Protein AF-0000000084972586 (afdb_homodimer)

InterPro domains:
  IPR004089 Methyl-accepting chemotaxis protein (MCP) signalling domain [PF00015] (144-270)
  IPR004089 Methyl-accepting chemotaxis protein (MCP) signalling domain [PS50111] (109-274)
  IPR004089 Methyl-accepting chemotaxis protein (MCP) signalling domain [SM00283] (82-273)

Organism: NCBI:txid1224748

pLDDT: mean 93.48, std 5.6, range [46.12, 98.38]

Structure (mmCIF, N/CA/C/O backbone):
data_AF-0000000084972586-model_v1
#
loop_
_entity.id
_entity.type
_entity.pdbx_description
1 polymer 'Methyl-accepting chemotaxis protein 1'
#
loop_
_atom_site.group_PDB
_atom_site.id
_atom_site.type_symbol
_atom_site.label_atom_id
_atom_site.label_alt_id
_atom_site.label_comp_id
_atom_site.label_asym_id
_atom_site.label_entity_id
_atom_site.label_seq_id
_atom_site.pdbx_PDB_ins_code
_atom_site.Cartn_x
_atom_site.Cartn_y
_atom_site.Cartn_z
_atom_site.occupancy
_atom_site.B_iso_or_equiv
_atom_site.auth_seq_id
_atom_site.auth_comp_id
_atom_site.auth_asym_id
_atom_site.auth_atom_id
_atom_site.pdbx_PDB_model_num
ATOM 1 N N . MET A 1 1 ? -14.258 55.75 26.016 1 84.31 1 MET A N 1
ATOM 2 C CA . MET A 1 1 ? -13.75 54.406 26 1 84.31 1 MET A CA 1
ATOM 3 C C . MET A 1 1 ? -12.656 54.219 27.047 1 84.31 1 MET A C 1
ATOM 5 O O . MET A 1 1 ? -11.836 55.125 27.25 1 84.31 1 MET A O 1
ATOM 9 N N . HIS A 1 2 ? -12.742 53.125 27.797 1 90.19 2 HIS A N 1
ATOM 10 C CA . HIS A 1 2 ? -11.758 52.844 28.828 1 90.19 2 HIS A CA 1
ATOM 11 C C . HIS A 1 2 ? -10.352 52.781 28.25 1 90.19 2 HIS A C 1
ATOM 13 O O . HIS A 1 2 ? -10.141 52.281 27.141 1 90.19 2 HIS A O 1
ATOM 19 N N . THR A 1 3 ? -9.344 53.375 28.906 1 92.38 3 THR A N 1
ATOM 20 C CA . THR A 1 3 ? -7.977 53.531 28.422 1 92.38 3 THR A CA 1
ATOM 21 C C . THR A 1 3 ? -7.391 52.156 28.047 1 92.38 3 THR A C 1
ATOM 23 O O . THR A 1 3 ? -6.68 52.062 27.047 1 92.38 3 THR A O 1
ATOM 26 N N . LYS A 1 4 ? -7.691 51.188 28.828 1 94.75 4 LYS A N 1
ATOM 27 C CA . LYS A 1 4 ? -7.195 49.844 28.562 1 94.75 4 LYS A CA 1
ATOM 28 C C . LYS A 1 4 ? -7.766 49.312 27.266 1 94.75 4 LYS A C 1
ATOM 30 O O . LYS A 1 4 ? -7.047 48.688 26.469 1 94.75 4 LYS A O 1
ATOM 35 N N . LEU A 1 5 ? -9.023 49.531 27.031 1 95.75 5 LEU A N 1
ATOM 36 C CA . LEU A 1 5 ? -9.672 49.094 25.797 1 95.75 5 LEU A CA 1
ATOM 37 C C . LEU A 1 5 ? -9.07 49.812 24.594 1 95.75 5 LEU A C 1
ATOM 39 O O . LEU A 1 5 ? -8.836 49.188 23.547 1 95.75 5 LEU A O 1
ATOM 43 N N . GLN A 1 6 ? -8.875 51.094 24.75 1 96.5 6 GLN A N 1
ATOM 44 C CA . GLN A 1 6 ? -8.281 51.875 23.672 1 96.5 6 GLN A CA 1
ATOM 45 C C . GLN A 1 6 ? -6.887 51.375 23.312 1 96.5 6 GLN A C 1
ATOM 47 O O . GLN A 1 6 ? -6.52 51.312 22.141 1 96.5 6 GLN A O 1
ATOM 52 N N . ALA A 1 7 ? -6.113 50.969 24.359 1 97 7 ALA A N 1
ATOM 53 C CA . ALA A 1 7 ? -4.777 50.406 24.125 1 97 7 ALA A CA 1
ATOM 54 C C . ALA A 1 7 ? -4.844 49.125 23.297 1 97 7 ALA A C 1
ATOM 56 O O . ALA A 1 7 ? -4.008 48.938 22.406 1 97 7 ALA A O 1
ATOM 57 N N . VAL A 1 8 ? -5.82 48.344 23.547 1 98 8 VAL A N 1
ATOM 58 C CA . VAL A 1 8 ? -5.988 47.094 22.812 1 98 8 VAL A CA 1
ATOM 59 C C . VAL A 1 8 ? -6.324 47.375 21.359 1 98 8 VAL A C 1
ATOM 61 O O . VAL A 1 8 ? -5.754 46.781 20.438 1 98 8 VAL A O 1
ATOM 64 N N . VAL A 1 9 ? -7.176 48.312 21.141 1 97.94 9 VAL A N 1
ATOM 65 C CA . VAL A 1 9 ? -7.566 48.719 19.797 1 97.94 9 VAL A CA 1
ATOM 66 C C . VAL A 1 9 ? -6.367 49.281 19.047 1 97.94 9 VAL A C 1
ATOM 68 O O . VAL A 1 9 ? -6.129 48.969 17.891 1 97.94 9 VAL A O 1
ATOM 71 N N . ASP A 1 10 ? -5.582 50.094 19.719 1 96.69 10 ASP A N 1
ATOM 72 C CA . ASP A 1 10 ? -4.473 50.781 19.094 1 96.69 10 ASP A CA 1
ATOM 73 C C . ASP A 1 10 ? -3.365 49.844 18.672 1 96.69 10 ASP A C 1
ATOM 75 O O . ASP A 1 10 ? -2.561 50.156 17.797 1 96.69 10 ASP A O 1
ATOM 79 N N . THR A 1 11 ? -3.355 48.625 19.297 1 97.44 11 THR A N 1
ATOM 80 C CA . THR A 1 11 ? -2.227 47.75 19.062 1 97.44 11 THR A CA 1
ATOM 81 C C . THR A 1 11 ? -2.648 46.531 18.219 1 97.44 11 THR A C 1
ATOM 83 O O . THR A 1 11 ? -1.823 45.688 17.875 1 97.44 11 THR A O 1
ATOM 86 N N . MET A 1 12 ? -3.9 46.406 17.891 1 97.19 12 MET A N 1
ATOM 87 C CA . MET A 1 12 ? -4.414 45.188 17.25 1 97.19 12 MET A CA 1
ATOM 88 C C . MET A 1 12 ? -3.734 44.969 15.914 1 97.19 12 MET A C 1
ATOM 90 O O . MET A 1 12 ? -3.453 43.812 15.547 1 97.19 12 MET A O 1
ATOM 94 N N . GLU A 1 13 ? -3.367 46.031 15.148 1 97.25 13 GLU A N 1
ATOM 95 C CA . GLU A 1 13 ? -2.703 45.844 13.859 1 97.25 13 GLU A CA 1
ATOM 96 C C . GLU A 1 13 ? -1.307 45.281 14.039 1 97.25 13 GLU A C 1
ATOM 98 O O . GLU A 1 13 ? -0.881 44.438 13.242 1 97.25 13 GLU A O 1
ATOM 103 N N . LEU A 1 14 ? -0.604 45.719 15.031 1 97.25 14 LEU A N 1
ATOM 104 C CA . LEU A 1 14 ? 0.741 45.219 15.312 1 97.25 14 LEU A CA 1
ATOM 105 C C . LEU A 1 14 ? 0.715 43.75 15.648 1 97.25 14 LEU A C 1
ATOM 107 O O . LEU A 1 14 ? 1.504 42.969 15.102 1 97.25 14 LEU A O 1
ATOM 111 N N . TYR A 1 15 ? -0.222 43.344 16.469 1 97.62 15 TYR A N 1
ATOM 112 C CA . TYR A 1 15 ? -0.29 41.938 16.891 1 97.62 15 TYR A CA 1
ATOM 113 C C . TYR A 1 15 ? -0.819 41.062 15.766 1 97.62 15 TYR A C 1
ATOM 115 O O . TYR A 1 15 ? -0.364 39.906 15.594 1 97.62 15 TYR A O 1
ATOM 123 N N . GLN A 1 16 ? -1.817 41.5 15.031 1 97.69 16 GLN A N 1
ATOM 124 C CA . GLN A 1 16 ? -2.326 40.719 13.914 1 97.69 16 GLN A CA 1
ATOM 125 C C . GLN A 1 16 ? -1.197 40.281 12.977 1 97.69 16 GLN A C 1
ATOM 127 O O . GLN A 1 16 ? -1.187 39.156 12.477 1 97.69 16 GLN A O 1
ATOM 132 N N . ALA A 1 17 ? -0.242 41.188 12.742 1 96.19 17 ALA A N 1
ATOM 133 C CA . ALA A 1 17 ? 0.875 40.938 11.836 1 96.19 17 ALA A CA 1
ATOM 134 C C . ALA A 1 17 ? 1.719 39.75 12.328 1 96.19 17 ALA A C 1
ATOM 136 O O . ALA A 1 17 ? 2.406 39.094 11.547 1 96.19 17 ALA A O 1
ATOM 137 N N . THR A 1 18 ? 1.653 39.5 13.602 1 95.94 18 THR A N 1
ATOM 138 C CA . THR A 1 18 ? 2.512 38.469 14.172 1 95.94 18 THR A CA 1
ATOM 139 C C . THR A 1 18 ? 1.793 37.094 14.195 1 95.94 18 THR A C 1
ATOM 141 O O . THR A 1 18 ? 2.389 36.094 14.547 1 95.94 18 THR A O 1
ATOM 144 N N . PHE A 1 19 ? 0.52 37.062 13.898 1 95.31 19 PHE A N 1
ATOM 145 C CA . PHE A 1 19 ? -0.212 35.781 13.836 1 95.31 19 PHE A CA 1
ATOM 146 C C . PHE A 1 19 ? 0.343 34.906 12.734 1 95.31 19 PHE A C 1
ATOM 148 O O . PHE A 1 19 ? 0.708 35.375 11.664 1 95.31 19 PHE A O 1
ATOM 155 N N . PRO A 1 20 ? 0.329 33.625 13 1 90.88 20 PRO A N 1
ATOM 156 C CA . PRO A 1 20 ? 0.94 32.719 12.031 1 90.88 20 PRO A CA 1
ATOM 157 C C . PRO A 1 20 ? 0.046 32.438 10.82 1 90.88 20 PRO A C 1
ATOM 159 O O . PRO A 1 20 ? 0.515 31.938 9.805 1 90.88 20 PRO A O 1
ATOM 162 N N . GLU A 1 21 ? -1.208 32.75 10.961 1 92.19 21 GLU A N 1
ATOM 163 C CA . GLU A 1 21 ? -2.199 32.531 9.906 1 92.19 21 GLU A CA 1
ATOM 164 C C . GLU A 1 21 ? -3.111 33.75 9.781 1 92.19 21 GLU A C 1
ATOM 166 O O . GLU A 1 21 ? -3.088 34.656 10.633 1 92.19 21 GLU A O 1
ATOM 171 N N . ASP A 1 22 ? -3.855 33.719 8.648 1 94.5 22 ASP A N 1
ATOM 172 C CA . ASP A 1 22 ? -4.84 34.781 8.469 1 94.5 22 ASP A CA 1
ATOM 173 C C . ASP A 1 22 ? -5.781 34.875 9.664 1 94.5 22 ASP A C 1
ATOM 175 O O . ASP A 1 22 ? -6.297 33.875 10.133 1 94.5 22 ASP A O 1
ATOM 179 N N . ALA A 1 23 ? -5.953 36.062 10.156 1 96.75 23 ALA A N 1
ATOM 180 C CA . ALA A 1 23 ? -6.754 36.25 11.367 1 96.75 23 ALA A CA 1
ATOM 181 C C . ALA A 1 23 ? -7.488 37.594 11.344 1 96.75 23 ALA A C 1
ATOM 183 O O . ALA A 1 23 ? -7 38.562 10.773 1 96.75 23 ALA A O 1
ATOM 184 N N . CYS A 1 24 ? -8.617 37.625 11.867 1 97.44 24 CYS A N 1
ATOM 185 C CA . CYS A 1 24 ? -9.273 38.875 12.18 1 97.44 24 CYS A CA 1
ATOM 186 C C . CYS A 1 24 ? -9.359 39.094 13.688 1 97.44 24 CYS A C 1
ATOM 188 O O . CYS A 1 24 ? -9.328 38.156 14.453 1 97.44 24 CYS A O 1
ATOM 190 N N . ILE A 1 25 ? -9.375 40.312 14.117 1 98.38 25 ILE A N 1
ATOM 191 C CA . ILE A 1 25 ? -9.406 40.656 15.531 1 98.38 25 ILE A CA 1
ATOM 192 C C . ILE A 1 25 ? -10.609 41.562 15.82 1 98.38 25 ILE A C 1
ATOM 194 O O . ILE A 1 25 ? -10.891 42.469 15.055 1 98.38 25 ILE A O 1
ATOM 198 N N . ILE A 1 26 ? -11.297 41.219 16.875 1 97.88 26 ILE A N 1
ATOM 199 C CA . ILE A 1 26 ? -12.414 42 17.375 1 97.88 26 ILE A CA 1
ATOM 200 C C . ILE A 1 26 ? -12.117 42.469 18.797 1 97.88 26 ILE A C 1
ATOM 202 O O . ILE A 1 26 ? -11.648 41.688 19.641 1 97.88 26 ILE A O 1
ATOM 206 N N . VAL A 1 27 ? -12.266 43.781 19 1 98.25 27 VAL A N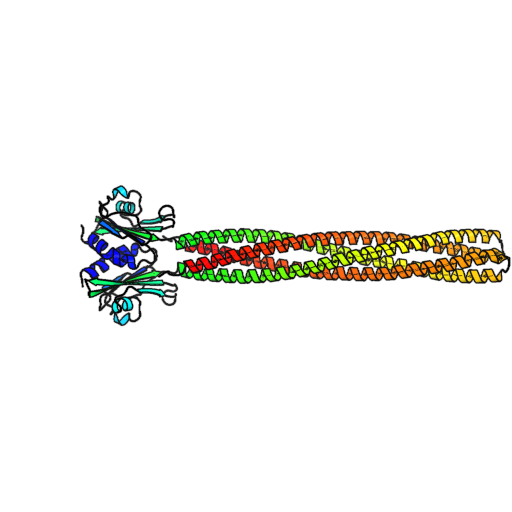 1
ATOM 207 C CA . VAL A 1 27 ? -12.273 44.312 20.344 1 98.25 27 VAL A CA 1
ATOM 208 C C . VAL A 1 27 ? -13.648 44.906 20.656 1 98.25 27 VAL A C 1
ATOM 210 O O . VAL A 1 27 ? -14.172 45.719 19.891 1 98.25 27 VAL A O 1
ATOM 213 N N . ALA A 1 28 ? -14.219 44.469 21.766 1 97.69 28 ALA A N 1
ATOM 214 C CA . ALA A 1 28 ? -15.555 44.938 22.125 1 97.69 28 ALA A CA 1
ATOM 215 C C . ALA A 1 28 ? -15.617 45.375 23.594 1 97.69 28 ALA A C 1
ATOM 217 O O . ALA A 1 28 ? -14.93 44.812 24.438 1 97.69 28 ALA A O 1
ATOM 218 N N . SER A 1 29 ? -16.406 46.438 23.781 1 97 29 SER A N 1
ATOM 219 C CA . SER A 1 29 ? -16.812 46.781 25.141 1 97 29 SER A CA 1
ATOM 220 C C . SER A 1 29 ? -18.016 45.938 25.594 1 97 29 SER A C 1
ATOM 222 O O . SER A 1 29 ? -18.406 45 24.891 1 97 29 SER A O 1
ATOM 224 N N . ASN A 1 30 ? -18.547 46.312 26.797 1 94.75 30 ASN A N 1
ATOM 225 C CA . ASN A 1 30 ? -19.734 45.594 27.266 1 94.75 30 ASN A CA 1
ATOM 226 C C . ASN A 1 30 ? -20.938 45.906 26.375 1 94.75 30 ASN A C 1
ATOM 228 O O . ASN A 1 30 ? -21.891 45.094 26.344 1 94.75 30 ASN A O 1
ATOM 232 N N . GLU A 1 31 ? -20.875 46.844 25.562 1 94.31 31 GLU A N 1
ATOM 233 C CA . GLU A 1 31 ? -22.062 47.312 24.844 1 94.31 31 GLU A CA 1
ATOM 234 C C . GLU A 1 31 ? -21.922 47.094 23.344 1 94.31 31 GLU A C 1
ATOM 236 O O . GLU A 1 31 ? -22.891 46.781 22.656 1 94.31 31 GLU A O 1
ATOM 241 N N . GLU A 1 32 ? -20.703 47.344 22.812 1 96.5 32 GLU A N 1
ATOM 242 C CA . GLU A 1 32 ? -20.578 47.344 21.359 1 96.5 32 GLU A CA 1
ATOM 243 C C . GLU A 1 32 ? -19.156 47.031 20.922 1 96.5 32 GLU A C 1
ATOM 245 O O . GLU A 1 32 ? -18.219 47.062 21.75 1 96.5 32 GLU A O 1
ATOM 250 N N . VAL A 1 33 ? -19.016 46.75 19.656 1 97.25 33 VAL A N 1
ATOM 251 C CA . VAL A 1 33 ? -17.703 46.562 19.047 1 97.25 33 VAL A CA 1
ATOM 252 C C . VAL A 1 33 ? -16.969 47.906 18.969 1 97.25 33 VAL A C 1
ATOM 254 O O . VAL A 1 33 ? -17.516 48.875 18.438 1 97.25 33 VAL A O 1
ATOM 257 N N . VAL A 1 34 ? -15.75 47.938 19.5 1 97.94 34 VAL A N 1
ATOM 258 C CA . VAL A 1 34 ? -15.023 49.219 19.531 1 97.94 34 VAL A CA 1
ATOM 259 C C . VAL A 1 34 ? -13.805 49.125 18.609 1 97.94 34 VAL A C 1
ATOM 261 O O . VAL A 1 34 ? -13.156 50.156 18.344 1 97.94 34 VAL A O 1
ATOM 264 N N . GLY A 1 35 ? -13.469 47.969 18.094 1 97.56 35 GLY A N 1
ATOM 265 C CA . GLY A 1 35 ? -12.398 47.75 17.141 1 97.56 35 GLY A CA 1
ATOM 266 C C . GLY A 1 35 ? -12.594 46.5 16.297 1 97.56 35 GLY A C 1
ATOM 267 O O . GLY A 1 35 ? -13.055 45.469 16.812 1 97.56 35 GLY A O 1
ATOM 268 N N . TYR A 1 36 ? -12.305 46.594 15.078 1 97.75 36 TYR A N 1
ATOM 269 C CA . TYR A 1 36 ? -12.375 45.469 14.172 1 97.75 36 TYR A CA 1
ATOM 270 C C . TYR A 1 36 ? -11.273 45.531 13.125 1 97.75 36 TYR A C 1
ATOM 272 O O . TYR A 1 36 ? -11.055 46.594 12.508 1 97.75 36 TYR A O 1
ATOM 280 N N . LEU A 1 37 ? -10.508 44.5 12.977 1 97.94 37 LEU A N 1
ATOM 281 C CA . LEU A 1 37 ? -9.461 44.344 11.969 1 97.94 37 LEU A CA 1
ATOM 282 C C . LEU A 1 37 ? -9.633 43.062 11.188 1 97.94 37 LEU A C 1
ATOM 284 O O . LEU A 1 37 ? -9.375 41.969 11.711 1 97.94 37 LEU A O 1
ATOM 288 N N . PRO A 1 38 ? -10.086 43.156 9.914 1 97.25 38 PRO A N 1
ATOM 289 C CA . PRO A 1 38 ? -10.273 41.938 9.109 1 97.25 38 PRO A CA 1
ATOM 290 C C . PRO A 1 38 ? -8.945 41.281 8.703 1 97.25 38 PRO A C 1
ATOM 292 O O . PRO A 1 38 ? -7.91 41.969 8.688 1 97.25 38 PRO A O 1
ATOM 295 N N . GLY A 1 39 ? -9.039 40 8.5 1 96 39 GLY A N 1
ATOM 296 C CA . GLY A 1 39 ? -7.926 39.344 7.848 1 96 39 GLY A CA 1
ATOM 297 C C . GLY A 1 39 ? -7.969 39.438 6.336 1 96 39 GLY A C 1
ATOM 298 O O . GLY A 1 39 ? -8.766 40.188 5.777 1 96 39 GLY A O 1
ATOM 299 N N . LYS A 1 40 ? -7.023 38.812 5.711 1 93.88 40 LYS A N 1
ATOM 300 C CA . LYS A 1 40 ? -7.008 38.75 4.25 1 93.88 40 LYS A CA 1
ATOM 301 C C . LYS A 1 40 ? -8.203 37.969 3.707 1 93.88 40 LYS A C 1
ATOM 303 O O . LYS A 1 40 ? -8.875 38.438 2.779 1 9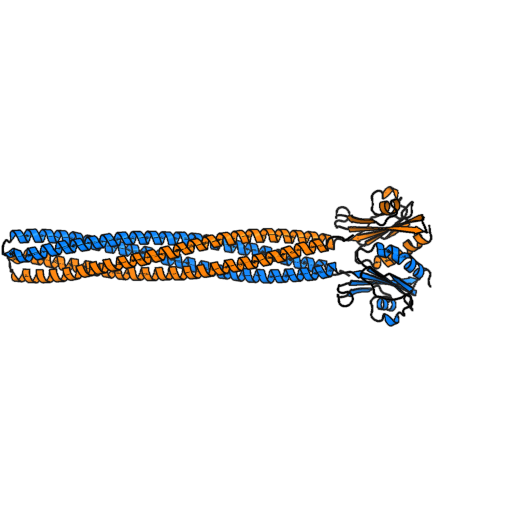3.88 40 LYS A O 1
ATOM 308 N N . PHE A 1 41 ? -8.484 36.875 4.375 1 92.12 41 PHE A N 1
ATOM 309 C CA . PHE A 1 41 ? -9.555 36 3.92 1 92.12 41 PHE A CA 1
ATOM 310 C C . PHE A 1 41 ? -10.633 35.875 4.988 1 92.12 41 PHE A C 1
ATOM 312 O O . PHE A 1 41 ? -11.797 35.594 4.676 1 92.12 41 PHE A O 1
ATOM 319 N N . ILE A 1 42 ? -10.195 36.031 6.234 1 94.75 42 ILE A N 1
ATOM 320 C CA . ILE A 1 42 ? -11.148 35.969 7.34 1 94.75 42 ILE A CA 1
ATOM 321 C C . ILE A 1 42 ? -11.711 37.344 7.625 1 94.75 42 ILE A C 1
ATOM 323 O O . ILE A 1 42 ? -11.117 38.125 8.383 1 94.75 42 ILE A O 1
ATOM 327 N N . ASP A 1 43 ? -12.805 37.625 7.027 1 95.25 43 ASP A N 1
ATOM 328 C CA . ASP A 1 43 ? -13.492 38.906 7.184 1 95.25 43 ASP A CA 1
ATOM 329 C C . ASP A 1 43 ? -14.945 38.688 7.621 1 95.25 43 ASP A C 1
ATOM 331 O O . ASP A 1 43 ? -15.75 38.125 6.871 1 95.25 43 ASP A O 1
ATOM 335 N N . LEU A 1 44 ? -15.281 39.062 8.828 1 91.56 44 LEU A N 1
ATOM 336 C CA . LEU A 1 44 ? -16.625 38.906 9.367 1 91.56 44 LEU A CA 1
ATOM 337 C C . LEU A 1 44 ? -17.562 40 8.82 1 91.56 44 LEU A C 1
ATOM 339 O O . LEU A 1 44 ? -18.781 39.906 9.008 1 91.56 44 LEU A O 1
ATOM 343 N N . LYS A 1 45 ? -17.062 40.938 8.164 1 91.88 45 LYS A N 1
ATOM 344 C CA . LYS A 1 45 ? -17.812 42.031 7.551 1 91.88 45 LYS A CA 1
ATOM 345 C C . LYS A 1 45 ? -18.656 42.781 8.586 1 91.88 45 LYS A C 1
ATOM 347 O O . LYS A 1 45 ? -19.844 43 8.383 1 91.88 45 LYS A O 1
ATOM 352 N N . ILE A 1 46 ? -17.984 43.062 9.711 1 91.44 46 ILE A N 1
ATOM 353 C CA . ILE A 1 46 ? -18.672 43.812 10.75 1 91.44 46 ILE A CA 1
ATOM 354 C C . ILE A 1 46 ? -18.078 45.219 10.875 1 91.44 46 ILE A C 1
ATOM 356 O O . ILE A 1 46 ? -16.984 45.469 10.359 1 91.44 46 ILE A O 1
ATOM 360 N N . ASN A 1 47 ? -18.812 46.094 11.531 1 92.12 47 ASN A N 1
ATOM 361 C CA . ASN A 1 47 ? -18.375 47.5 11.711 1 92.12 47 ASN A CA 1
ATOM 362 C C . ASN A 1 47 ? -18.25 47.844 13.195 1 92.12 47 ASN A C 1
ATOM 364 O O . ASN A 1 47 ? -18.984 47.312 14.031 1 92.12 47 ASN A O 1
ATOM 368 N N . VAL A 1 48 ? -17.312 48.719 13.398 1 95.69 48 VAL A N 1
ATOM 369 C CA . VAL A 1 48 ? -17.25 49.312 14.734 1 95.69 48 VAL A CA 1
ATOM 370 C C . VAL A 1 48 ? -18.578 49.969 15.078 1 95.69 48 VAL A C 1
ATOM 372 O O . VAL A 1 48 ? -19.188 50.656 14.234 1 95.69 48 VAL A O 1
ATOM 375 N N . GLY A 1 49 ? -19.094 49.75 16.234 1 95.19 49 GLY A N 1
ATOM 376 C CA . GLY A 1 49 ? -20.359 50.281 16.656 1 95.19 49 GLY A CA 1
ATOM 377 C C . GLY A 1 49 ? -21.469 49.25 16.734 1 95.19 49 GLY A C 1
ATOM 378 O O . GLY A 1 49 ? -22.516 49.5 17.328 1 95.19 49 GLY A O 1
ATOM 379 N N . LEU A 1 50 ? -21.25 48.188 16.156 1 94.38 50 LEU A N 1
ATOM 380 C CA . LEU A 1 50 ? -22.219 47.094 16.219 1 94.38 50 LEU A CA 1
ATOM 381 C C . LEU A 1 50 ? -22.484 46.688 17.672 1 94.38 50 LEU A C 1
ATOM 383 O O . LEU A 1 50 ? -21.547 46.562 18.469 1 94.38 50 LEU A O 1
ATOM 387 N N . LYS A 1 51 ? -23.766 46.375 17.953 1 95.5 51 LYS A N 1
ATOM 388 C CA . LYS A 1 51 ? -24.141 46.031 19.312 1 95.5 51 LYS A CA 1
ATOM 389 C C . LYS A 1 51 ? -23.812 44.594 19.641 1 95.5 51 LYS A C 1
ATOM 391 O O . LYS A 1 51 ? -23.953 43.719 18.797 1 95.5 51 LYS A O 1
ATOM 396 N N . MET A 1 52 ? -23.406 44.344 20.891 1 92.81 52 MET A N 1
ATOM 397 C CA . MET A 1 52 ? -23 43 21.312 1 92.81 52 MET A CA 1
ATOM 398 C C . MET A 1 52 ? -24.172 42.031 21.297 1 92.81 52 MET A C 1
ATOM 400 O O . MET A 1 52 ? -23.984 40.812 21.188 1 92.81 52 MET A O 1
ATOM 404 N N . VAL A 1 53 ? -25.391 42.531 21.312 1 89.19 53 VAL A N 1
ATOM 405 C CA . VAL A 1 53 ? -26.578 41.688 21.266 1 89.19 53 VAL A CA 1
ATOM 406 C C . VAL A 1 53 ? -26.641 40.938 19.938 1 89.19 53 VAL A C 1
ATOM 408 O O . VAL A 1 53 ? -27.109 39.812 19.875 1 89.19 53 VAL A O 1
ATOM 411 N N . ASP A 1 54 ? -26.031 41.5 18.906 1 88.88 54 ASP A N 1
ATOM 412 C CA . ASP A 1 54 ? -26.016 40.906 17.578 1 88.88 54 ASP A CA 1
ATOM 413 C C . ASP A 1 54 ? -24.984 39.781 17.516 1 88.88 54 ASP A C 1
ATOM 415 O O . ASP A 1 54 ? -24.938 39.031 16.516 1 88.88 54 ASP A O 1
ATOM 419 N N . PHE A 1 55 ? -24.203 39.594 18.625 1 89.25 55 PHE A N 1
ATOM 420 C CA . PHE A 1 55 ? -23.156 38.594 18.672 1 89.25 55 PHE A CA 1
ATOM 421 C C . PHE A 1 55 ? -23.562 37.438 19.609 1 89.25 55 PHE A C 1
ATOM 423 O O . PHE A 1 55 ? -22.734 36.625 20.016 1 89.25 55 PHE A O 1
ATOM 430 N N . ARG A 1 56 ? -24.812 37.406 19.859 1 89.44 56 ARG A N 1
ATOM 431 C CA . ARG A 1 56 ? -25.297 36.406 20.797 1 89.44 56 ARG A CA 1
ATOM 432 C C . ARG A 1 56 ? -24.984 35 20.312 1 89.44 56 ARG A C 1
ATOM 434 O O . ARG A 1 56 ? -25.219 34.688 19.141 1 89.44 56 ARG A O 1
ATOM 441 N N . GLY A 1 57 ? -24.344 34.312 21.234 1 90.75 57 GLY A N 1
ATOM 442 C CA . GLY A 1 57 ? -24.062 32.938 20.906 1 90.75 57 GLY A CA 1
ATOM 443 C C . GLY A 1 57 ? -22.656 32.719 20.375 1 90.75 57 GLY A C 1
ATOM 444 O O . GLY A 1 57 ? -22.172 31.594 20.328 1 90.75 57 GLY A O 1
ATOM 445 N N . THR A 1 58 ? -21.969 33.75 19.969 1 93.31 58 THR A N 1
ATOM 446 C CA . THR A 1 58 ? -20.609 33.656 19.453 1 93.31 58 THR A CA 1
ATOM 447 C C . THR A 1 58 ? -19.609 33.469 20.594 1 93.31 58 THR A C 1
ATOM 449 O O . THR A 1 58 ? -19.953 33.688 21.766 1 93.31 58 THR A O 1
ATOM 452 N N . VAL A 1 59 ? -18.453 33.062 20.266 1 95.81 59 VAL A N 1
ATOM 453 C CA . VAL A 1 59 ? -17.375 32.875 21.25 1 95.81 59 VAL A CA 1
ATOM 454 C C . VAL A 1 59 ? -17.062 34.219 21.906 1 95.81 59 VAL A C 1
ATOM 456 O O . VAL A 1 59 ? -16.875 34.281 23.125 1 95.81 59 VAL A O 1
ATOM 459 N N . THR A 1 60 ? -17.062 35.344 21.188 1 96.12 60 THR A N 1
ATOM 460 C CA . THR A 1 60 ? -16.766 36.688 21.672 1 96.12 60 THR A CA 1
ATOM 461 C C . THR A 1 60 ? -17.766 37.125 22.734 1 96.12 60 THR A C 1
ATOM 463 O O . THR A 1 60 ? -17.375 37.531 23.828 1 96.12 60 THR A O 1
ATOM 466 N N . GLU A 1 61 ? -19.062 36.938 22.406 1 95.81 61 GLU A N 1
ATOM 467 C CA . GLU A 1 61 ? -20.109 37.344 23.344 1 95.81 61 GLU A CA 1
ATOM 468 C C . GLU A 1 61 ? -20.125 36.469 24.578 1 95.81 61 GLU A C 1
ATOM 470 O O . GLU A 1 61 ? -20.297 36.938 25.703 1 95.81 61 GLU A O 1
ATOM 475 N N . ARG A 1 62 ? -19.984 35.188 24.406 1 96.5 62 ARG A N 1
ATOM 476 C CA . ARG A 1 62 ? -20 34.25 25.531 1 96.5 62 ARG A CA 1
ATOM 477 C C . ARG A 1 62 ? -18.844 34.5 26.484 1 96.5 62 ARG A C 1
ATOM 479 O O . ARG A 1 62 ? -18.984 34.406 27.703 1 96.5 62 ARG A O 1
ATOM 486 N N . ALA A 1 63 ? -17.625 34.781 25.938 1 97.56 63 ALA A N 1
ATOM 487 C CA . ALA A 1 63 ? -16.484 35.094 26.781 1 97.56 63 ALA A CA 1
ATOM 488 C C . ALA A 1 63 ? -16.75 36.344 27.625 1 97.56 63 ALA A C 1
ATOM 490 O O . ALA A 1 63 ? -16.391 36.406 28.812 1 97.56 63 ALA A O 1
ATOM 491 N N . LEU A 1 64 ? -17.359 37.375 27.031 1 96.25 64 LEU A N 1
ATOM 492 C CA . LEU A 1 64 ? -17.688 38.625 27.719 1 96.25 64 LEU A CA 1
ATOM 493 C C . LEU A 1 64 ? -18.703 38.375 28.828 1 96.25 64 LEU A C 1
ATOM 495 O O . LEU A 1 64 ? -18.531 38.875 29.953 1 96.25 64 LEU A O 1
ATOM 499 N N . THR A 1 65 ? -19.703 37.531 28.625 1 94.62 65 THR A N 1
ATOM 500 C CA . THR A 1 65 ? -20.812 37.312 29.562 1 94.62 65 THR A CA 1
ATOM 501 C C . THR A 1 65 ? -20.375 36.375 30.672 1 94.62 65 THR A C 1
ATOM 503 O O . THR A 1 65 ? -20.75 36.562 31.844 1 94.62 65 THR A O 1
ATOM 506 N N . THR A 1 66 ? -19.625 35.406 30.391 1 95.81 66 THR A N 1
ATOM 507 C CA . THR A 1 66 ? -19.234 34.406 31.391 1 95.81 66 THR A CA 1
ATOM 508 C C . THR A 1 66 ? -17.969 34.875 32.125 1 95.81 66 THR A C 1
ATOM 510 O O . THR A 1 66 ? -17.594 34.281 33.156 1 95.81 66 THR A O 1
ATOM 513 N N . LYS A 1 67 ? -17.203 35.875 31.547 1 96.44 67 LYS A N 1
ATOM 514 C CA . LYS A 1 67 ? -15.984 36.438 32.125 1 96.44 67 LYS A CA 1
ATOM 515 C C . LYS A 1 67 ? -14.875 35.406 32.188 1 96.44 67 LYS A C 1
ATOM 517 O O . LYS A 1 67 ? -14.133 35.344 33.156 1 96.44 67 LYS A O 1
ATOM 522 N N . ARG A 1 68 ? -14.961 34.594 31.141 1 96.44 68 ARG A N 1
ATOM 523 C CA . ARG A 1 68 ? -13.953 33.531 31.047 1 96.44 68 ARG A CA 1
ATOM 524 C C . ARG A 1 68 ? -13.383 33.438 29.641 1 96.44 68 ARG A C 1
ATOM 526 O O . ARG A 1 68 ? -14.07 33.75 28.656 1 96.44 68 ARG A O 1
ATOM 533 N N . PHE A 1 69 ? -12.125 33.031 29.609 1 97.12 69 PHE A N 1
ATOM 534 C CA . PHE A 1 69 ? -11.508 32.75 28.328 1 97.12 69 PHE A CA 1
ATOM 535 C C . PHE A 1 69 ? -12.234 31.609 27.625 1 97.12 69 PHE A C 1
ATOM 537 O O . PHE A 1 69 ? -12.547 30.578 28.25 1 97.12 69 PHE A O 1
ATOM 544 N N . LEU A 1 70 ? -12.523 31.766 26.297 1 97 70 LEU A N 1
ATOM 545 C CA . LEU A 1 70 ? -13.156 30.719 25.5 1 97 70 LEU A CA 1
ATOM 546 C C . LEU A 1 70 ? -12.43 30.531 24.172 1 97 70 LEU A C 1
ATOM 548 O O . LEU A 1 70 ? -11.992 31.5 23.562 1 97 70 LEU A O 1
ATOM 552 N N . ARG A 1 71 ? -12.273 29.328 23.75 1 96.62 71 ARG A N 1
ATOM 553 C CA . ARG A 1 71 ? -11.711 28.953 22.453 1 96.62 71 ARG A CA 1
ATOM 554 C C . ARG A 1 71 ? -12.508 27.812 21.828 1 96.62 71 ARG A C 1
ATOM 556 O O . ARG A 1 71 ? -12.758 26.797 22.484 1 96.62 71 ARG A O 1
ATOM 563 N N . GLU A 1 72 ? -12.852 28 20.578 1 94.12 72 GLU A N 1
ATOM 564 C CA . GLU A 1 72 ? -13.633 26.984 19.875 1 94.12 72 GLU A CA 1
ATOM 565 C C . GLU A 1 72 ? -13.203 26.859 18.422 1 94.12 72 GLU A C 1
ATOM 567 O O .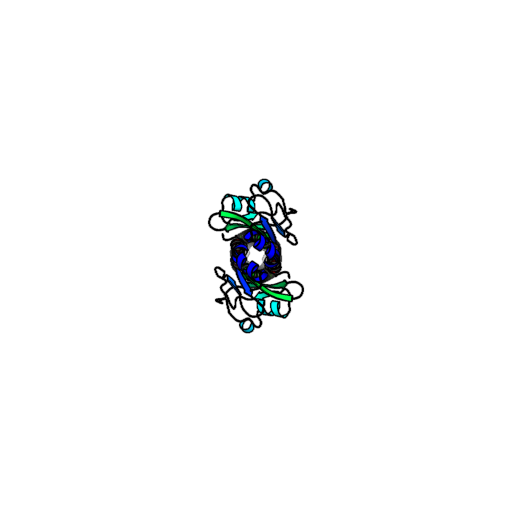 GLU A 1 72 ? -12.828 27.859 17.797 1 94.12 72 GLU A O 1
ATOM 572 N N . GLU A 1 73 ? -13.25 25.703 17.984 1 92.75 73 GLU A N 1
ATOM 573 C CA . GLU A 1 73 ? -13.086 25.453 16.547 1 92.75 73 GLU A CA 1
ATOM 574 C C . GLU A 1 73 ? -14.43 25.344 15.852 1 92.75 73 GLU A C 1
ATOM 576 O O . GLU A 1 73 ? -15.359 24.719 16.375 1 92.75 73 GLU A O 1
ATOM 581 N N . LYS A 1 74 ? -14.477 26.016 14.742 1 92.19 74 LYS A N 1
ATOM 582 C CA . LYS A 1 74 ? -15.688 25.938 13.922 1 92.19 74 LYS A CA 1
ATOM 583 C C . LYS A 1 74 ? -15.391 25.344 12.555 1 92.19 74 LYS A C 1
ATOM 585 O O . LYS A 1 74 ? -14.266 25.406 12.07 1 92.19 74 LYS A O 1
ATOM 590 N N . GLY A 1 75 ? -16.422 24.734 11.938 1 88.62 75 GLY A N 1
ATOM 591 C CA . GLY A 1 75 ? -16.281 24.094 10.641 1 88.62 75 GLY A CA 1
ATOM 592 C C . GLY A 1 75 ? -16.219 25.094 9.492 1 88.62 75 GLY A C 1
ATOM 593 O O . GLY A 1 75 ? -16.062 26.297 9.711 1 88.62 75 GLY A O 1
ATOM 594 N N . PRO A 1 76 ? -16.266 24.625 8.289 1 90.25 76 PRO A N 1
ATOM 595 C CA . PRO A 1 76 ? -16.094 25.453 7.098 1 90.25 76 PRO A CA 1
ATOM 596 C C . PRO A 1 76 ? -17.359 26.172 6.688 1 90.25 76 PRO A C 1
ATOM 598 O O . PRO A 1 76 ? -17.375 26.875 5.676 1 90.25 76 PRO A O 1
ATOM 601 N N . GLU A 1 77 ? -18.391 26.078 7.449 1 88.56 77 GLU A N 1
ATOM 602 C CA . GLU A 1 77 ? -19.719 26.547 7.047 1 88.56 77 GLU A CA 1
ATOM 603 C C . GLU A 1 77 ? -19.703 28.047 6.754 1 88.56 77 GLU A C 1
ATOM 605 O O . GLU A 1 77 ? -20.344 28.516 5.812 1 88.56 77 GLU A O 1
ATOM 610 N N . ARG A 1 78 ? -18.906 28.859 7.449 1 87.5 78 ARG A N 1
ATOM 611 C CA . ARG A 1 78 ? -18.953 30.312 7.332 1 87.5 78 ARG A CA 1
ATOM 612 C C . ARG A 1 78 ? -17.953 30.812 6.297 1 87.5 78 ARG A C 1
ATOM 614 O O . ARG A 1 78 ? -18.281 31.672 5.473 1 87.5 78 ARG A O 1
ATOM 621 N N . PHE A 1 79 ? -16.656 30.234 6.227 1 88.06 79 PHE A N 1
ATOM 622 C CA . PHE A 1 79 ? -15.594 30.828 5.414 1 88.06 79 PHE A CA 1
ATOM 623 C C . PHE A 1 79 ? -15.117 29.844 4.355 1 88.06 79 PHE A C 1
ATOM 625 O O . PHE A 1 79 ? -14.227 30.172 3.564 1 88.06 79 PHE A O 1
ATOM 632 N N . GLY A 1 80 ? -15.656 28.656 4.344 1 87.38 80 GLY A N 1
ATOM 633 C CA . GLY A 1 80 ? -15.211 27.625 3.41 1 87.38 80 GLY A CA 1
ATOM 634 C C . GLY A 1 80 ? -14.078 26.781 3.947 1 87.38 80 GLY A C 1
ATOM 635 O O . GLY A 1 80 ? -13.602 25.859 3.271 1 87.38 80 GLY A O 1
ATOM 636 N N . PHE A 1 81 ? -13.57 27.25 5.086 1 87.56 81 PHE A N 1
ATOM 637 C CA . PHE A 1 81 ? -12.555 26.469 5.797 1 87.56 81 PHE A CA 1
ATOM 638 C C . PHE A 1 81 ? -12.758 26.578 7.305 1 87.56 81 PHE A C 1
ATOM 640 O O . PHE A 1 81 ? -13.453 27.469 7.785 1 87.56 81 PHE A O 1
ATOM 647 N N . ALA A 1 82 ? -12.172 25.625 8.016 1 92 82 ALA A N 1
ATOM 648 C CA . ALA A 1 82 ? -12.281 25.641 9.477 1 92 82 ALA A CA 1
ATOM 649 C C . ALA A 1 82 ? -11.516 26.812 10.078 1 92 82 ALA A C 1
ATOM 651 O O . ALA A 1 82 ? -10.562 27.312 9.477 1 92 82 ALA A O 1
ATOM 652 N N . TYR A 1 83 ? -11.945 27.297 11.203 1 93.75 83 TYR A N 1
ATOM 653 C CA . TYR A 1 83 ? -11.289 28.391 11.906 1 93.75 83 TYR A CA 1
ATOM 654 C C . TYR A 1 83 ? -11.414 28.219 13.414 1 93.75 83 TYR A C 1
ATOM 656 O O . TYR A 1 83 ? -12.242 27.438 13.898 1 93.75 83 TYR A O 1
ATOM 664 N N . ILE A 1 84 ? -10.484 28.797 14.07 1 94.12 84 ILE A N 1
ATOM 665 C CA . ILE A 1 84 ? -10.484 28.797 15.523 1 94.12 84 ILE A CA 1
ATOM 666 C C . ILE A 1 84 ? -10.766 30.219 16.031 1 94.12 84 ILE A C 1
ATOM 668 O O . ILE A 1 84 ? -10.156 31.188 15.562 1 94.12 84 ILE A O 1
ATOM 672 N N . SER A 1 85 ? -11.703 30.344 16.938 1 95.56 85 SER A N 1
ATOM 673 C CA . SER A 1 85 ? -11.992 31.609 17.594 1 95.56 85 SER A CA 1
ATOM 674 C C . SER A 1 85 ? -11.617 31.562 19.062 1 95.56 85 SER A C 1
ATOM 676 O O . SER A 1 85 ? -11.977 30.625 19.781 1 95.56 85 SER A O 1
ATOM 678 N N . SER A 1 86 ? -10.828 32.5 19.422 1 97.06 86 SER A N 1
ATOM 679 C CA . SER A 1 86 ? -10.445 32.656 20.812 1 97.06 86 SER A CA 1
ATOM 680 C C . SER A 1 86 ? -10.82 34.031 21.328 1 97.06 86 SER A C 1
ATOM 682 O O . SER A 1 86 ? -10.695 35.031 20.609 1 97.06 86 SER A O 1
ATOM 684 N N . ALA A 1 87 ? -11.352 34.094 22.547 1 98.06 87 ALA A N 1
ATOM 685 C CA . ALA A 1 87 ? -11.789 35.375 23.141 1 98.06 87 ALA A CA 1
ATOM 686 C C . ALA A 1 87 ? -11.281 35.5 24.578 1 98.06 87 ALA A C 1
ATOM 688 O O . ALA A 1 87 ? -11.461 34.594 25.391 1 98.06 87 ALA A O 1
ATOM 689 N N . GLN A 1 88 ? -10.609 36.531 24.797 1 98.19 88 GLN A N 1
ATOM 690 C CA . GLN A 1 88 ? -10.031 36.844 26.094 1 98.19 88 GLN A CA 1
ATOM 691 C C . GLN A 1 88 ? -10.688 38.094 26.703 1 98.19 88 GLN A C 1
ATOM 693 O O . GLN A 1 88 ? -10.516 39.219 26.219 1 98.19 88 GLN A O 1
ATOM 698 N N . PRO A 1 89 ? -11.398 37.906 27.891 1 97.88 89 PRO A N 1
ATOM 699 C CA . PRO A 1 89 ? -11.992 39.062 28.562 1 97.88 89 PRO A CA 1
ATOM 700 C C . PRO A 1 89 ? -10.945 40.031 29.047 1 97.88 89 PRO A C 1
ATOM 702 O O . PRO A 1 89 ? -9.828 39.656 29.406 1 97.88 89 PRO A O 1
ATOM 705 N N . ILE A 1 90 ? -11.297 41.25 29.031 1 97.94 90 ILE A N 1
ATOM 706 C CA . ILE A 1 90 ? -10.445 42.344 29.516 1 97.94 90 ILE A CA 1
ATOM 707 C C . ILE A 1 90 ? -10.992 42.875 30.844 1 97.94 90 ILE A C 1
ATOM 709 O O . ILE A 1 90 ? -12.156 43.281 30.922 1 97.94 90 ILE A O 1
ATOM 713 N N . PHE A 1 91 ? -10.148 42.844 31.844 1 96.44 91 PHE A N 1
ATOM 714 C CA . PHE A 1 91 ? -10.586 43.25 33.188 1 96.44 91 PHE A CA 1
ATOM 715 C C . PHE A 1 91 ? -9.867 44.531 33.625 1 96.44 91 PHE A C 1
ATOM 717 O O . PHE A 1 91 ? -8.719 44.75 33.219 1 96.44 91 PHE A O 1
ATOM 724 N N . ASP A 1 92 ? -10.445 45.375 34.312 1 94.88 92 ASP A N 1
ATOM 725 C CA . ASP A 1 92 ? -9.883 46.438 35.156 1 94.88 92 ASP A CA 1
ATOM 726 C C . ASP A 1 92 ? -10.188 46.188 36.625 1 94.88 92 ASP A C 1
ATOM 728 O O . ASP A 1 92 ? -11.281 46.469 37.094 1 94.88 92 ASP A O 1
ATOM 732 N N . GLY A 1 93 ? -9.188 45.656 37.281 1 91.88 93 GLY A N 1
ATOM 733 C CA . GLY A 1 93 ? -9.492 45.125 38.594 1 91.88 93 GLY A CA 1
ATOM 734 C C . GLY A 1 93 ? -10.438 43.938 38.562 1 91.88 93 GLY A C 1
ATOM 735 O O . GLY A 1 93 ? -10.18 42.969 37.844 1 91.88 93 GLY A O 1
ATOM 736 N N . ALA A 1 94 ? -11.57 44 39.25 1 91.88 94 ALA A N 1
ATOM 737 C CA . ALA A 1 94 ? -12.547 42.906 39.281 1 91.88 94 ALA A CA 1
ATOM 738 C C . ALA A 1 94 ? -13.641 43.125 38.25 1 91.88 94 ALA A C 1
ATOM 740 O O . ALA A 1 94 ? -14.414 42.188 37.969 1 91.88 94 ALA A O 1
ATOM 741 N N . ASP A 1 95 ? -13.617 44.25 37.594 1 94 95 ASP A N 1
ATOM 742 C CA . ASP A 1 95 ? -14.695 44.594 36.656 1 94 95 ASP A CA 1
ATOM 743 C C . ASP A 1 95 ? -14.305 44.219 35.219 1 94 95 ASP A C 1
ATOM 745 O O . ASP A 1 95 ? -13.211 44.562 34.781 1 94 95 ASP A O 1
ATOM 749 N N . ILE A 1 96 ? -15.219 43.625 34.562 1 95.88 96 ILE A N 1
ATOM 750 C CA . ILE A 1 96 ? -15.008 43.344 33.125 1 95.88 96 ILE A CA 1
ATOM 751 C C . ILE A 1 96 ? -15.32 44.562 32.312 1 95.88 96 ILE A C 1
ATOM 753 O O . ILE A 1 96 ? -16.375 45.188 32.469 1 95.88 96 ILE A O 1
ATOM 757 N N . ILE A 1 97 ? -14.406 44.906 31.422 1 96.5 97 ILE A N 1
ATOM 758 C CA . ILE A 1 97 ? -14.617 46.125 30.672 1 96.5 97 ILE A CA 1
ATOM 759 C C . ILE A 1 97 ? -14.727 45.812 29.188 1 96.5 97 ILE A C 1
ATOM 761 O O . ILE A 1 97 ? -14.992 46.719 28.375 1 96.5 97 ILE A O 1
ATOM 765 N N . GLY A 1 98 ? -14.43 44.594 28.766 1 97.5 98 GLY A N 1
ATOM 766 C CA . GLY A 1 98 ? -14.523 44.25 27.359 1 97.5 98 GLY A CA 1
ATOM 767 C C . GLY A 1 98 ? -13.938 42.875 27.047 1 97.5 98 GLY A C 1
ATOM 768 O O . GLY A 1 98 ? -13.82 42.031 27.938 1 97.5 98 GLY A O 1
ATOM 769 N N . VAL A 1 99 ? -13.719 42.594 25.781 1 98 99 VAL A N 1
ATOM 770 C CA . VAL A 1 99 ? -13.188 41.312 25.312 1 98 99 VAL A CA 1
ATOM 771 C C . VAL A 1 99 ? -12.406 41.531 24.016 1 98 99 VAL A C 1
ATOM 773 O O . VAL A 1 99 ? -12.758 42.406 23.203 1 98 99 VAL A O 1
ATOM 776 N N . VAL A 1 100 ? -11.266 40.875 23.906 1 98.31 100 VAL A N 1
ATOM 777 C CA . VAL A 1 100 ? -10.539 40.812 22.641 1 98.31 100 VAL A CA 1
ATOM 778 C C . VAL A 1 100 ? -10.633 39.375 22.078 1 98.31 100 VAL A C 1
ATOM 780 O O . VAL A 1 100 ? -10.469 38.406 22.812 1 98.31 100 VAL A O 1
ATOM 783 N N . SER A 1 101 ? -11.008 39.281 20.859 1 97.88 101 SER A N 1
ATOM 784 C CA . SER A 1 101 ? -11.156 37.969 20.219 1 97.88 101 SER A CA 1
ATOM 785 C C . SER A 1 101 ? -10.383 37.938 18.891 1 97.88 101 SER A C 1
ATOM 787 O O . SER A 1 101 ? -10.297 38.938 18.188 1 97.88 101 SER A O 1
ATOM 789 N N . ALA A 1 102 ? -9.789 36.781 18.641 1 97.75 102 ALA A N 1
ATOM 790 C CA . ALA A 1 102 ? -9.125 36.5 17.359 1 97.75 102 ALA A CA 1
ATOM 791 C C . ALA A 1 102 ? -9.703 35.25 16.703 1 97.75 102 ALA A C 1
ATOM 793 O O . ALA A 1 102 ? -9.93 34.25 17.359 1 97.75 102 ALA A O 1
ATOM 794 N N . THR A 1 103 ? -10.055 35.375 15.477 1 96.88 103 THR A N 1
ATOM 795 C CA . THR A 1 103 ? -10.461 34.25 14.633 1 96.88 103 THR A CA 1
ATOM 796 C C . THR A 1 103 ? -9.383 33.938 13.594 1 96.88 103 THR A C 1
ATOM 798 O O . THR A 1 103 ? -9.062 34.781 12.75 1 96.88 103 THR A O 1
ATOM 801 N N . ILE A 1 104 ? -8.859 32.75 13.688 1 95.56 104 ILE A N 1
ATOM 802 C CA . ILE A 1 104 ? -7.691 32.406 12.891 1 95.56 104 ILE A CA 1
ATOM 803 C C . ILE A 1 104 ? -8.023 31.203 11.992 1 95.56 104 ILE A C 1
ATOM 805 O O . ILE A 1 104 ? -8.695 30.266 12.414 1 95.56 104 ILE A O 1
ATOM 809 N N . SER A 1 105 ? -7.48 31.312 10.797 1 94.12 105 SER A N 1
ATOM 810 C CA . SER A 1 105 ? -7.688 30.234 9.844 1 94.12 105 SER A CA 1
ATOM 811 C C . SER A 1 105 ? -7.109 28.922 10.359 1 94.12 105 SER A C 1
ATOM 813 O O . SER A 1 105 ? -6.016 28.891 10.93 1 94.12 105 SER A O 1
ATOM 815 N N . ASN A 1 106 ? -7.852 27.875 10.266 1 92.88 106 ASN A N 1
ATOM 816 C CA . ASN A 1 106 ? -7.43 26.516 10.594 1 92.88 106 ASN A CA 1
ATOM 817 C C . ASN A 1 106 ? -7.539 25.594 9.391 1 92.88 106 ASN A C 1
ATOM 819 O O . ASN A 1 106 ? -7.801 24.391 9.539 1 92.88 106 ASN A O 1
ATOM 823 N N . LYS A 1 107 ? -7.402 26.219 8.219 1 91.31 107 LYS A N 1
ATOM 824 C CA . LYS A 1 107 ? -7.539 25.516 6.949 1 91.31 107 LYS A CA 1
ATOM 825 C C . LYS A 1 107 ? -6.523 24.375 6.836 1 91.31 107 LYS A C 1
ATOM 827 O O . LYS A 1 107 ? -6.855 23.281 6.375 1 91.31 107 LYS A O 1
ATOM 832 N N . LYS A 1 108 ? -5.332 24.625 7.238 1 89.62 108 LYS A N 1
ATOM 833 C CA . LYS A 1 108 ? -4.27 23.625 7.121 1 89.62 108 LYS A CA 1
ATOM 834 C C . LYS A 1 108 ? -4.598 22.375 7.93 1 89.62 108 LYS A C 1
ATOM 836 O O . LYS A 1 108 ? -4.449 21.25 7.441 1 89.62 108 LYS A O 1
ATOM 841 N N . MET A 1 109 ? -5.129 22.609 9.133 1 89.06 109 MET A N 1
ATOM 842 C CA . MET A 1 109 ? -5.457 21.484 10 1 89.06 109 MET A CA 1
ATOM 843 C C . MET A 1 109 ? -6.664 20.719 9.469 1 89.06 109 MET A C 1
ATOM 845 O O . MET A 1 109 ? -6.723 19.484 9.562 1 89.06 109 MET A O 1
ATOM 849 N N . ASP A 1 110 ? -7.551 21.453 9.016 1 89.56 110 ASP A N 1
ATOM 850 C CA . ASP A 1 110 ? -8.719 20.812 8.414 1 89.56 110 ASP A CA 1
ATOM 851 C C . ASP A 1 110 ? -8.328 19.953 7.215 1 89.56 110 ASP A C 1
ATOM 853 O O . ASP A 1 110 ? -8.812 18.828 7.07 1 89.56 110 ASP A O 1
ATOM 857 N N . SER A 1 111 ? -7.516 20.469 6.383 1 91.19 111 SER A N 1
ATOM 858 C CA . SER A 1 111 ? -7.008 19.719 5.238 1 91.19 111 SER A CA 1
ATOM 859 C C . SER A 1 111 ? -6.27 18.469 5.68 1 91.19 111 SER A C 1
ATOM 861 O O . SER A 1 111 ? -6.418 17.406 5.074 1 91.19 111 SER A O 1
ATOM 863 N N . MET A 1 112 ? -5.531 18.609 6.668 1 90.94 112 MET A N 1
ATOM 864 C CA . MET A 1 112 ? -4.785 17.484 7.203 1 90.94 112 MET A CA 1
ATOM 865 C C . MET A 1 112 ? -5.727 16.375 7.664 1 90.94 112 MET A C 1
ATOM 867 O O . MET A 1 112 ? -5.469 15.188 7.434 1 90.94 112 MET A O 1
ATOM 871 N N . ARG A 1 113 ? -6.801 16.719 8.352 1 91.25 113 ARG A N 1
ATOM 872 C CA . ARG A 1 113 ? -7.773 15.742 8.812 1 91.25 113 ARG A CA 1
ATOM 873 C C . ARG A 1 113 ? -8.398 15 7.637 1 91.25 113 ARG A C 1
ATOM 875 O O . ARG A 1 113 ? -8.586 13.781 7.695 1 91.25 113 ARG A O 1
ATOM 882 N N . GLN A 1 114 ? -8.664 15.727 6.605 1 92 114 GLN A N 1
ATOM 883 C CA . GLN A 1 114 ? -9.242 15.109 5.41 1 92 114 GLN A CA 1
ATOM 884 C C . GLN A 1 114 ? -8.258 14.141 4.762 1 92 114 GLN A C 1
ATOM 886 O O . GLN A 1 114 ? -8.633 13.047 4.355 1 92 114 GLN A O 1
ATOM 891 N N . LEU A 1 115 ? -7.039 14.57 4.68 1 93.88 115 LEU A N 1
ATOM 892 C CA . LEU A 1 115 ? -6.008 13.734 4.086 1 93.88 115 LEU A CA 1
ATOM 893 C C . LEU A 1 115 ? -5.789 12.469 4.918 1 93.88 115 LEU A C 1
ATOM 895 O O . LEU A 1 115 ? -5.566 11.391 4.367 1 93.88 115 LEU A O 1
ATOM 899 N N . ALA A 1 116 ? -5.84 12.594 6.258 1 94.5 116 ALA A N 1
ATOM 900 C CA . ALA A 1 116 ? -5.711 11.438 7.141 1 94.5 116 ALA A CA 1
ATOM 901 C C . ALA A 1 116 ? -6.824 10.43 6.887 1 94.5 116 ALA A C 1
ATOM 903 O O . ALA A 1 116 ? -6.574 9.227 6.82 1 94.5 116 ALA A O 1
ATOM 904 N N . THR A 1 117 ? -8.008 10.938 6.703 1 94.06 117 THR A N 1
ATOM 905 C CA . THR A 1 117 ? -9.156 10.078 6.434 1 94.06 117 THR A CA 1
ATOM 906 C C . THR A 1 117 ? -9 9.367 5.09 1 94.06 117 THR A C 1
ATOM 908 O O . THR A 1 117 ? -9.289 8.18 4.969 1 94.06 117 THR A O 1
ATOM 911 N N . GLU A 1 118 ? -8.5 10.086 4.16 1 93.75 118 GLU A N 1
ATOM 912 C CA . GLU A 1 118 ? -8.25 9.5 2.846 1 93.75 118 GLU A CA 1
ATOM 913 C C . GLU A 1 118 ? -7.211 8.383 2.924 1 93.75 118 GLU A C 1
ATOM 915 O O . GLU A 1 118 ? -7.359 7.348 2.271 1 93.75 118 GLU A O 1
ATOM 920 N N . LEU A 1 119 ? -6.203 8.602 3.668 1 95.5 119 LEU A N 1
ATOM 921 C CA . LEU A 1 119 ? -5.164 7.59 3.836 1 95.5 119 LEU A CA 1
ATOM 922 C C . LEU A 1 119 ? -5.734 6.328 4.473 1 95.5 119 LEU A C 1
ATOM 924 O O . LEU A 1 119 ? -5.449 5.215 4.016 1 95.5 119 LEU A O 1
ATOM 928 N N . SER A 1 120 ? -6.543 6.52 5.488 1 95.25 120 SER A N 1
ATOM 929 C CA . SER A 1 120 ? -7.145 5.379 6.168 1 95.25 120 SER A CA 1
ATOM 930 C C . SER A 1 120 ? -8.023 4.57 5.223 1 95.25 120 SER A C 1
ATOM 932 O O . SER A 1 120 ? -8 3.338 5.242 1 95.25 120 SER A O 1
ATOM 934 N N . SER A 1 121 ? -8.75 5.23 4.395 1 94.62 121 SER A N 1
ATOM 935 C CA . SER A 1 121 ? -9.602 4.559 3.418 1 94.62 121 SER A CA 1
ATOM 936 C C . SER A 1 121 ? -8.773 3.783 2.402 1 94.62 121 SER A C 1
ATOM 938 O O . SER A 1 121 ? -9.117 2.658 2.035 1 94.62 121 SER A O 1
ATOM 940 N N . ALA A 1 122 ? -7.727 4.441 1.958 1 93.81 122 ALA A N 1
ATOM 941 C CA . ALA A 1 122 ? -6.832 3.775 1.014 1 93.81 122 ALA A CA 1
ATOM 942 C C . ALA A 1 122 ? -6.242 2.504 1.619 1 93.81 122 ALA A C 1
ATOM 944 O O . ALA A 1 122 ? -6.176 1.467 0.955 1 93.81 122 ALA A O 1
ATOM 945 N N . VAL A 1 123 ? -5.828 2.561 2.852 1 96.31 123 VAL A N 1
ATOM 946 C CA . VAL A 1 123 ? -5.238 1.416 3.537 1 96.31 123 VAL A CA 1
ATOM 947 C C . VAL A 1 123 ? -6.273 0.297 3.654 1 96.31 123 VAL A C 1
ATOM 949 O O . VAL A 1 123 ? -5.945 -0.879 3.479 1 96.31 123 VAL A O 1
ATOM 952 N N . GLU A 1 124 ? -7.492 0.645 3.971 1 95.56 124 GLU A N 1
ATOM 953 C CA . GLU A 1 124 ? -8.547 -0.355 4.07 1 95.56 124 GLU A CA 1
ATOM 954 C C . GLU A 1 124 ? -8.727 -1.103 2.75 1 95.56 124 GLU A C 1
ATOM 956 O O . GLU A 1 124 ? -8.82 -2.332 2.734 1 95.56 124 GLU A O 1
ATOM 961 N N . GLU A 1 125 ? -8.719 -0.383 1.716 1 93.94 125 GLU A N 1
ATOM 962 C CA . GLU A 1 125 ? -8.859 -0.987 0.395 1 93.94 125 GLU A CA 1
ATOM 963 C C . GLU A 1 125 ? -7.664 -1.867 0.056 1 93.94 125 GLU A C 1
ATOM 965 O O . GLU A 1 125 ? -7.824 -2.986 -0.436 1 93.94 125 GLU A O 1
ATOM 970 N N . MET A 1 126 ? -6.5 -1.407 0.282 1 96.06 126 MET A N 1
ATOM 971 C CA . MET A 1 126 ? -5.281 -2.158 0.002 1 96.06 126 MET A CA 1
ATOM 972 C C . MET A 1 126 ? -5.234 -3.443 0.821 1 96.06 126 MET A C 1
ATOM 974 O O . MET A 1 126 ? -4.84 -4.496 0.313 1 96.06 126 MET A O 1
ATOM 978 N N . THR A 1 127 ? -5.602 -3.301 2.082 1 96.5 127 THR A N 1
ATOM 979 C CA . THR A 1 127 ? -5.613 -4.461 2.965 1 96.5 127 THR A CA 1
ATOM 980 C C . THR A 1 127 ? -6.586 -5.523 2.453 1 96.5 127 THR A C 1
ATOM 982 O O . THR A 1 127 ? -6.262 -6.711 2.438 1 96.5 127 THR A O 1
ATOM 985 N N . ALA A 1 128 ? -7.738 -5.09 2.012 1 96.06 128 ALA A N 1
ATOM 986 C CA . ALA A 1 128 ? -8.727 -6.02 1.466 1 96.06 128 ALA A CA 1
ATOM 987 C C . ALA A 1 128 ? -8.18 -6.734 0.233 1 96.06 128 ALA A C 1
ATOM 989 O O . ALA A 1 128 ? -8.328 -7.953 0.101 1 96.06 128 ALA A O 1
ATOM 990 N N . THR A 1 129 ? -7.598 -6.008 -0.659 1 95.12 129 THR A N 1
ATOM 991 C CA . THR A 1 129 ? -7.004 -6.586 -1.858 1 95.12 129 THR A CA 1
ATOM 992 C C . THR A 1 129 ? -5.91 -7.59 -1.491 1 95.12 129 THR A C 1
ATOM 994 O O . THR A 1 129 ? -5.848 -8.68 -2.057 1 95.12 129 THR A O 1
ATOM 997 N N . ASN A 1 130 ? -5.09 -7.227 -0.562 1 94.81 130 ASN A N 1
ATOM 998 C CA . ASN A 1 130 ? -4.008 -8.094 -0.108 1 94.81 130 ASN A CA 1
ATOM 999 C C . ASN A 1 130 ? -4.543 -9.391 0.492 1 94.81 130 ASN A C 1
ATOM 1001 O O . ASN A 1 130 ? -3.977 -10.461 0.271 1 94.81 130 ASN A O 1
ATOM 1005 N N . GLU A 1 131 ? -5.57 -9.305 1.267 1 94 131 GLU A N 1
ATOM 1006 C CA . GLU A 1 131 ? -6.184 -10.484 1.864 1 94 131 GLU A CA 1
ATOM 1007 C C . GLU A 1 131 ? -6.734 -11.422 0.794 1 94 131 GLU A C 1
ATOM 1009 O O . GLU A 1 131 ? -6.586 -12.641 0.89 1 94 131 GLU A O 1
ATOM 1014 N N . GLU A 1 132 ? -7.332 -10.859 -0.164 1 93.62 132 GLU A N 1
ATOM 1015 C CA . GLU A 1 132 ? -7.836 -11.656 -1.28 1 93.62 132 GLU A CA 1
ATOM 1016 C C . GLU A 1 132 ? -6.703 -12.375 -2.006 1 93.62 132 GLU A C 1
ATOM 1018 O O . GLU A 1 132 ? -6.816 -13.555 -2.338 1 93.62 132 GLU A O 1
ATOM 1023 N N . LEU A 1 133 ? -5.664 -11.672 -2.248 1 92.25 133 LEU A N 1
ATOM 1024 C CA . LEU A 1 133 ? -4.512 -12.242 -2.938 1 92.25 133 LEU A CA 1
ATOM 1025 C C . LEU A 1 133 ? -3.871 -13.344 -2.1 1 92.25 133 LEU A C 1
ATOM 1027 O O . LEU A 1 133 ? -3.459 -14.375 -2.635 1 92.25 133 LEU A O 1
ATOM 1031 N N . THR A 1 134 ? -3.803 -13.125 -0.825 1 92 134 THR A N 1
ATOM 1032 C CA . THR A 1 134 ? -3.244 -14.125 0.078 1 92 134 THR A CA 1
ATOM 1033 C C . THR A 1 134 ? -4.078 -15.406 0.046 1 92 134 THR A C 1
ATOM 1035 O O . THR A 1 134 ? -3.527 -16.5 -0.038 1 92 134 THR A O 1
ATOM 1038 N N . ALA A 1 135 ? -5.375 -15.305 0.065 1 92.25 135 ALA A N 1
ATOM 1039 C CA . ALA A 1 135 ? -6.258 -16.469 -0.013 1 92.25 135 ALA A CA 1
ATOM 1040 C C . ALA A 1 135 ? -6.078 -17.203 -1.336 1 92.25 135 ALA A C 1
ATOM 1042 O O . ALA A 1 135 ? -6.012 -18.438 -1.361 1 92.25 135 ALA A O 1
ATOM 1043 N N . ALA A 1 136 ? -5.992 -16.469 -2.354 1 90.25 136 ALA A N 1
ATOM 1044 C CA . ALA A 1 136 ? -5.801 -17.062 -3.678 1 90.25 136 ALA A CA 1
ATOM 1045 C C . ALA A 1 136 ? -4.465 -17.797 -3.762 1 90.25 136 ALA A C 1
ATOM 1047 O O . ALA A 1 136 ? -4.371 -18.844 -4.395 1 90.25 136 ALA A O 1
ATOM 1048 N N . SER A 1 137 ? -3.455 -17.266 -3.152 1 90.81 137 SER A N 1
ATOM 1049 C CA . SER A 1 137 ? -2.143 -17.891 -3.154 1 90.81 137 SER A CA 1
ATOM 1050 C C . SER A 1 137 ? -2.178 -19.234 -2.438 1 90.81 137 SER A C 1
ATOM 1052 O O . SER A 1 137 ? -1.489 -20.188 -2.84 1 90.81 137 SER A O 1
ATOM 1054 N N . MET A 1 138 ? -2.951 -19.375 -1.418 1 91.5 138 MET A N 1
ATOM 1055 C CA . MET A 1 138 ? -3.107 -20.641 -0.714 1 91.5 138 MET A CA 1
ATOM 1056 C C . MET A 1 138 ? -3.771 -21.688 -1.609 1 91.5 138 MET A C 1
ATOM 1058 O O . MET A 1 138 ? -3.396 -22.859 -1.589 1 91.5 138 MET A O 1
ATOM 1062 N N . ASP A 1 139 ? -4.691 -21.234 -2.385 1 93.06 139 ASP A N 1
ATOM 1063 C CA . ASP A 1 139 ? -5.34 -22.109 -3.346 1 93.06 139 ASP A CA 1
ATOM 1064 C C . ASP A 1 139 ? -4.344 -22.625 -4.387 1 93.06 139 ASP A C 1
ATOM 1066 O O . ASP A 1 139 ? -4.348 -23.797 -4.738 1 93.06 139 ASP A O 1
ATOM 1070 N N . VAL A 1 140 ? -3.523 -21.734 -4.836 1 93.5 140 VAL A N 1
ATOM 1071 C CA . VAL A 1 140 ? -2.504 -22.109 -5.812 1 93.5 140 VAL A CA 1
ATOM 1072 C C . VAL A 1 140 ? -1.569 -23.156 -5.207 1 93.5 140 VAL A C 1
ATOM 1074 O O . VAL A 1 140 ? -1.238 -24.156 -5.859 1 93.5 140 VAL A O 1
ATOM 1077 N N . SER A 1 141 ? -1.178 -22.953 -3.992 1 93.75 141 SER A N 1
ATOM 1078 C CA . SER A 1 141 ? -0.304 -23.891 -3.311 1 93.75 141 SER A CA 1
ATOM 1079 C C . SER A 1 141 ? -0.936 -25.281 -3.25 1 93.75 141 SER A C 1
ATOM 1081 O O . SER A 1 141 ? -0.269 -26.281 -3.51 1 93.75 141 SER A O 1
ATOM 1083 N N . ASN A 1 142 ? -2.195 -25.359 -2.988 1 94.31 142 ASN A N 1
ATOM 1084 C CA . ASN A 1 142 ? -2.914 -26.625 -2.947 1 94.31 142 ASN A CA 1
ATOM 1085 C C . ASN A 1 142 ? -2.943 -27.297 -4.316 1 94.31 142 ASN A C 1
ATOM 1087 O O . ASN A 1 142 ? -2.773 -28.516 -4.414 1 94.31 142 ASN A O 1
ATOM 1091 N N . ARG A 1 143 ? -3.127 -26.516 -5.266 1 93.81 143 ARG A N 1
ATOM 1092 C CA . ARG A 1 143 ? -3.166 -27.047 -6.621 1 93.81 143 ARG A CA 1
ATOM 1093 C C . ARG A 1 143 ? -1.801 -27.578 -7.043 1 93.81 143 ARG A C 1
ATOM 1095 O O . ARG A 1 143 ? -1.712 -28.594 -7.73 1 93.81 143 ARG A O 1
ATOM 1102 N N . LEU A 1 144 ? -0.796 -26.922 -6.625 1 95.06 144 LEU A N 1
ATOM 1103 C CA . LEU A 1 144 ? 0.559 -27.359 -6.93 1 95.06 144 LEU A CA 1
ATOM 1104 C C . LEU A 1 144 ? 0.855 -28.703 -6.266 1 95.06 144 LEU A C 1
ATOM 1106 O O . LEU A 1 144 ? 1.498 -29.578 -6.863 1 95.06 144 LEU A O 1
ATOM 1110 N N . ASP A 1 145 ? 0.345 -28.906 -5.086 1 94 145 ASP A N 1
ATOM 1111 C CA . ASP A 1 145 ? 0.495 -30.203 -4.41 1 94 145 ASP A CA 1
ATOM 1112 C C . ASP A 1 145 ? -0.197 -31.312 -5.191 1 94 145 ASP A C 1
ATOM 1114 O O . ASP A 1 145 ? 0.338 -32.406 -5.312 1 94 145 ASP A O 1
ATOM 1118 N N . GLY A 1 146 ? -1.317 -30.953 -5.727 1 93.69 146 GLY A N 1
ATOM 1119 C CA . GLY A 1 146 ? -2.021 -31.906 -6.566 1 93.69 146 GLY A CA 1
ATOM 1120 C C . GLY A 1 146 ? -1.261 -32.25 -7.832 1 93.69 146 GLY A C 1
ATOM 1121 O O . GLY A 1 146 ? -1.254 -33.406 -8.258 1 93.69 146 GLY A O 1
ATOM 1122 N N . LEU A 1 147 ? -0.607 -31.297 -8.383 1 94.94 147 LEU A N 1
ATOM 1123 C CA . LEU A 1 147 ? 0.181 -31.531 -9.586 1 94.94 147 LEU A CA 1
ATOM 1124 C C . LEU A 1 147 ? 1.343 -32.469 -9.297 1 94.94 147 LEU A C 1
ATOM 1126 O O . LEU A 1 147 ? 1.632 -33.375 -10.102 1 94.94 147 LEU A O 1
ATOM 1130 N N . VAL A 1 148 ? 1.983 -32.281 -8.18 1 94.88 148 VAL A N 1
ATOM 1131 C CA . VAL A 1 148 ? 3.094 -33.125 -7.785 1 94.88 148 VAL A CA 1
ATOM 1132 C C . VAL A 1 148 ? 2.607 -34.562 -7.645 1 94.88 148 VAL A C 1
ATOM 1134 O O . VAL A 1 148 ? 3.236 -35.5 -8.156 1 94.88 148 VAL A O 1
ATOM 1137 N N . THR A 1 149 ? 1.484 -34.781 -7.062 1 95.31 149 THR A N 1
ATOM 1138 C CA . THR A 1 149 ? 0.912 -36.125 -6.887 1 95.31 149 THR A CA 1
ATOM 1139 C C . THR A 1 149 ? 0.571 -36.75 -8.234 1 95.31 149 THR A C 1
ATOM 1141 O O . THR A 1 149 ? 0.862 -37.938 -8.469 1 95.31 149 THR A O 1
ATOM 1144 N N . SER A 1 150 ? -0.006 -35.938 -9.07 1 95.12 150 SER A N 1
ATOM 1145 C CA . SER A 1 150 ? -0.387 -36.438 -10.391 1 95.12 150 SER A CA 1
ATOM 1146 C C . SER A 1 150 ? 0.832 -36.906 -11.18 1 95.12 150 SER A C 1
ATOM 1148 O O . SER A 1 150 ? 0.802 -37.938 -11.812 1 95.12 150 SER A O 1
ATOM 1150 N N . THR A 1 151 ? 1.903 -36.156 -11.109 1 96.06 151 THR A N 1
ATOM 1151 C CA . THR A 1 151 ? 3.1 -36.531 -11.867 1 96.06 151 THR A CA 1
ATOM 1152 C C . THR A 1 151 ? 3.77 -37.75 -11.273 1 96.06 151 THR A C 1
ATOM 1154 O O . THR A 1 151 ? 4.34 -38.562 -12.008 1 96.06 151 THR A O 1
ATOM 1157 N N . GLU A 1 152 ? 3.703 -37.938 -9.992 1 96.38 152 GLU A N 1
ATOM 1158 C CA . GLU A 1 152 ? 4.223 -39.156 -9.359 1 96.38 152 GLU A CA 1
ATOM 1159 C C . GLU A 1 152 ? 3.449 -40.406 -9.805 1 96.38 152 GLU A C 1
ATOM 1161 O O . GLU A 1 152 ? 4.047 -41.438 -10.117 1 96.38 152 GLU A O 1
ATOM 1166 N N . MET A 1 153 ? 2.188 -40.219 -9.891 1 96.31 153 MET A N 1
ATOM 1167 C CA . MET A 1 153 ? 1.348 -41.312 -10.344 1 96.31 153 MET A CA 1
ATOM 1168 C C . MET A 1 153 ? 1.647 -41.656 -11.797 1 96.31 153 MET A C 1
ATOM 1170 O O . MET A 1 153 ? 1.767 -42.844 -12.148 1 96.31 153 MET A O 1
ATOM 1174 N N . MET A 1 154 ? 1.814 -40.656 -12.602 1 97.06 154 MET A N 1
ATOM 1175 C CA . MET A 1 154 ? 2.123 -40.875 -14.008 1 97.06 154 MET A CA 1
ATOM 1176 C C . MET A 1 154 ? 3.455 -41.594 -14.164 1 97.06 154 MET A C 1
ATOM 1178 O O . MET A 1 154 ? 3.584 -42.469 -15 1 97.06 154 MET A O 1
ATOM 1182 N N . THR A 1 155 ? 4.387 -41.156 -13.383 1 96.56 155 THR A N 1
ATOM 1183 C CA . THR A 1 155 ? 5.707 -41.781 -13.438 1 96.56 155 THR A CA 1
ATOM 1184 C C . THR A 1 155 ? 5.629 -43.281 -13.07 1 96.56 155 THR A C 1
ATOM 1186 O O . THR A 1 155 ? 6.238 -44.125 -13.734 1 96.56 155 THR A O 1
ATOM 1189 N N . ALA A 1 156 ? 4.859 -43.625 -12.078 1 97 156 ALA A N 1
ATOM 1190 C CA . ALA A 1 156 ? 4.672 -45 -11.672 1 97 156 ALA A CA 1
ATOM 1191 C C . ALA A 1 156 ? 3.979 -45.812 -12.773 1 97 156 ALA A C 1
ATOM 1193 O O . ALA A 1 156 ? 4.387 -46.938 -13.078 1 97 156 ALA A O 1
ATOM 1194 N N . ASP A 1 157 ? 2.994 -45.188 -13.359 1 96.56 157 ASP A N 1
ATOM 1195 C CA . ASP A 1 157 ? 2.26 -45.844 -14.43 1 96.56 157 ASP A CA 1
ATOM 1196 C C . ASP A 1 157 ? 3.166 -46.125 -15.625 1 96.56 157 ASP A C 1
ATOM 1198 O O . ASP A 1 157 ? 3.1 -47.188 -16.219 1 96.56 157 ASP A O 1
ATOM 1202 N N . ILE A 1 158 ? 3.967 -45.188 -15.922 1 96.94 158 ILE A N 1
ATOM 1203 C CA . ILE A 1 158 ? 4.902 -45.344 -17.031 1 96.94 158 ILE A CA 1
ATOM 1204 C C . ILE A 1 158 ? 5.852 -46.5 -16.75 1 96.94 158 ILE A C 1
ATOM 1206 O O . ILE A 1 158 ? 6.172 -47.281 -17.641 1 96.94 158 ILE A O 1
ATOM 1210 N N . GLY A 1 159 ? 6.297 -46.625 -15.523 1 96.75 159 GLY A N 1
ATOM 1211 C CA . GLY A 1 159 ? 7.141 -47.75 -15.141 1 96.75 159 GLY A CA 1
ATOM 1212 C C . GLY A 1 159 ? 6.477 -49.094 -15.352 1 96.75 159 GLY A C 1
ATOM 1213 O O . GLY A 1 159 ? 7.094 -50.031 -15.875 1 96.75 159 GLY A O 1
ATOM 1214 N N . GLU A 1 160 ? 5.273 -49.156 -15.031 1 97.12 160 GLU A N 1
ATOM 1215 C CA . GLU A 1 160 ? 4.516 -50.406 -15.227 1 97.12 160 GLU A CA 1
ATOM 1216 C C . GLU A 1 160 ? 4.355 -50.719 -16.703 1 97.12 160 GLU A C 1
ATOM 1218 O O . GLU A 1 160 ? 4.508 -51.875 -17.109 1 97.12 160 GLU A O 1
ATOM 1223 N N . ILE A 1 161 ? 4.113 -49.688 -17.406 1 97.88 161 ILE A N 1
ATOM 1224 C CA . ILE A 1 161 ? 3.949 -49.875 -18.844 1 97.88 161 ILE A CA 1
ATOM 1225 C C . ILE A 1 161 ? 5.258 -50.375 -19.453 1 97.88 161 ILE A C 1
ATOM 1227 O O . ILE A 1 161 ? 5.258 -51.281 -20.297 1 97.88 161 ILE A O 1
ATOM 1231 N N . ASN A 1 162 ? 6.316 -49.844 -19.031 1 97 162 ASN A N 1
ATOM 1232 C CA . ASN A 1 162 ? 7.625 -50.25 -19.531 1 97 162 ASN A CA 1
ATOM 1233 C C . ASN A 1 162 ? 7.875 -51.719 -19.297 1 97 162 ASN A C 1
ATOM 1235 O O . ASN A 1 162 ? 8.398 -52.406 -20.156 1 97 162 ASN A O 1
ATOM 1239 N N . GLN A 1 163 ? 7.465 -52.188 -18.203 1 97.44 163 GLN A N 1
ATOM 1240 C CA . GLN A 1 163 ? 7.629 -53.625 -17.875 1 97.44 163 GLN A CA 1
ATOM 1241 C C . GLN A 1 163 ? 6.801 -54.469 -18.812 1 97.44 163 GLN A C 1
ATOM 1243 O O . GLN A 1 163 ? 7.281 -55.5 -19.312 1 97.44 163 GLN A O 1
ATOM 1248 N N . MET A 1 164 ? 5.672 -54.062 -19.062 1 97.25 164 MET A N 1
ATOM 1249 C CA . MET A 1 164 ? 4.793 -54.812 -19.938 1 97.25 164 MET A CA 1
ATOM 1250 C C . MET A 1 164 ? 5.312 -54.812 -21.375 1 97.25 164 MET A C 1
ATOM 1252 O O . MET A 1 164 ? 5.184 -55.781 -22.094 1 97.25 164 MET A O 1
ATOM 1256 N N . VAL A 1 165 ? 5.801 -53.656 -21.734 1 97.94 165 VAL A N 1
ATOM 1257 C CA . VAL A 1 165 ? 6.352 -53.531 -23.078 1 97.94 165 VAL A CA 1
ATOM 1258 C C . VAL A 1 165 ? 7.551 -54.469 -23.25 1 97.94 165 VAL A C 1
ATOM 1260 O O . VAL A 1 165 ? 7.703 -55.094 -24.297 1 97.94 165 VAL A O 1
ATOM 1263 N N . GLU A 1 166 ? 8.336 -54.594 -22.25 1 97.06 166 GLU A N 1
ATOM 1264 C CA . GLU A 1 166 ? 9.477 -55.5 -22.297 1 97.06 166 GLU A CA 1
ATOM 1265 C C . GLU A 1 166 ? 9.016 -56.969 -22.391 1 97.06 166 GLU A C 1
ATOM 1267 O O . GLU A 1 166 ? 9.625 -57.781 -23.094 1 97.06 166 GLU A O 1
ATOM 1272 N N . LEU A 1 167 ? 7.977 -57.25 -21.703 1 96.94 167 LEU A N 1
ATOM 1273 C CA . LEU A 1 167 ? 7.41 -58.594 -21.781 1 96.94 167 LEU A CA 1
ATOM 1274 C C . LEU A 1 167 ? 6.949 -58.875 -23.203 1 96.94 167 LEU A C 1
ATOM 1276 O O . LEU A 1 167 ? 7.242 -59.969 -23.734 1 96.94 167 LEU A O 1
ATOM 1280 N N . VAL A 1 168 ? 6.332 -57.906 -23.781 1 96.62 168 VAL A N 1
ATOM 1281 C CA . VAL A 1 168 ? 5.828 -58.094 -25.141 1 96.62 168 VAL A CA 1
ATOM 1282 C C . VAL A 1 168 ? 6.996 -58.281 -26.109 1 96.62 168 VAL A C 1
ATOM 1284 O O . VAL A 1 168 ? 6.945 -59.125 -27 1 96.62 168 VAL A O 1
ATOM 1287 N N . LYS A 1 169 ? 7.977 -57.562 -25.891 1 96.44 169 LYS A N 1
ATOM 1288 C CA . LYS A 1 169 ? 9.172 -57.656 -26.719 1 96.44 169 LYS A CA 1
ATOM 1289 C C . LYS A 1 169 ? 9.805 -59.062 -26.578 1 96.44 169 LYS A C 1
ATOM 1291 O O . LYS A 1 169 ? 10.203 -59.656 -27.578 1 96.44 169 LYS A O 1
ATOM 1296 N N . GLY A 1 170 ? 9.883 -59.531 -25.391 1 96.19 170 GLY A N 1
ATOM 1297 C CA . GLY A 1 170 ? 10.406 -60.844 -25.141 1 96.19 170 GLY A CA 1
ATOM 1298 C C . GLY A 1 170 ? 9.586 -61.969 -25.797 1 96.19 170 GLY A C 1
ATOM 1299 O O . GLY A 1 170 ? 10.141 -62.875 -26.391 1 96.19 170 GLY A O 1
ATOM 1300 N N . ILE A 1 171 ? 8.344 -61.781 -25.719 1 96.31 171 ILE A N 1
ATOM 1301 C CA . ILE A 1 171 ? 7.434 -62.75 -26.328 1 96.31 171 ILE A CA 1
ATOM 1302 C C . ILE A 1 171 ? 7.609 -62.75 -27.844 1 96.31 171 ILE A C 1
ATOM 1304 O O . ILE A 1 171 ? 7.637 -63.812 -28.469 1 96.31 171 ILE A O 1
ATOM 1308 N N . ALA A 1 172 ? 7.707 -61.562 -28.344 1 96 172 ALA A N 1
ATOM 1309 C CA . ALA A 1 172 ? 7.898 -61.438 -29.781 1 96 172 ALA A CA 1
ATOM 1310 C C . ALA A 1 172 ? 9.195 -62.094 -30.234 1 96 172 ALA A C 1
ATOM 1312 O O . ALA A 1 172 ? 9.219 -62.812 -31.25 1 96 172 ALA A O 1
ATOM 1313 N N . SER A 1 173 ? 10.219 -61.969 -29.531 1 96.31 173 SER A N 1
ATOM 1314 C CA . SER A 1 173 ? 11.508 -62.594 -29.859 1 96.31 173 SER A CA 1
ATOM 1315 C C . SER A 1 173 ? 11.445 -64.125 -29.781 1 96.31 173 SER A C 1
ATOM 1317 O O . SER A 1 173 ? 11.953 -64.812 -30.672 1 96.31 173 SER A O 1
ATOM 1319 N N . LYS A 1 174 ? 10.812 -64.562 -28.781 1 96.12 174 LYS A N 1
ATOM 1320 C CA . LYS A 1 174 ? 10.656 -66 -28.641 1 96.12 174 LYS A CA 1
ATOM 1321 C C . LYS A 1 174 ? 9.797 -66.625 -29.766 1 96.12 174 LYS A C 1
ATOM 1323 O O . LYS A 1 174 ? 10.086 -67.688 -30.281 1 96.12 174 LYS A O 1
ATOM 1328 N N . SER A 1 175 ? 8.781 -65.812 -30.094 1 94.5 175 SER A N 1
ATOM 1329 C CA . SER A 1 175 ? 7.906 -66.25 -31.188 1 94.5 175 SER A CA 1
ATOM 1330 C C . SER A 1 175 ? 8.656 -66.312 -32.5 1 94.5 175 SER A C 1
ATOM 1332 O O . SER A 1 175 ? 8.422 -67.188 -33.344 1 94.5 175 SER A O 1
ATOM 1334 N N . GLN A 1 176 ? 9.5 -65.312 -32.625 1 94.5 176 GLN A N 1
ATOM 1335 C CA . GLN A 1 176 ? 10.328 -65.312 -33.844 1 94.5 176 GLN A CA 1
ATOM 1336 C C . GLN A 1 176 ? 11.195 -66.562 -33.938 1 94.5 176 GLN A C 1
ATOM 1338 O O . GLN A 1 176 ? 11.289 -67.125 -35 1 94.5 176 GLN A O 1
ATOM 1343 N N . ILE A 1 177 ? 11.75 -66.938 -32.906 1 94.56 177 ILE A N 1
ATOM 1344 C CA . ILE A 1 177 ? 12.609 -68.125 -32.844 1 94.56 177 ILE A CA 1
ATOM 1345 C C . ILE A 1 177 ? 11.781 -69.375 -33.062 1 94.56 177 ILE A C 1
ATOM 1347 O O . ILE A 1 177 ? 12.188 -70.312 -33.812 1 94.56 177 ILE A O 1
ATOM 1351 N N . LEU A 1 178 ? 10.656 -69.438 -32.438 1 92.12 178 LEU A N 1
ATOM 1352 C CA . LEU A 1 178 ? 9.758 -70.562 -32.625 1 92.12 178 LEU A CA 1
ATOM 1353 C C . LEU A 1 178 ? 9.344 -70.688 -34.094 1 92.12 178 LEU A C 1
ATOM 1355 O O . LEU A 1 178 ? 9.281 -71.812 -34.594 1 92.12 178 LEU A O 1
ATOM 1359 N N . GLY A 1 179 ? 9.109 -69.562 -34.688 1 90.44 179 GLY A N 1
ATOM 1360 C CA . GLY A 1 179 ? 8.773 -69.562 -36.094 1 90.44 179 GLY A CA 1
ATOM 1361 C C . GLY A 1 179 ? 9.906 -70.125 -36.969 1 90.44 179 GLY A C 1
ATOM 1362 O O . GLY A 1 179 ? 9.68 -70.875 -37.906 1 90.44 179 GLY A O 1
ATOM 1363 N N . LEU A 1 180 ? 11.062 -69.75 -36.656 1 92.44 180 LEU A N 1
ATOM 1364 C CA . LEU A 1 180 ? 12.234 -70.25 -37.375 1 92.44 180 LEU A CA 1
ATOM 1365 C C . LEU A 1 180 ? 12.398 -71.75 -37.219 1 92.44 180 LEU A C 1
ATOM 1367 O O . LEU A 1 180 ? 12.625 -72.438 -38.219 1 92.44 180 LEU A O 1
ATOM 1371 N N . ASN A 1 181 ? 12.281 -72.188 -36.031 1 89.25 181 ASN A N 1
ATOM 1372 C CA . ASN A 1 181 ? 12.398 -73.625 -35.781 1 89.25 181 ASN A CA 1
ATOM 1373 C C . ASN A 1 181 ? 11.305 -74.438 -36.5 1 89.25 181 ASN A C 1
ATOM 1375 O O . ASN A 1 181 ? 11.555 -75.5 -37.031 1 89.25 181 ASN A O 1
ATOM 1379 N N . ALA A 1 182 ? 10.18 -73.812 -36.469 1 87.44 182 ALA A N 1
ATOM 1380 C CA . ALA A 1 182 ? 9.055 -74.5 -37.125 1 87.44 182 ALA A CA 1
ATOM 1381 C C . ALA A 1 182 ? 9.281 -74.5 -38.656 1 87.44 182 ALA A C 1
ATOM 1383 O O . ALA A 1 182 ? 8.906 -75.438 -39.312 1 87.44 182 ALA A O 1
ATOM 1384 N N . SER A 1 183 ? 9.875 -73.5 -39.156 1 89.69 183 SER A N 1
ATOM 1385 C CA . SER A 1 183 ? 10.188 -73.438 -40.594 1 89.69 183 SER A CA 1
ATOM 1386 C C . SER A 1 183 ? 11.203 -74.5 -40.969 1 89.69 183 SER A C 1
ATOM 1388 O O . SER A 1 183 ? 11.094 -75.125 -42 1 89.69 183 SER A O 1
ATOM 1390 N N . ILE A 1 184 ? 12.133 -74.688 -40.156 1 87.69 184 ILE A N 1
ATOM 1391 C CA . ILE A 1 184 ? 13.164 -75.75 -40.375 1 87.69 184 ILE A CA 1
ATOM 1392 C C . ILE A 1 184 ? 12.539 -77.125 -40.344 1 87.69 184 ILE A C 1
ATOM 1394 O O . ILE A 1 184 ? 12.805 -77.938 -41.25 1 87.69 184 ILE A O 1
ATOM 1398 N N . GLU A 1 185 ? 11.688 -77.375 -39.375 1 82.62 185 GLU A N 1
ATOM 1399 C CA . GLU A 1 185 ? 11.039 -78.625 -39.25 1 82.62 185 GLU A CA 1
ATOM 1400 C C . GLU A 1 185 ? 10.109 -78.938 -40.438 1 82.62 185 GLU A C 1
ATOM 1402 O O . GLU A 1 185 ? 10.031 -80.062 -40.938 1 82.62 185 GLU A O 1
ATOM 1407 N N . ALA A 1 186 ? 9.461 -77.875 -40.875 1 86.12 186 ALA A N 1
ATOM 1408 C CA . ALA A 1 186 ? 8.578 -78 -42.031 1 86.12 186 ALA A CA 1
ATOM 1409 C C . ALA A 1 186 ? 9.359 -78.375 -43.281 1 86.12 186 ALA A C 1
ATOM 1411 O O . ALA A 1 186 ? 8.914 -79.188 -44.062 1 86.12 186 ALA A O 1
ATOM 1412 N N . ALA A 1 187 ? 10.484 -77.875 -43.469 1 87.25 187 ALA A N 1
ATOM 1413 C CA . ALA A 1 187 ? 11.328 -78.188 -44.625 1 87.25 187 ALA A CA 1
ATOM 1414 C C . ALA A 1 187 ? 11.812 -79.625 -44.562 1 87.25 187 ALA A C 1
ATOM 1416 O O . ALA A 1 187 ? 11.852 -80.312 -45.594 1 87.25 187 ALA A O 1
ATOM 1417 N N . ARG A 1 188 ? 12.109 -80.062 -43.438 1 84.5 188 ARG A N 1
ATOM 1418 C CA . ARG A 1 188 ? 12.625 -81.375 -43.219 1 84.5 188 ARG A CA 1
ATOM 1419 C C . ARG A 1 188 ? 11.555 -82.438 -43.5 1 84.5 188 ARG A C 1
ATOM 1421 O O . ARG A 1 188 ? 11.859 -83.562 -43.875 1 84.5 188 ARG A O 1
ATOM 1428 N N . SER A 1 189 ? 10.312 -82.062 -43.344 1 81.25 189 SER A N 1
ATOM 1429 C CA . SER A 1 189 ? 9.203 -83 -43.469 1 81.25 189 SER A CA 1
ATOM 1430 C C . SER A 1 189 ? 8.719 -83.125 -44.906 1 81.25 189 SER A C 1
ATOM 1432 O O . SER A 1 189 ? 7.758 -83.812 -45.219 1 81.25 189 SER A O 1
ATOM 1434 N N . GLY A 1 190 ? 9.375 -82.312 -45.875 1 81.06 190 GLY A N 1
ATOM 1435 C CA . GLY A 1 190 ? 9.07 -82.438 -47.281 1 81.06 190 GLY A CA 1
ATOM 1436 C C . GLY A 1 190 ? 7.648 -82 -47.625 1 81.06 190 GLY A C 1
ATOM 1437 O O . GLY A 1 190 ? 7.191 -80.938 -47.25 1 81.06 190 GLY A O 1
ATOM 1438 N N . GLU A 1 191 ? 6.879 -83 -48.25 1 80.31 191 GLU A N 1
ATOM 1439 C CA . GLU A 1 191 ? 5.527 -82.75 -48.75 1 80.31 191 GLU A CA 1
ATOM 1440 C C . GLU A 1 191 ? 4.543 -82.625 -47.594 1 80.31 191 GLU A C 1
ATOM 1442 O O . GLU A 1 191 ? 3.576 -81.875 -47.656 1 80.31 191 GLU A O 1
ATOM 1447 N N . HIS A 1 192 ? 4.852 -83.25 -46.5 1 76.5 192 HIS A N 1
ATOM 1448 C CA . HIS A 1 192 ? 3.951 -83.25 -45.344 1 76.5 192 HIS A CA 1
ATOM 1449 C C . HIS A 1 192 ? 4.094 -82 -44.531 1 76.5 192 HIS A C 1
ATOM 1451 O O . HIS A 1 192 ? 3.258 -81.688 -43.656 1 76.5 192 HIS A O 1
ATOM 1457 N N . GLY A 1 193 ? 5.137 -81.188 -45 1 81.56 193 GLY A N 1
ATOM 1458 C CA . GLY A 1 193 ? 5.418 -80 -44.188 1 81.56 193 GLY A CA 1
ATOM 1459 C C . GLY A 1 193 ? 4.984 -78.75 -44.875 1 81.56 193 GLY A C 1
ATOM 1460 O O . GLY A 1 193 ? 5.172 -77.625 -44.312 1 81.56 193 GLY A O 1
ATOM 1461 N N . ARG A 1 194 ? 4.41 -78.75 -45.969 1 84.38 194 ARG A N 1
ATOM 1462 C CA . ARG A 1 194 ? 4.105 -77.562 -46.75 1 84.38 194 ARG A CA 1
ATOM 1463 C C . ARG A 1 194 ? 3.131 -76.688 -46.031 1 84.38 194 ARG A C 1
ATOM 1465 O O . ARG A 1 194 ? 3.311 -75.438 -46 1 84.38 194 ARG A O 1
ATOM 1472 N N . GLY A 1 195 ? 2.068 -77.188 -45.406 1 80.88 195 GLY A N 1
ATOM 1473 C CA . GLY A 1 195 ? 1.104 -76.438 -44.656 1 80.88 195 GLY A CA 1
ATOM 1474 C C . GLY A 1 195 ? 1.705 -75.75 -43.438 1 80.88 195 GLY A C 1
ATOM 1475 O O . GLY A 1 195 ? 1.402 -74.562 -43.156 1 80.88 195 GLY A O 1
ATOM 1476 N N . PHE A 1 196 ? 2.699 -76.375 -42.875 1 85.06 196 PHE A N 1
ATOM 1477 C CA . PHE A 1 196 ? 3.318 -75.875 -41.656 1 85.06 196 PHE A CA 1
ATOM 1478 C C . PHE A 1 196 ? 4.332 -74.75 -42 1 85.06 196 PHE A C 1
ATOM 1480 O O . PHE A 1 196 ? 4.551 -73.812 -41.188 1 85.06 196 PHE A O 1
ATOM 1487 N N . ALA A 1 197 ? 4.914 -74.938 -43.156 1 88.69 197 ALA A N 1
ATOM 1488 C CA . ALA A 1 197 ? 5.859 -73.875 -43.594 1 88.69 197 ALA A CA 1
ATOM 1489 C C . ALA A 1 197 ? 5.176 -72.562 -43.719 1 88.69 197 ALA A C 1
ATOM 1491 O O . ALA A 1 197 ? 5.762 -71.5 -43.375 1 88.69 197 ALA A O 1
ATOM 1492 N N . VAL A 1 198 ? 3.889 -72.562 -44.094 1 88.62 198 VAL A N 1
ATOM 1493 C CA . VAL A 1 198 ? 3.117 -71.312 -44.219 1 88.62 198 VAL A CA 1
ATOM 1494 C C . VAL A 1 198 ? 2.824 -70.75 -42.844 1 88.62 198 VAL A C 1
ATOM 1496 O O . VAL A 1 198 ? 2.98 -69.5 -42.625 1 88.62 198 VAL A O 1
ATOM 1499 N N . VAL A 1 199 ? 2.525 -71.562 -41.969 1 87.94 199 VAL A N 1
ATOM 1500 C CA . VAL A 1 199 ? 2.238 -71.188 -40.594 1 87.94 199 VAL A CA 1
ATOM 1501 C C . VAL A 1 199 ? 3.496 -70.562 -39.938 1 87.94 199 VAL A C 1
ATOM 1503 O O . VAL A 1 199 ? 3.441 -69.5 -39.312 1 87.94 199 VAL A O 1
ATOM 1506 N N . ALA A 1 200 ? 4.566 -71.25 -40.188 1 91.38 200 ALA A N 1
ATOM 1507 C CA . ALA A 1 200 ? 5.84 -70.812 -39.594 1 91.38 200 ALA A CA 1
ATOM 1508 C C . ALA A 1 200 ? 6.23 -69.438 -40.125 1 91.38 200 ALA A C 1
ATOM 1510 O O . ALA A 1 200 ? 6.664 -68.562 -39.344 1 91.38 200 ALA A O 1
ATOM 1511 N N . LYS A 1 201 ? 5.98 -69.125 -41.312 1 92.88 201 LYS A N 1
ATOM 1512 C CA . LYS A 1 201 ? 6.316 -67.875 -41.906 1 92.88 201 LYS A CA 1
ATOM 1513 C C . LYS A 1 201 ? 5.418 -66.75 -41.344 1 92.88 201 LYS A C 1
ATOM 1515 O O . LYS A 1 201 ? 5.883 -65.625 -41.094 1 92.88 201 LYS A O 1
ATOM 1520 N N . GLU A 1 202 ? 4.234 -67.062 -41.156 1 93.56 202 GLU A N 1
ATOM 1521 C CA . GLU A 1 202 ? 3.289 -66.125 -40.625 1 93.56 202 GLU A CA 1
ATOM 1522 C C . GLU A 1 202 ? 3.611 -65.75 -39.188 1 93.56 202 GLU A C 1
ATOM 1524 O O . GLU A 1 202 ? 3.484 -64.625 -38.781 1 93.56 202 GLU A O 1
ATOM 1529 N N . ILE A 1 203 ? 4.043 -66.688 -38.5 1 92.88 203 ILE A N 1
ATOM 1530 C CA . ILE A 1 203 ? 4.426 -66.5 -37.125 1 92.88 203 ILE A CA 1
ATOM 1531 C C . ILE A 1 203 ? 5.629 -65.562 -37.062 1 92.88 203 ILE A C 1
ATOM 1533 O O . ILE A 1 203 ? 5.676 -64.625 -36.219 1 92.88 203 ILE A O 1
ATOM 1537 N N . GLN A 1 204 ? 6.535 -65.75 -37.875 1 94.81 204 GLN A N 1
ATOM 1538 C CA . GLN A 1 204 ? 7.723 -64.875 -37.938 1 94.81 204 GLN A CA 1
ATOM 1539 C C . GLN A 1 204 ? 7.355 -63.469 -38.25 1 94.81 204 GLN A C 1
ATOM 1541 O O . GLN A 1 204 ? 7.867 -62.531 -37.625 1 94.81 204 GLN A O 1
ATOM 1546 N N . LYS A 1 205 ? 6.445 -63.312 -39.156 1 95.56 205 LYS A N 1
ATOM 1547 C CA . LYS A 1 205 ? 6 -62 -39.562 1 95.56 205 LYS A CA 1
ATOM 1548 C C . LYS A 1 205 ? 5.273 -61.281 -38.438 1 95.56 205 LYS A C 1
ATOM 1550 O O . LYS A 1 205 ? 5.531 -60.125 -38.156 1 95.56 205 LYS A O 1
ATOM 1555 N N . MET A 1 206 ? 4.453 -61.969 -37.781 1 94.81 206 MET A N 1
ATOM 1556 C CA . MET A 1 206 ? 3.688 -61.406 -36.688 1 94.81 206 MET A CA 1
ATOM 1557 C C . MET A 1 206 ? 4.602 -61.062 -35.5 1 94.81 206 MET A C 1
ATOM 1559 O O . MET A 1 206 ? 4.418 -60.031 -34.844 1 94.81 206 MET A O 1
ATOM 1563 N N . ALA A 1 207 ? 5.543 -61.938 -35.281 1 95.75 207 ALA A N 1
ATOM 1564 C CA . ALA A 1 207 ? 6.512 -61.688 -34.219 1 95.75 207 ALA A CA 1
ATOM 1565 C C . ALA A 1 207 ? 7.309 -60.438 -34.469 1 95.75 207 ALA A C 1
ATOM 1567 O O . ALA A 1 207 ? 7.523 -59.625 -33.562 1 95.75 207 ALA A O 1
ATOM 1568 N N . GLN A 1 208 ? 7.656 -60.25 -35.719 1 96.19 208 GLN A N 1
ATOM 1569 C CA . GLN A 1 208 ? 8.414 -59.062 -36.062 1 96.19 208 GLN A CA 1
ATOM 1570 C C . GLN A 1 208 ? 7.57 -57.812 -35.906 1 96.19 208 GLN A C 1
ATOM 1572 O O . GLN A 1 208 ? 8.047 -56.781 -35.406 1 96.19 208 GLN A O 1
ATOM 1577 N N . ASN A 1 209 ? 6.344 -57.812 -36.312 1 96.25 209 ASN A N 1
ATOM 1578 C CA . ASN A 1 209 ? 5.445 -56.688 -36.188 1 96.25 209 ASN A CA 1
ATOM 1579 C C . ASN A 1 209 ? 5.227 -56.312 -34.719 1 96.25 209 ASN A C 1
ATOM 1581 O O . ASN A 1 209 ? 5.188 -55.125 -34.375 1 96.25 209 ASN A O 1
ATOM 1585 N N . SER A 1 210 ? 5.113 -57.312 -33.906 1 96.19 210 SER A N 1
ATOM 1586 C CA . SER A 1 210 ? 4.926 -57.062 -32.469 1 96.19 210 SER A CA 1
ATOM 1587 C C . SER A 1 210 ? 6.164 -56.438 -31.844 1 96.19 210 SER A C 1
ATOM 1589 O O . SER A 1 210 ? 6.051 -55.531 -31.016 1 96.19 210 SER A O 1
ATOM 1591 N N . LYS A 1 211 ? 7.281 -56.969 -32.25 1 96.62 211 LYS A N 1
ATOM 1592 C CA . LYS A 1 211 ? 8.539 -56.406 -31.75 1 96.62 211 LYS A CA 1
ATOM 1593 C C . LYS A 1 211 ? 8.695 -54.938 -32.125 1 96.62 211 LYS A C 1
ATOM 1595 O O . LYS A 1 211 ? 9.047 -54.094 -31.297 1 96.62 211 LYS A O 1
ATOM 1600 N N . ASP A 1 212 ? 8.359 -54.625 -33.375 1 97.12 212 ASP A N 1
ATOM 1601 C CA . ASP A 1 212 ? 8.438 -53.25 -33.844 1 97.12 212 ASP A CA 1
ATOM 1602 C C . ASP A 1 212 ? 7.488 -52.344 -33.094 1 97.12 212 ASP A C 1
ATOM 1604 O O . ASP A 1 212 ? 7.859 -51.219 -32.719 1 97.12 212 ASP A O 1
ATOM 1608 N N . SER A 1 213 ? 6.34 -52.781 -32.906 1 96.81 213 SER A N 1
ATOM 1609 C CA . SER A 1 213 ? 5.355 -52 -32.156 1 96.81 213 SER A CA 1
ATOM 1610 C C . SER A 1 213 ? 5.812 -51.75 -30.719 1 96.81 213 SER A C 1
ATOM 1612 O O . SER A 1 213 ? 5.684 -50.656 -30.203 1 96.81 213 SER A O 1
ATOM 1614 N N . ALA A 1 214 ? 6.34 -52.75 -30.078 1 96.88 214 ALA A N 1
ATOM 1615 C CA . ALA A 1 214 ? 6.82 -52.625 -28.719 1 96.88 214 ALA A CA 1
ATOM 1616 C C . ALA A 1 214 ? 7.953 -51.625 -28.625 1 96.88 214 ALA A C 1
ATOM 1618 O O . ALA A 1 214 ? 8.008 -50.812 -27.672 1 96.88 214 ALA A O 1
ATOM 1619 N N . GLU A 1 215 ? 8.781 -51.656 -29.594 1 97 215 GLU A N 1
ATOM 1620 C CA . GLU A 1 215 ? 9.898 -50.719 -29.625 1 97 215 GLU A CA 1
ATOM 1621 C C . GLU A 1 215 ? 9.398 -49.281 -29.797 1 97 215 GLU A C 1
ATOM 1623 O O . GLU A 1 215 ? 9.914 -48.344 -29.172 1 97 215 GLU A O 1
ATOM 1628 N N . LYS A 1 216 ? 8.398 -49.094 -30.594 1 97.56 216 LYS A N 1
ATOM 1629 C CA . LYS A 1 216 ? 7.809 -47.781 -30.781 1 97.56 216 LYS A CA 1
ATOM 1630 C C . LYS A 1 216 ? 7.129 -47.281 -29.5 1 97.56 216 LYS A C 1
ATOM 1632 O O . LYS A 1 216 ? 7.234 -46.125 -29.141 1 97.56 216 LYS A O 1
ATOM 1637 N N . ILE A 1 217 ? 6.492 -48.156 -28.844 1 97.69 217 ILE A N 1
ATOM 1638 C CA . ILE A 1 217 ? 5.844 -47.781 -27.594 1 97.69 217 ILE A CA 1
ATOM 1639 C C . ILE A 1 217 ? 6.891 -47.344 -26.578 1 97.69 217 ILE A C 1
ATOM 1641 O O . ILE A 1 217 ? 6.707 -46.312 -25.906 1 97.69 217 ILE A O 1
ATOM 1645 N N . ALA A 1 218 ? 7.941 -48.094 -26.484 1 96.94 218 ALA A N 1
ATOM 1646 C CA . ALA A 1 218 ? 9.008 -47.75 -25.547 1 96.94 218 ALA A CA 1
ATOM 1647 C C . ALA A 1 218 ? 9.57 -46.375 -25.844 1 96.94 218 ALA A C 1
ATOM 1649 O O . ALA A 1 218 ? 9.836 -45.594 -24.938 1 96.94 218 ALA A O 1
ATOM 1650 N N . ALA A 1 219 ? 9.719 -46.062 -27.109 1 97.12 219 ALA A N 1
ATOM 1651 C CA . ALA A 1 219 ? 10.234 -44.75 -27.516 1 97.12 219 ALA A CA 1
ATOM 1652 C C . ALA A 1 219 ? 9.266 -43.656 -27.125 1 97.12 219 ALA A C 1
ATOM 1654 O O . ALA A 1 219 ? 9.688 -42.594 -26.609 1 97.12 219 ALA A O 1
ATOM 1655 N N . GLN A 1 220 ? 8.016 -43.875 -27.359 1 96.81 220 GLN A N 1
ATOM 1656 C CA . GLN A 1 220 ? 7.008 -42.875 -27 1 96.81 220 GLN A CA 1
ATOM 1657 C C . GLN A 1 220 ? 6.941 -42.656 -25.5 1 96.81 220 GLN A C 1
ATOM 1659 O O . GLN A 1 220 ? 6.734 -41.531 -25.016 1 96.81 220 GLN A O 1
ATOM 1664 N N . LEU A 1 221 ? 7.098 -43.719 -24.766 1 97.5 221 LEU A N 1
ATOM 1665 C CA . LEU A 1 221 ? 7.078 -43.625 -23.297 1 97.5 221 LEU A CA 1
ATOM 1666 C C . LEU A 1 221 ? 8.219 -42.75 -22.797 1 97.5 221 LEU A C 1
ATOM 1668 O O . LEU A 1 221 ? 8.062 -42.031 -21.828 1 97.5 221 LEU A O 1
ATOM 1672 N N . THR A 1 222 ? 9.336 -42.875 -23.453 1 97.12 222 THR A N 1
ATOM 1673 C CA . THR A 1 222 ? 10.477 -42.031 -23.078 1 97.12 222 THR A CA 1
ATOM 1674 C C . THR A 1 222 ? 10.164 -40.562 -23.281 1 97.12 222 THR A C 1
ATOM 1676 O O . THR A 1 222 ? 10.547 -39.719 -22.469 1 97.12 222 THR A O 1
ATOM 1679 N N . LYS A 1 223 ? 9.438 -40.219 -24.297 1 97.19 223 LYS A N 1
ATOM 1680 C CA . LYS A 1 223 ? 9.023 -38.844 -24.547 1 97.19 223 LYS A CA 1
ATOM 1681 C C . LYS A 1 223 ? 8.078 -38.344 -23.453 1 97.19 223 LYS A C 1
ATOM 1683 O O . LYS A 1 223 ? 8.219 -37.219 -22.969 1 97.19 223 LYS A O 1
ATOM 1688 N N . ILE A 1 224 ? 7.227 -39.188 -23.078 1 96.81 224 ILE A N 1
ATOM 1689 C CA . ILE A 1 224 ? 6.27 -38.812 -22.047 1 96.81 224 ILE A CA 1
ATOM 1690 C C . ILE A 1 224 ? 7.004 -38.562 -20.719 1 96.81 224 ILE A C 1
ATOM 1692 O O . ILE A 1 224 ? 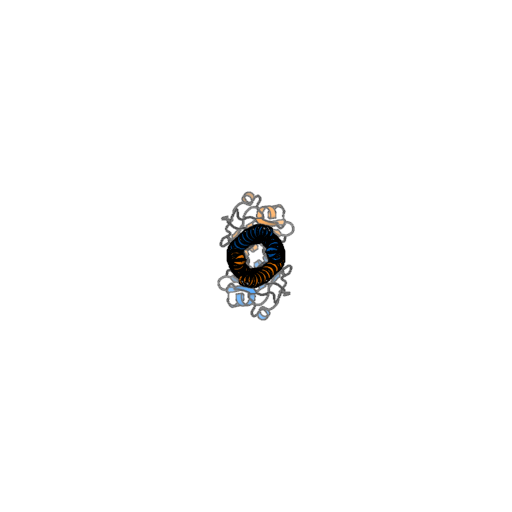6.691 -37.594 -20 1 96.81 224 ILE A O 1
ATOM 1696 N N . ARG A 1 225 ? 7.934 -39.406 -20.438 1 96.25 225 ARG A N 1
ATOM 1697 C CA . ARG A 1 225 ? 8.727 -39.219 -19.219 1 96.25 225 ARG A CA 1
ATOM 1698 C C . ARG A 1 225 ? 9.422 -37.875 -19.219 1 96.25 225 ARG A C 1
ATOM 1700 O O . ARG A 1 225 ? 9.469 -37.188 -18.188 1 96.25 225 ARG A O 1
ATOM 1707 N N . THR A 1 226 ? 9.953 -37.5 -20.344 1 96.19 226 THR A N 1
ATOM 1708 C CA . THR A 1 226 ? 10.617 -36.219 -20.453 1 96.19 226 THR A CA 1
ATOM 1709 C C . THR A 1 226 ? 9.633 -35.062 -20.219 1 96.19 226 THR A C 1
ATOM 1711 O O . THR A 1 226 ? 9.953 -34.094 -19.531 1 96.19 226 THR A O 1
ATOM 1714 N N . SER A 1 227 ? 8.469 -35.219 -20.766 1 96.12 227 SER A N 1
ATOM 1715 C CA . SER A 1 227 ? 7.434 -34.188 -20.562 1 96.12 227 SER A CA 1
ATOM 1716 C C . SER A 1 227 ? 7.027 -34.094 -19.094 1 96.12 227 SER A C 1
ATOM 1718 O O . SER A 1 227 ? 6.789 -33 -18.578 1 96.12 227 SER A O 1
ATOM 1720 N N . ILE A 1 228 ? 6.957 -35.188 -18.453 1 96.38 228 ILE A N 1
ATOM 1721 C CA . ILE A 1 228 ? 6.613 -35.188 -17.047 1 96.38 228 ILE A CA 1
ATOM 1722 C C . ILE A 1 228 ? 7.688 -34.469 -16.25 1 96.38 228 ILE A C 1
ATOM 1724 O O . ILE A 1 228 ? 7.375 -33.719 -15.312 1 96.38 228 ILE A O 1
ATOM 1728 N N . GLU A 1 229 ? 8.914 -34.656 -16.609 1 95.44 229 GLU A N 1
ATOM 1729 C CA . GLU A 1 229 ? 10.016 -33.969 -15.938 1 95.44 229 GLU A CA 1
ATOM 1730 C C . GLU A 1 229 ? 9.898 -32.438 -16.125 1 95.44 229 GLU A C 1
ATOM 1732 O O . GLU A 1 229 ? 10.188 -31.672 -15.211 1 95.44 229 GLU A O 1
ATOM 1737 N N . GLU A 1 230 ? 9.461 -32.062 -17.25 1 94.75 230 GLU A N 1
ATOM 1738 C CA . GLU A 1 230 ? 9.242 -30.656 -17.516 1 94.75 230 GLU A CA 1
ATOM 1739 C C . GLU A 1 230 ? 8.109 -30.094 -16.641 1 94.75 230 GLU A C 1
ATOM 1741 O O . GLU A 1 230 ? 8.219 -29 -16.109 1 94.75 230 GLU A O 1
ATOM 1746 N N . VAL A 1 231 ? 7.098 -30.844 -16.516 1 95.88 231 VAL A N 1
ATOM 1747 C CA . VAL A 1 231 ? 5.98 -30.438 -15.672 1 95.88 231 VAL A CA 1
ATOM 1748 C C . VAL A 1 231 ? 6.457 -30.281 -14.234 1 95.88 231 VAL A C 1
ATOM 1750 O O . VAL A 1 231 ? 6.137 -29.297 -13.57 1 95.88 231 VAL A O 1
ATOM 1753 N N . ASN A 1 232 ? 7.211 -31.219 -13.82 1 95.81 232 ASN A N 1
ATOM 1754 C CA . ASN A 1 232 ? 7.742 -31.156 -12.461 1 95.81 232 ASN A CA 1
ATOM 1755 C C . ASN A 1 232 ? 8.609 -29.922 -12.25 1 95.81 232 ASN A C 1
ATOM 1757 O O . ASN A 1 232 ? 8.508 -29.266 -11.219 1 95.81 232 ASN A O 1
ATOM 1761 N N . GLY A 1 233 ? 9.461 -29.656 -13.164 1 95.56 233 GLY A N 1
ATOM 1762 C CA . GLY A 1 233 ? 10.305 -28.484 -13.078 1 95.56 233 GLY A CA 1
ATOM 1763 C C . GLY A 1 233 ? 9.523 -27.188 -13 1 95.56 233 GLY A C 1
ATOM 1764 O O . GLY A 1 233 ? 9.805 -26.328 -12.156 1 95.56 233 GLY A O 1
ATOM 1765 N N . SER A 1 234 ? 8.555 -27.062 -13.859 1 94.69 234 SER A N 1
ATOM 1766 C CA . SER A 1 234 ? 7.719 -25.875 -13.867 1 94.69 234 SER A CA 1
ATOM 1767 C C . SER A 1 234 ? 6.93 -25.734 -12.562 1 94.69 234 SER A C 1
ATOM 1769 O O . SER A 1 234 ? 6.82 -24.641 -12.008 1 94.69 234 SER A O 1
ATOM 1771 N N . THR A 1 235 ? 6.422 -26.828 -12.117 1 95.44 235 THR A N 1
ATOM 1772 C CA . THR A 1 235 ? 5.66 -26.844 -10.875 1 95.44 235 THR A CA 1
ATOM 1773 C C . THR A 1 235 ? 6.523 -26.375 -9.711 1 95.44 235 THR A C 1
ATOM 1775 O O . THR A 1 235 ? 6.082 -25.578 -8.883 1 95.44 235 THR A O 1
ATOM 1778 N N . SER A 1 236 ? 7.723 -26.844 -9.672 1 95.19 236 SER A N 1
ATOM 1779 C CA . SER A 1 236 ? 8.648 -26.469 -8.602 1 95.19 236 SER A CA 1
ATOM 1780 C C . SER A 1 236 ? 8.945 -24.969 -8.648 1 95.19 236 SER A C 1
ATOM 1782 O O . SER A 1 236 ? 9 -24.312 -7.605 1 95.19 236 SER A O 1
ATOM 1784 N N . GLN A 1 237 ? 9.094 -24.469 -9.766 1 93.62 237 GLN A N 1
ATOM 1785 C CA . GLN A 1 237 ? 9.391 -23.062 -9.914 1 93.62 237 GLN A CA 1
ATOM 1786 C C . GLN A 1 237 ? 8.195 -22.203 -9.516 1 93.62 237 GLN A C 1
ATOM 1788 O O . GLN A 1 237 ? 8.352 -21.156 -8.875 1 93.62 237 GLN A O 1
ATOM 1793 N N . ILE A 1 238 ? 7.055 -22.609 -9.867 1 94.38 238 ILE A N 1
ATOM 1794 C CA . ILE A 1 238 ? 5.852 -21.875 -9.508 1 94.38 238 ILE A CA 1
ATOM 1795 C C . ILE A 1 238 ? 5.656 -21.922 -7.992 1 94.38 238 ILE A C 1
ATOM 1797 O O . ILE A 1 238 ? 5.238 -20.938 -7.383 1 94.38 238 ILE A O 1
ATOM 1801 N N . ALA A 1 239 ? 5.953 -23.078 -7.457 1 94.06 239 ALA A N 1
ATOM 1802 C CA . ALA A 1 239 ? 5.859 -23.203 -6.004 1 94.06 239 ALA A CA 1
ATOM 1803 C C . ALA A 1 239 ? 6.797 -22.234 -5.305 1 94.06 239 ALA A C 1
ATOM 1805 O O . ALA A 1 239 ? 6.418 -21.594 -4.316 1 94.06 239 ALA A O 1
ATOM 1806 N N . ALA A 1 240 ? 7.965 -22.094 -5.805 1 92.88 240 ALA A N 1
ATOM 1807 C CA . ALA A 1 240 ? 8.93 -21.156 -5.242 1 92.88 240 ALA A CA 1
ATOM 1808 C C . ALA A 1 240 ? 8.422 -19.719 -5.332 1 92.88 240 ALA A C 1
ATOM 1810 O O . ALA A 1 240 ? 8.555 -18.938 -4.387 1 92.88 240 ALA A O 1
ATOM 1811 N N . PHE A 1 241 ? 7.824 -19.422 -6.398 1 88.88 241 PHE A N 1
ATOM 1812 C CA . PHE A 1 241 ? 7.238 -18.109 -6.574 1 88.88 241 PHE A CA 1
ATOM 1813 C C . PHE A 1 241 ? 6.109 -17.875 -5.574 1 88.88 241 PHE A C 1
ATOM 1815 O O . PHE A 1 241 ? 6.02 -16.812 -4.965 1 88.88 241 PHE A O 1
ATOM 1822 N N . THR A 1 242 ? 5.293 -18.812 -5.461 1 91.94 242 THR A N 1
ATOM 1823 C CA . THR A 1 242 ? 4.148 -18.688 -4.566 1 91.94 242 THR A CA 1
ATOM 1824 C C . THR A 1 242 ? 4.609 -18.453 -3.133 1 91.94 242 THR A C 1
ATOM 1826 O O . THR A 1 242 ? 3.994 -17.672 -2.4 1 91.94 242 THR A O 1
ATOM 1829 N N . GLU A 1 243 ? 5.699 -19.094 -2.768 1 91.5 243 GLU A N 1
ATOM 1830 C CA . GLU A 1 243 ? 6.262 -18.875 -1.438 1 91.5 243 GLU A CA 1
ATOM 1831 C C . GLU A 1 243 ? 6.793 -17.453 -1.287 1 91.5 243 GLU A C 1
ATOM 1833 O O . GLU A 1 243 ? 6.539 -16.781 -0.277 1 91.5 243 GLU A O 1
ATOM 1838 N N . GLN A 1 244 ? 7.465 -16.984 -2.246 1 89.94 244 GLN A N 1
ATOM 1839 C CA . GLN A 1 244 ? 7.969 -15.625 -2.252 1 89.94 244 GLN A CA 1
ATOM 1840 C C . GLN A 1 244 ? 6.82 -14.617 -2.238 1 89.94 244 GLN A C 1
ATOM 1842 O O . GLN A 1 244 ? 6.902 -13.578 -1.573 1 89.94 244 GLN A O 1
ATOM 1847 N N . PHE A 1 245 ? 5.816 -14.906 -2.965 1 90.38 245 PHE A N 1
ATOM 1848 C CA . PHE A 1 245 ? 4.633 -14.062 -3.018 1 90.38 245 PHE A CA 1
ATOM 1849 C C . PHE A 1 245 ? 4.02 -13.906 -1.632 1 90.38 245 PHE A C 1
ATOM 1851 O O . PHE A 1 245 ? 3.717 -12.789 -1.203 1 90.38 245 PHE A O 1
ATOM 1858 N N . ALA A 1 246 ? 3.881 -15.008 -0.968 1 90.25 246 ALA A N 1
ATOM 1859 C CA . ALA A 1 246 ? 3.303 -14.969 0.373 1 90.25 246 ALA A CA 1
ATOM 1860 C C . ALA A 1 246 ? 4.125 -14.078 1.301 1 90.25 246 ALA A C 1
ATOM 1862 O O . ALA A 1 246 ? 3.572 -13.297 2.072 1 90.25 246 ALA A O 1
ATOM 1863 N N . THR A 1 247 ? 5.414 -14.164 1.216 1 93.19 247 THR A N 1
ATOM 1864 C CA . THR A 1 247 ? 6.305 -13.344 2.031 1 93.19 247 THR A CA 1
ATOM 1865 C C . THR A 1 247 ? 6.152 -11.867 1.688 1 93.19 247 THR A C 1
ATOM 1867 O O . THR A 1 247 ? 6.051 -11.023 2.582 1 93.19 247 THR A O 1
ATOM 1870 N N . SER A 1 248 ? 6.086 -11.609 0.378 1 94.12 248 SER A N 1
ATOM 1871 C CA . SER A 1 248 ? 5.941 -10.227 -0.079 1 94.12 248 SER A CA 1
ATOM 1872 C C . SER A 1 248 ? 4.609 -9.633 0.363 1 94.12 248 SER A C 1
ATOM 1874 O O . SER A 1 248 ? 4.535 -8.453 0.713 1 94.12 248 SER A O 1
ATOM 1876 N N . MET A 1 249 ? 3.582 -10.422 0.377 1 93.31 249 MET A N 1
ATOM 1877 C CA . MET A 1 249 ? 2.271 -9.953 0.816 1 93.31 249 MET A CA 1
ATOM 1878 C C . MET A 1 249 ? 2.291 -9.586 2.297 1 93.31 249 MET A C 1
ATOM 1880 O O . MET A 1 249 ? 1.645 -8.625 2.711 1 93.31 249 MET A O 1
ATOM 1884 N N . HIS A 1 250 ? 3.045 -10.336 3.061 1 93.88 250 HIS A N 1
ATOM 1885 C CA . HIS A 1 250 ? 3.191 -10.016 4.477 1 93.88 250 HIS A CA 1
ATOM 1886 C C . HIS A 1 250 ? 3.932 -8.695 4.664 1 93.88 250 HIS A C 1
ATOM 1888 O O . HIS A 1 250 ? 3.549 -7.879 5.508 1 93.88 250 HIS A O 1
ATOM 1894 N N . GLU A 1 251 ? 4.941 -8.492 3.861 1 94.31 251 GLU A N 1
ATOM 1895 C CA . GLU A 1 251 ? 5.695 -7.246 3.91 1 94.31 251 GLU A CA 1
ATOM 1896 C C . GLU A 1 251 ? 4.812 -6.059 3.533 1 94.31 251 GLU A C 1
ATOM 1898 O O . GLU A 1 251 ? 4.891 -4.996 4.16 1 94.31 251 GLU A O 1
ATOM 1903 N N . LEU A 1 252 ? 3.994 -6.266 2.596 1 95.38 252 LEU A N 1
ATOM 1904 C CA . LEU A 1 252 ? 3.086 -5.203 2.176 1 95.38 252 LEU A CA 1
ATOM 1905 C C . LEU A 1 252 ? 2.068 -4.895 3.27 1 95.38 252 LEU A C 1
ATOM 1907 O O . LEU A 1 252 ? 1.758 -3.727 3.52 1 95.38 252 LEU A O 1
ATOM 1911 N N . ASN A 1 253 ? 1.612 -5.895 3.881 1 95.19 253 ASN A N 1
ATOM 1912 C CA . ASN A 1 253 ? 0.678 -5.691 4.984 1 95.19 253 ASN A CA 1
ATOM 1913 C C . ASN A 1 253 ? 1.304 -4.863 6.102 1 95.19 253 ASN A C 1
ATOM 1915 O O . ASN A 1 253 ? 0.649 -3.988 6.672 1 95.19 253 ASN A O 1
ATOM 1919 N N . ASP A 1 254 ? 2.535 -5.086 6.422 1 95 254 ASP A N 1
ATOM 1920 C CA . ASP A 1 254 ? 3.252 -4.297 7.418 1 95 254 ASP A CA 1
ATOM 1921 C C . ASP A 1 254 ? 3.367 -2.836 6.984 1 95 254 ASP A C 1
ATOM 1923 O O . ASP A 1 254 ? 3.195 -1.927 7.797 1 95 254 ASP A O 1
ATOM 1927 N N . ALA A 1 255 ? 3.658 -2.684 5.738 1 94.81 255 ALA A N 1
ATOM 1928 C CA . ALA A 1 255 ? 3.758 -1.328 5.199 1 94.81 255 ALA A CA 1
ATOM 1929 C C . ALA A 1 255 ? 2.418 -0.603 5.289 1 94.81 255 ALA A C 1
ATOM 1931 O O . ALA A 1 255 ? 2.371 0.587 5.609 1 94.81 255 ALA A O 1
ATOM 1932 N N . TYR A 1 256 ? 1.314 -1.326 5.078 1 95.81 256 TYR A N 1
ATOM 1933 C CA . TYR A 1 256 ? -0.017 -0.749 5.227 1 95.81 256 TYR A CA 1
ATOM 1934 C C . TYR A 1 256 ? -0.269 -0.317 6.664 1 95.81 256 TYR A C 1
ATOM 1936 O O . TYR A 1 256 ? -0.855 0.741 6.91 1 95.81 256 TYR A O 1
ATOM 1944 N N . GLY A 1 257 ? 0.165 -1.124 7.543 1 95.19 257 GLY A N 1
ATOM 1945 C CA . GLY A 1 257 ? 0.063 -0.76 8.945 1 95.19 257 GLY A CA 1
ATOM 1946 C C . GLY A 1 257 ? 0.771 0.54 9.281 1 95.19 257 GLY A C 1
ATOM 1947 O O . GLY A 1 257 ? 0.252 1.356 10.039 1 95.19 257 GLY A O 1
ATOM 1948 N N . ASN A 1 258 ? 1.912 0.735 8.703 1 94.62 258 ASN A N 1
ATOM 1949 C CA . ASN A 1 258 ? 2.66 1.971 8.906 1 94.62 258 ASN A CA 1
ATOM 1950 C C . ASN A 1 258 ? 1.913 3.178 8.344 1 94.62 258 ASN A C 1
ATOM 1952 O O . ASN A 1 258 ? 1.889 4.242 8.969 1 94.62 258 ASN A O 1
ATOM 1956 N N . VAL A 1 259 ? 1.32 3.018 7.195 1 96.12 259 VAL A N 1
ATOM 1957 C CA . VAL A 1 259 ? 0.545 4.098 6.594 1 96.12 259 VAL A CA 1
ATOM 1958 C C . VAL A 1 259 ? -0.647 4.438 7.484 1 96.12 259 VAL A C 1
ATOM 1960 O O . VAL A 1 259 ? -0.938 5.613 7.719 1 96.12 259 VAL A O 1
ATOM 1963 N N . ASN A 1 260 ? -1.288 3.438 7.996 1 96 260 ASN A N 1
ATOM 1964 C CA . ASN A 1 260 ? -2.42 3.668 8.891 1 96 260 ASN A CA 1
ATOM 1965 C C . ASN A 1 260 ? -1.991 4.383 10.164 1 96 260 ASN A C 1
ATOM 1967 O O . ASN A 1 260 ? -2.697 5.266 10.656 1 96 260 ASN A O 1
ATOM 1971 N N . SER A 1 261 ? -0.892 3.988 10.719 1 96.06 261 SER A N 1
ATOM 1972 C CA . SER A 1 261 ? -0.347 4.66 11.898 1 96.06 261 SER A CA 1
ATOM 1973 C C . SER A 1 261 ? -0.072 6.133 11.617 1 96.06 261 SER A C 1
ATOM 1975 O O . SER A 1 261 ? -0.33 6.988 12.461 1 96.06 261 SER A O 1
ATOM 1977 N N . THR A 1 262 ? 0.462 6.359 10.422 1 95.19 262 THR A N 1
ATOM 1978 C CA . THR A 1 262 ? 0.702 7.738 10.023 1 95.19 262 THR A CA 1
ATOM 1979 C C . THR A 1 262 ? -0.608 8.516 9.953 1 95.19 262 THR A C 1
ATOM 1981 O O . THR A 1 262 ? -0.681 9.664 10.406 1 95.19 262 THR A O 1
ATOM 1984 N N . ALA A 1 263 ? -1.663 7.918 9.414 1 94.75 263 ALA A N 1
ATOM 1985 C CA . ALA A 1 263 ? -2.98 8.547 9.367 1 94.75 263 ALA A CA 1
ATOM 1986 C C . ALA A 1 263 ? -3.475 8.898 10.766 1 94.75 263 ALA A C 1
ATOM 1988 O O . ALA A 1 263 ? -3.992 9.992 10.992 1 94.75 263 ALA A O 1
ATOM 1989 N N . GLU A 1 264 ? -3.242 8.055 11.711 1 95.31 264 GLU A N 1
ATOM 1990 C CA . GLU A 1 264 ? -3.656 8.281 13.094 1 95.31 264 GLU A CA 1
ATOM 1991 C C . GLU A 1 264 ? -2.869 9.422 13.727 1 95.31 264 GLU A C 1
ATOM 1993 O O . GLU A 1 264 ? -3.434 10.25 14.445 1 95.31 264 GLU A O 1
ATOM 1998 N N . LYS A 1 265 ? -1.6 9.445 13.453 1 94.75 265 LYS A N 1
ATOM 1999 C CA . LYS A 1 265 ? -0.755 10.523 13.961 1 94.75 265 LYS A CA 1
ATOM 2000 C C . LYS A 1 265 ? -1.196 11.875 13.406 1 94.75 265 LYS A C 1
ATOM 2002 O O . LYS A 1 265 ? -1.196 12.875 14.125 1 94.75 265 LYS A O 1
ATOM 2007 N N . LEU A 1 266 ? -1.566 11.898 12.133 1 92.75 266 LEU A N 1
ATOM 2008 C CA . LEU A 1 266 ? -2.041 13.133 11.508 1 92.75 266 LEU A CA 1
ATOM 2009 C C . LEU A 1 266 ? -3.32 13.617 12.172 1 92.75 266 LEU A C 1
ATOM 2011 O O . LEU A 1 266 ? -3.48 14.82 12.414 1 92.75 266 LEU A O 1
ATOM 2015 N N . LEU A 1 267 ? -4.156 12.703 12.539 1 92.25 267 LEU A N 1
ATOM 2016 C CA . LEU A 1 267 ? -5.391 13.07 13.227 1 92.25 267 LEU A CA 1
ATOM 2017 C C . LEU A 1 267 ? -5.098 13.617 14.617 1 92.25 267 LEU A C 1
ATOM 2019 O O . LEU A 1 267 ? -5.695 14.609 15.031 1 92.25 267 LEU A O 1
ATOM 2023 N N . ASP A 1 268 ? -4.168 13.023 15.266 1 91.44 268 ASP A N 1
ATOM 2024 C CA . ASP A 1 268 ? -3.785 13.469 16.594 1 91.44 268 ASP A CA 1
ATOM 2025 C C . ASP A 1 268 ? -3.213 14.883 16.562 1 91.44 268 ASP A C 1
ATOM 2027 O O . ASP A 1 268 ? -3.551 15.711 17.406 1 91.44 268 ASP A O 1
ATOM 2031 N N . ILE A 1 269 ? -2.41 15.125 15.523 1 88.31 269 ILE A N 1
ATOM 2032 C CA . ILE A 1 269 ? -1.771 16.422 15.375 1 88.31 269 ILE A CA 1
ATOM 2033 C C . ILE A 1 269 ? -2.828 17.484 15.078 1 88.31 269 ILE A C 1
ATOM 2035 O O . ILE A 1 269 ? -2.707 18.641 15.523 1 88.31 269 ILE A O 1
ATOM 2039 N N . SER A 1 270 ? -3.861 17.094 14.391 1 83.38 270 SER A N 1
ATOM 2040 C CA . SER A 1 270 ? -4.859 18.047 13.922 1 83.38 270 SER A CA 1
ATOM 2041 C C . SER A 1 270 ? -5.824 18.422 15.039 1 83.38 270 SER A C 1
ATOM 2043 O O . SER A 1 270 ? -6.582 19.391 14.914 1 83.38 270 SER A O 1
ATOM 2045 N N . GLU A 1 271 ? -5.785 17.688 16.094 1 77.81 271 GLU A N 1
ATOM 2046 C CA . GLU A 1 271 ? -6.672 18 17.219 1 77.81 271 GLU A CA 1
ATOM 2047 C C . GLU A 1 271 ? -6.176 19.203 18.016 1 77.81 271 GLU A C 1
ATOM 2049 O O . GLU A 1 271 ? -4.965 19.406 18.141 1 77.81 271 GLU A O 1
ATOM 2054 N N . ILE A 1 272 ? -7.109 20.188 18.156 1 64.44 272 ILE A N 1
ATOM 2055 C CA . ILE A 1 272 ? -6.824 21.375 18.953 1 64.44 272 ILE A CA 1
ATOM 2056 C C . ILE A 1 272 ? -6.719 20.984 20.422 1 64.44 272 ILE A C 1
ATOM 2058 O O . ILE A 1 272 ? -7.605 20.312 20.969 1 64.44 272 ILE A O 1
ATOM 2062 N N . LYS A 1 273 ? -5.426 20.844 20.906 1 56.09 273 LYS A N 1
ATOM 2063 C CA . LYS A 1 273 ? -5.332 20.594 22.344 1 56.09 273 LYS A CA 1
ATOM 2064 C C . LYS A 1 273 ? -5.68 21.844 23.156 1 56.09 273 LYS A C 1
ATOM 2066 O O . LYS A 1 273 ? -5.25 22.953 22.812 1 56.09 273 LYS A O 1
ATOM 2071 N N . SER A 1 274 ? -6.906 21.859 23.828 1 46.12 274 SER A N 1
ATOM 2072 C CA . SER A 1 274 ? -7.254 22.844 24.859 1 46.12 274 SER A CA 1
ATOM 2073 C C . SER A 1 274 ? -6.137 22.984 25.875 1 46.12 274 SER A C 1
ATOM 2075 O O . SER A 1 274 ? -5.371 22.047 26.109 1 46.12 274 SER A O 1
ATOM 2077 N N . MET B 1 1 ? 9.43 55.688 28.469 1 84.75 1 MET B N 1
ATOM 2078 C CA . MET B 1 1 ? 9.039 54.812 27.359 1 84.75 1 MET B CA 1
ATOM 2079 C C . MET B 1 1 ? 7.926 55.438 26.531 1 84.75 1 MET B C 1
ATOM 2081 O O . MET B 1 1 ? 7.031 56.094 27.078 1 84.75 1 MET B O 1
ATOM 2085 N N . HIS B 1 2 ? 8.07 55.375 25.25 1 90.19 2 HIS B N 1
ATOM 2086 C CA . HIS B 1 2 ? 7.078 55.938 24.328 1 90.19 2 HIS B CA 1
ATOM 2087 C C . HIS B 1 2 ? 5.695 55.344 24.594 1 90.19 2 HIS B C 1
ATOM 2089 O O . HIS B 1 2 ? 5.566 54.156 24.875 1 90.19 2 HIS B O 1
ATOM 2095 N N . THR B 1 3 ? 4.625 56.156 24.625 1 92.44 3 THR B N 1
ATOM 2096 C CA . THR B 1 3 ? 3.268 55.75 24.984 1 92.44 3 THR B CA 1
ATOM 2097 C C . THR B 1 3 ? 2.799 54.594 24.125 1 92.44 3 THR B C 1
ATOM 2099 O O . THR B 1 3 ? 2.131 53.688 24.609 1 92.44 3 THR B O 1
ATOM 2102 N N . LYS B 1 4 ? 3.156 54.625 22.891 1 94.75 4 LYS B N 1
ATOM 2103 C CA . LYS B 1 4 ? 2.771 53.562 21.969 1 94.75 4 LYS B CA 1
ATOM 2104 C C . LYS B 1 4 ? 3.43 52.25 22.359 1 94.75 4 LYS B C 1
ATOM 2106 O O . LYS B 1 4 ? 2.789 51.188 22.312 1 94.75 4 LYS B O 1
ATOM 2111 N N . LEU B 1 5 ? 4.668 52.281 22.719 1 95.81 5 LEU B N 1
ATOM 2112 C CA . LEU B 1 5 ? 5.387 51.094 23.156 1 95.81 5 LEU B CA 1
ATOM 2113 C C . LEU B 1 5 ? 4.781 50.531 24.438 1 95.81 5 LEU B C 1
ATOM 2115 O O . LEU B 1 5 ? 4.629 49.312 24.594 1 95.81 5 LEU B O 1
ATOM 2119 N N . GLN B 1 6 ? 4.48 51.438 25.344 1 96.5 6 GLN B N 1
ATOM 2120 C CA . GLN B 1 6 ? 3.869 51 26.594 1 96.5 6 GLN B CA 1
ATOM 2121 C C . GLN B 1 6 ? 2.535 50.312 26.359 1 96.5 6 GLN B C 1
ATOM 2123 O O . GLN B 1 6 ? 2.215 49.344 27.031 1 96.5 6 GLN B O 1
ATOM 2128 N N . ALA B 1 7 ? 1.755 50.844 25.375 1 97.06 7 ALA B N 1
ATOM 2129 C CA . ALA B 1 7 ? 0.474 50.219 25.047 1 97.06 7 ALA B CA 1
ATOM 2130 C C . ALA B 1 7 ? 0.667 48.781 24.547 1 97.06 7 ALA B C 1
ATOM 2132 O O . ALA B 1 7 ? -0.116 47.906 24.891 1 97.06 7 ALA B O 1
ATOM 2133 N N . VAL B 1 8 ? 1.691 48.562 23.781 1 98 8 VAL B N 1
ATOM 2134 C CA . VAL B 1 8 ? 1.983 47.25 23.266 1 98 8 VAL B CA 1
ATOM 2135 C C . VAL B 1 8 ? 2.348 46.312 24.406 1 98 8 VAL B C 1
ATOM 2137 O O . VAL B 1 8 ? 1.858 45.188 24.469 1 98 8 VAL B O 1
ATOM 2140 N N . VAL B 1 9 ? 3.131 46.781 25.297 1 98 9 VAL B N 1
ATOM 2141 C CA . VAL B 1 9 ? 3.545 45.969 26.453 1 98 9 VAL B CA 1
ATOM 2142 C C . VAL B 1 9 ? 2.332 45.656 27.328 1 98 9 VAL B C 1
ATOM 2144 O O . VAL B 1 9 ? 2.168 44.531 27.766 1 98 9 VAL B O 1
ATOM 2147 N N . ASP B 1 10 ? 1.458 46.594 27.5 1 96.69 10 ASP B N 1
ATOM 2148 C CA . ASP B 1 10 ? 0.323 46.438 28.406 1 96.69 10 ASP B CA 1
ATOM 2149 C C . ASP B 1 10 ? -0.69 45.438 27.875 1 96.69 10 ASP B C 1
ATOM 2151 O O . ASP B 1 10 ? -1.488 44.875 28.625 1 96.69 10 ASP B O 1
ATOM 2155 N N . THR B 1 11 ? -0.629 45.219 26.531 1 97.44 11 THR B N 1
ATOM 2156 C CA . THR B 1 11 ? -1.678 44.375 25.938 1 97.44 11 THR B CA 1
ATOM 2157 C C . THR B 1 11 ? -1.135 43.031 25.531 1 97.44 11 THR B C 1
ATOM 2159 O O . THR B 1 11 ? -1.878 42.188 25.031 1 97.44 11 THR B O 1
ATOM 2162 N N . MET B 1 12 ? 0.136 42.781 25.656 1 97.19 12 MET B N 1
ATOM 2163 C CA . MET B 1 12 ? 0.763 41.562 25.109 1 97.19 12 MET B CA 1
ATOM 2164 C C . MET B 1 12 ? 0.154 40.312 25.719 1 97.19 12 MET B C 1
ATOM 2166 O O . MET B 1 12 ? -0.028 39.312 25.031 1 97.19 12 MET B O 1
ATOM 2170 N N . GLU B 1 13 ? -0.271 40.344 27.031 1 97.25 13 GLU B N 1
ATOM 2171 C CA . GLU B 1 13 ? -0.874 39.156 27.656 1 97.25 13 GLU B CA 1
ATOM 2172 C C . GLU B 1 13 ? -2.225 38.844 27.031 1 97.25 13 GLU B C 1
ATOM 2174 O O . GLU B 1 13 ? -2.557 37.656 26.828 1 97.25 13 GLU B O 1
ATOM 2179 N N . LEU B 1 14 ? -2.992 39.844 26.734 1 97.31 14 LEU B N 1
ATOM 2180 C CA . LEU B 1 14 ? -4.305 39.656 26.125 1 97.31 14 LEU B CA 1
ATOM 2181 C C . LEU B 1 14 ? -4.18 39.031 24.75 1 97.31 14 LEU B C 1
ATOM 2183 O O . LEU B 1 14 ? -4.891 38.062 24.438 1 97.31 14 LEU B O 1
ATOM 2187 N N . TYR B 1 15 ? -3.24 39.5 23.953 1 97.62 15 TYR B N 1
ATOM 2188 C CA . TYR B 1 15 ? -3.082 39 22.609 1 97.62 15 TYR B CA 1
ATOM 2189 C C . TYR B 1 15 ? -2.445 37.594 22.625 1 97.62 15 TYR B C 1
ATOM 2191 O O . TYR B 1 15 ? -2.805 36.75 21.812 1 97.62 15 TYR B O 1
ATOM 2199 N N . GLN B 1 16 ? -1.466 37.375 23.469 1 97.75 16 GLN B N 1
ATOM 2200 C CA . GLN B 1 16 ? -0.86 36.062 23.547 1 97.75 16 GLN B CA 1
ATOM 2201 C C . GLN B 1 16 ? -1.92 34.969 23.75 1 97.75 16 GLN B C 1
ATOM 2203 O O . GLN B 1 16 ? -1.831 33.875 23.156 1 97.75 16 GLN B O 1
ATOM 2208 N N . ALA B 1 17 ? -2.932 35.25 24.562 1 96.25 17 ALA B N 1
ATOM 2209 C CA . ALA B 1 17 ? -3.994 34.312 24.875 1 96.25 17 ALA B CA 1
ATOM 2210 C C . ALA B 1 17 ? -4.766 33.906 23.625 1 96.25 17 ALA B C 1
ATOM 2212 O O . ALA B 1 17 ? -5.371 32.844 23.562 1 96.25 17 ALA B O 1
ATOM 2213 N N . THR B 1 18 ? -4.73 34.75 22.625 1 96 18 THR B N 1
ATOM 2214 C CA . THR B 1 18 ? -5.531 34.5 21.438 1 96 18 THR B CA 1
ATOM 2215 C C . THR B 1 18 ? -4.715 33.781 20.375 1 96 18 THR B C 1
ATOM 2217 O O . THR B 1 18 ? -5.246 33.375 19.328 1 96 18 THR B O 1
ATOM 2220 N N . PHE B 1 19 ? -3.432 33.594 20.562 1 95.25 19 PHE B N 1
ATOM 2221 C CA . PHE B 1 19 ? -2.607 32.844 19.625 1 95.25 19 PHE B CA 1
ATOM 2222 C C . PHE B 1 19 ? -3.051 31.391 19.578 1 95.25 19 PHE B C 1
ATOM 2224 O O . PHE B 1 19 ? -3.414 30.812 20.594 1 95.25 19 PHE B O 1
ATOM 2231 N N . PRO B 1 20 ? -2.945 30.828 18.422 1 90.81 20 PRO B N 1
ATOM 2232 C CA . PRO B 1 20 ? -3.449 29.469 18.266 1 90.81 20 PRO B CA 1
ATOM 2233 C C . PRO B 1 20 ? -2.494 28.406 18.828 1 90.81 20 PRO B C 1
ATOM 2235 O O . PRO B 1 20 ? -2.887 27.266 19.031 1 90.81 20 PRO B O 1
ATOM 2238 N N . GLU B 1 21 ? -1.277 28.797 19.016 1 92.19 21 GLU B N 1
ATOM 2239 C CA . GLU B 1 21 ? -0.235 27.922 19.531 1 92.19 21 GLU B CA 1
ATOM 2240 C C . GLU B 1 21 ? 0.589 28.625 20.609 1 92.19 21 GLU B C 1
ATOM 2242 O O . GLU B 1 21 ? 0.471 29.828 20.797 1 92.19 21 GLU B O 1
ATOM 2247 N N . ASP B 1 22 ? 1.374 27.766 21.312 1 94.5 22 ASP B N 1
ATOM 2248 C CA . ASP B 1 22 ? 2.285 28.344 22.297 1 94.5 22 ASP B CA 1
ATOM 2249 C C . ASP B 1 22 ? 3.172 29.406 21.672 1 94.5 22 ASP B C 1
ATOM 2251 O O . ASP B 1 22 ? 3.74 29.203 20.594 1 94.5 22 ASP B O 1
ATOM 2255 N N . ALA B 1 23 ? 3.248 30.531 22.328 1 96.75 23 ALA B N 1
ATOM 2256 C CA . ALA B 1 23 ? 3.986 31.656 21.766 1 96.75 23 ALA B CA 1
ATOM 2257 C C . ALA B 1 23 ? 4.621 32.5 22.859 1 96.75 23 ALA B C 1
ATOM 2259 O O . ALA B 1 23 ? 4.082 32.625 23.969 1 96.75 23 ALA B O 1
ATOM 2260 N N . CYS B 1 24 ? 5.723 33.031 22.594 1 97.5 24 CYS B N 1
ATOM 2261 C CA . CYS B 1 24 ? 6.27 34.094 23.422 1 97.5 24 CYS B CA 1
ATOM 2262 C C . CYS B 1 24 ? 6.281 35.406 22.672 1 97.5 24 CYS B C 1
ATOM 2264 O O . CYS B 1 24 ? 6.281 35.438 21.438 1 97.5 24 CYS B O 1
ATOM 2266 N N . ILE B 1 25 ? 6.188 36.5 23.375 1 98.38 25 ILE B N 1
ATOM 2267 C CA . ILE B 1 25 ? 6.145 37.812 22.781 1 98.38 25 ILE B CA 1
ATOM 2268 C C . ILE B 1 25 ? 7.27 38.688 23.359 1 98.38 25 ILE B C 1
ATOM 2270 O O . ILE B 1 25 ? 7.508 38.656 24.562 1 98.38 25 ILE B O 1
ATOM 2274 N N . ILE B 1 26 ? 7.941 39.375 22.453 1 97.94 26 ILE B N 1
ATOM 2275 C CA . ILE B 1 26 ? 8.977 40.312 22.828 1 97.94 26 ILE B CA 1
ATOM 2276 C C . ILE B 1 26 ? 8.594 41.719 22.312 1 97.94 26 ILE B C 1
ATOM 2278 O O . ILE B 1 26 ? 8.164 41.875 21.172 1 97.94 26 ILE B O 1
ATOM 2282 N N . VAL B 1 27 ? 8.633 42.688 23.219 1 98.25 27 VAL B N 1
ATOM 2283 C CA . VAL B 1 27 ? 8.555 44.094 22.828 1 98.25 27 VAL B CA 1
ATOM 2284 C C . VAL B 1 27 ? 9.867 44.781 23.156 1 98.25 27 VAL B C 1
ATOM 2286 O O . VAL B 1 27 ? 10.352 44.719 24.297 1 98.25 27 VAL B O 1
ATOM 2289 N N . ALA B 1 28 ? 10.414 45.438 22.141 1 97.75 28 ALA B N 1
ATOM 2290 C CA . ALA B 1 28 ? 11.695 46.125 22.344 1 97.75 28 ALA B CA 1
ATOM 2291 C C . ALA B 1 28 ? 11.672 47.531 21.781 1 97.75 28 ALA B C 1
ATOM 2293 O O . ALA B 1 28 ? 11 47.812 20.797 1 97.75 28 ALA B O 1
ATOM 2294 N N . SER B 1 29 ? 12.375 48.406 22.531 1 97 29 SER B N 1
ATOM 2295 C CA . SER B 1 29 ? 12.711 49.688 21.984 1 97 29 SER B CA 1
ATOM 2296 C C . SER B 1 29 ? 13.945 49.625 21.094 1 97 29 SER B C 1
ATOM 2298 O O . SER B 1 29 ? 14.438 48.531 20.797 1 97 29 SER B O 1
ATOM 2300 N N . ASN B 1 30 ? 14.414 50.844 20.672 1 94.75 30 ASN B N 1
ATOM 2301 C CA . ASN B 1 30 ? 15.641 50.875 19.875 1 94.75 30 ASN B CA 1
ATOM 2302 C C . ASN B 1 30 ? 16.844 50.438 20.688 1 94.75 30 ASN B C 1
ATOM 2304 O O . ASN B 1 30 ? 17.859 50 20.125 1 94.75 30 ASN B O 1
ATOM 2308 N N . GLU B 1 31 ? 16.734 50.375 21.938 1 94.38 31 GLU B N 1
ATOM 2309 C CA . GLU B 1 31 ? 17.906 50.188 22.781 1 94.38 31 GLU B CA 1
ATOM 2310 C C . GLU B 1 31 ? 17.828 48.844 23.531 1 94.38 31 GLU B C 1
ATOM 2312 O O . GLU B 1 31 ? 18.859 48.188 23.734 1 94.38 31 GLU B O 1
ATOM 2317 N N . GLU B 1 32 ? 16.641 48.5 24 1 96.5 32 GLU B N 1
ATOM 2318 C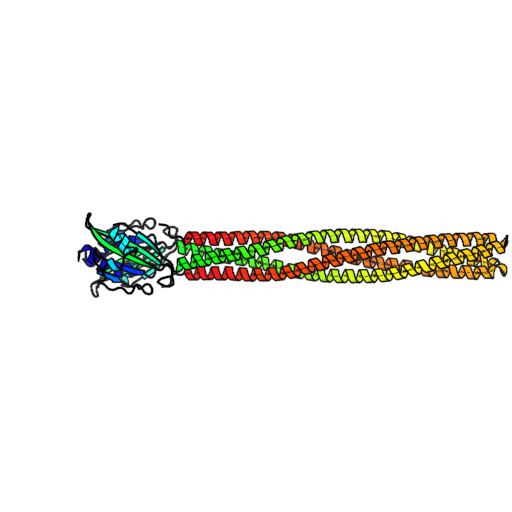 CA . GLU B 1 32 ? 16.562 47.344 24.891 1 96.5 32 GLU B CA 1
ATOM 2319 C C . GLU B 1 32 ? 15.172 46.719 24.844 1 96.5 32 GLU B C 1
ATOM 2321 O O . GLU B 1 32 ? 14.219 47.312 24.344 1 96.5 32 GLU B O 1
ATOM 2326 N N . VAL B 1 33 ? 15.102 45.531 25.391 1 97.25 33 VAL B N 1
ATOM 2327 C CA . VAL B 1 33 ? 13.828 44.844 25.578 1 97.25 33 VAL B CA 1
ATOM 2328 C C . VAL B 1 33 ? 13.008 45.531 26.656 1 97.25 33 VAL B C 1
ATOM 2330 O O . VAL B 1 33 ? 13.484 45.75 27.766 1 97.25 33 VAL B O 1
ATOM 2333 N N . VAL B 1 34 ? 11.758 45.906 26.328 1 97.94 34 VAL B N 1
ATOM 2334 C CA . VAL B 1 34 ? 10.938 46.625 27.281 1 97.94 34 VAL B CA 1
ATOM 2335 C C . VAL B 1 34 ? 9.766 45.75 27.734 1 97.94 34 VAL B C 1
ATOM 2337 O O . VAL B 1 34 ? 9.055 46.125 28.688 1 97.94 34 VAL B O 1
ATOM 2340 N N . GLY B 1 35 ? 9.547 44.625 27.109 1 97.56 35 GLY B N 1
ATOM 2341 C CA . GLY B 1 35 ? 8.531 43.625 27.484 1 97.56 35 GLY B CA 1
ATOM 2342 C C . GLY B 1 35 ? 8.844 42.219 27.016 1 97.56 35 GLY B C 1
ATOM 2343 O O . GLY B 1 35 ? 9.367 42.031 25.906 1 97.56 35 GLY B O 1
ATOM 2344 N N . TYR B 1 36 ? 8.609 41.312 27.844 1 97.81 36 TYR B N 1
ATOM 2345 C CA . TYR B 1 36 ? 8.797 39.906 27.5 1 97.81 36 TYR B CA 1
ATOM 2346 C C . TYR B 1 36 ? 7.73 39.031 28.156 1 97.81 36 TYR B C 1
ATOM 2348 O O . TYR B 1 36 ? 7.457 39.188 29.359 1 97.81 36 TYR B O 1
ATOM 2356 N N . LEU B 1 37 ? 7.047 38.219 27.406 1 97.94 37 LEU B N 1
ATOM 2357 C CA . LEU B 1 37 ? 6.055 37.281 27.875 1 97.94 37 LEU B CA 1
ATOM 2358 C C . LEU B 1 37 ? 6.352 35.875 27.344 1 97.94 37 LEU B C 1
ATOM 2360 O O . LEU B 1 37 ? 6.164 35.625 26.156 1 97.94 37 LEU B O 1
ATOM 2364 N N . PRO B 1 38 ? 6.836 34.969 28.203 1 97.25 38 PRO B N 1
ATOM 2365 C CA . PRO B 1 38 ? 7.141 33.594 27.75 1 97.25 38 PRO B CA 1
ATOM 2366 C C . PRO B 1 38 ? 5.883 32.781 27.438 1 97.25 38 PRO B C 1
ATOM 2368 O O . PRO B 1 38 ? 4.801 33.125 27.938 1 97.25 38 PRO B O 1
ATOM 2371 N N . GLY B 1 39 ? 6.082 31.859 26.562 1 96 39 GLY B N 1
ATOM 2372 C CA . GLY B 1 39 ? 5.047 30.844 26.375 1 96 39 GLY B CA 1
ATOM 2373 C C . GLY B 1 39 ? 5.141 29.719 27.391 1 96 39 GLY B C 1
ATOM 2374 O O . GLY B 1 39 ? 5.898 29.797 28.359 1 96 39 GLY B O 1
ATOM 2375 N N . LYS B 1 40 ? 4.262 28.766 27.234 1 93.88 40 LYS B N 1
ATOM 2376 C CA . LYS B 1 40 ? 4.301 27.594 28.094 1 93.88 40 LYS B CA 1
ATOM 2377 C C . LYS B 1 40 ? 5.566 26.766 27.859 1 93.88 40 LYS B C 1
ATOM 2379 O O . LYS B 1 40 ? 6.242 26.375 28.812 1 93.88 40 LYS B O 1
ATOM 2384 N N . PHE B 1 41 ? 5.902 26.641 26.578 1 92.19 41 PHE B N 1
ATOM 2385 C CA . PHE B 1 41 ? 7.055 25.828 26.203 1 92.19 41 PHE B CA 1
ATOM 2386 C C . PHE B 1 41 ? 8.102 26.672 25.484 1 92.19 41 PHE B C 1
ATOM 2388 O O . PHE B 1 41 ? 9.289 26.344 25.516 1 92.19 41 PHE B O 1
ATOM 2395 N N . ILE B 1 42 ? 7.609 27.719 24.844 1 94.75 42 ILE B N 1
ATOM 2396 C CA . ILE B 1 42 ? 8.523 28.625 24.141 1 94.75 42 ILE B CA 1
ATOM 2397 C C . ILE B 1 42 ? 8.969 29.734 25.078 1 94.75 42 ILE B C 1
ATOM 2399 O O . ILE B 1 42 ? 8.289 30.766 25.219 1 94.75 42 ILE B O 1
ATOM 2403 N N . ASP B 1 43 ? 10.055 29.516 25.703 1 95.25 43 ASP B N 1
ATOM 2404 C CA . ASP B 1 43 ? 10.641 30.469 26.625 1 95.25 43 ASP B CA 1
ATOM 2405 C C . ASP B 1 43 ? 12.086 30.797 26.25 1 95.25 43 ASP B C 1
ATOM 2407 O O . ASP B 1 43 ? 12.953 29.922 26.312 1 95.25 43 ASP B O 1
ATOM 2411 N N . LEU B 1 44 ? 12.359 32 25.844 1 91.62 44 LEU B N 1
ATOM 2412 C CA . LEU B 1 44 ? 13.695 32.438 25.453 1 91.62 44 LEU B CA 1
ATOM 2413 C C . LEU B 1 44 ? 14.562 32.719 26.672 1 91.62 44 LEU B C 1
ATOM 2415 O O . LEU B 1 44 ? 15.773 32.938 26.547 1 91.62 44 LEU B O 1
ATOM 2419 N N . LYS B 1 45 ? 14.016 32.75 27.797 1 92.12 45 LYS B N 1
ATOM 2420 C CA . LYS B 1 45 ? 14.711 32.969 29.062 1 92.12 45 LYS B CA 1
ATOM 2421 C C . LYS B 1 45 ? 15.453 34.312 29.047 1 92.12 45 LYS B C 1
ATOM 2423 O O . LYS B 1 45 ? 16.625 34.375 29.391 1 92.12 45 LYS B O 1
ATOM 2428 N N . ILE B 1 46 ? 14.711 35.312 28.562 1 91.5 46 ILE B N 1
ATOM 2429 C CA . ILE B 1 46 ? 15.305 36.656 28.547 1 91.5 46 ILE B CA 1
ATOM 2430 C C . ILE B 1 46 ? 14.602 37.562 29.547 1 91.5 46 ILE B C 1
ATOM 2432 O O . ILE B 1 46 ? 13.508 37.219 30.031 1 91.5 46 ILE B O 1
ATOM 2436 N N . ASN B 1 47 ? 15.242 38.688 29.891 1 92.12 47 ASN B N 1
ATOM 2437 C CA . ASN B 1 47 ? 14.688 39.625 30.844 1 92.12 47 ASN B CA 1
ATOM 2438 C C . ASN B 1 47 ? 14.492 41 30.219 1 92.12 47 ASN B C 1
ATOM 2440 O O . ASN B 1 47 ? 15.227 41.406 29.297 1 92.12 47 ASN B O 1
ATOM 2444 N N . VAL B 1 48 ? 13.492 41.625 30.75 1 95.69 48 VAL B N 1
ATOM 2445 C CA . VAL B 1 48 ? 13.328 43.031 30.391 1 95.69 48 VAL B CA 1
ATOM 2446 C C . VAL B 1 48 ? 14.594 43.812 30.75 1 95.69 48 VAL B C 1
ATOM 2448 O O . VAL B 1 48 ? 15.18 43.594 31.812 1 95.69 48 VAL B O 1
ATOM 2451 N N . GLY B 1 49 ? 15.062 44.625 29.875 1 95.25 49 GLY B N 1
ATOM 2452 C CA . GLY B 1 49 ? 16.281 45.406 30.094 1 95.25 49 GLY B CA 1
ATOM 2453 C C . GLY B 1 49 ? 17.453 44.906 29.266 1 95.25 49 GLY B C 1
ATOM 2454 O O . GLY B 1 49 ? 18.469 45.594 29.125 1 95.25 49 GLY B O 1
ATOM 2455 N N . LEU B 1 50 ? 17.344 43.781 28.766 1 94.44 50 LEU B N 1
ATOM 2456 C CA . LEU B 1 50 ? 18.391 43.25 27.906 1 94.44 50 LEU B CA 1
ATOM 2457 C C . LEU B 1 50 ? 18.625 44.156 26.703 1 94.44 50 LEU B C 1
ATOM 2459 O O . LEU B 1 50 ? 17.672 44.656 26.094 1 94.44 50 LEU B O 1
ATOM 2463 N N . LYS B 1 51 ? 19.922 44.281 26.328 1 95.56 51 LYS B N 1
ATOM 2464 C CA . LYS B 1 51 ? 20.266 45.219 25.25 1 95.56 51 LYS B CA 1
ATOM 2465 C C . LYS B 1 51 ? 20.047 44.562 23.875 1 95.56 51 LYS B C 1
ATOM 2467 O O . LYS B 1 51 ? 20.266 43.375 23.719 1 95.56 51 LYS B O 1
ATOM 2472 N N . MET B 1 52 ? 19.609 45.344 22.906 1 92.94 52 MET B N 1
ATOM 2473 C CA . MET B 1 52 ? 19.281 44.844 21.578 1 92.94 52 MET B CA 1
ATOM 2474 C C . MET B 1 52 ? 20.531 44.344 20.859 1 92.94 52 MET B C 1
ATOM 2476 O O . MET B 1 52 ? 20.438 43.5 19.969 1 92.94 52 MET B O 1
ATOM 2480 N N . VAL B 1 53 ? 21.719 44.75 21.281 1 89.31 53 VAL B N 1
ATOM 2481 C CA . VAL B 1 53 ? 22.969 44.281 20.688 1 89.31 53 VAL B CA 1
ATOM 2482 C C . VAL B 1 53 ? 23.109 42.781 20.922 1 89.31 53 VAL B C 1
ATOM 2484 O O . VAL B 1 53 ? 23.672 42.062 20.078 1 89.31 53 VAL B O 1
ATOM 2487 N N . ASP B 1 54 ? 22.516 42.25 21.969 1 89 54 ASP B N 1
ATOM 2488 C CA . ASP B 1 54 ? 22.594 40.844 22.312 1 89 54 ASP B CA 1
ATOM 2489 C C . ASP B 1 54 ? 21.656 40.031 21.422 1 89 54 ASP B C 1
ATOM 2491 O O . ASP B 1 54 ? 21.703 38.781 21.453 1 89 54 ASP B O 1
ATOM 2495 N N . PHE B 1 55 ? 20.828 40.719 20.578 1 89.44 55 PHE B N 1
ATOM 2496 C CA . PHE B 1 55 ? 19.875 40.062 19.703 1 89.44 55 PHE B CA 1
ATOM 2497 C C . PHE B 1 55 ? 20.328 40.156 18.25 1 89.44 55 PHE B C 1
ATOM 2499 O O . PHE B 1 55 ? 19.547 39.906 17.328 1 89.44 55 PHE B O 1
ATOM 2506 N N . ARG B 1 56 ? 21.562 40.438 18.125 1 89.38 56 ARG B N 1
ATOM 2507 C CA . ARG B 1 56 ? 22.078 40.594 16.766 1 89.38 56 ARG B CA 1
ATOM 2508 C C . ARG B 1 56 ? 21.906 39.312 15.953 1 89.38 56 ARG B C 1
ATOM 2510 O O . ARG B 1 56 ? 22.203 38.219 16.422 1 89.38 56 ARG B O 1
ATOM 2517 N N . GLY B 1 57 ? 21.297 39.594 14.812 1 90.75 57 GLY B N 1
ATOM 2518 C CA . GLY B 1 57 ? 21.125 38.469 13.906 1 90.75 57 GLY B CA 1
ATOM 2519 C C . GLY B 1 57 ? 19.75 37.812 14.016 1 90.75 57 GLY B C 1
ATOM 2520 O O . GLY B 1 57 ? 19.344 37.031 13.133 1 90.75 57 GLY B O 1
ATOM 2521 N N . THR B 1 58 ? 19 38.062 15.07 1 93.31 58 THR B N 1
ATOM 2522 C CA . THR B 1 58 ? 17.672 37.5 15.25 1 93.31 58 THR B CA 1
ATOM 2523 C C . THR B 1 58 ? 16.656 38.219 14.383 1 93.31 58 THR B C 1
ATOM 2525 O O . THR B 1 58 ? 16.938 39.312 13.852 1 93.31 58 THR B O 1
ATOM 2528 N N . VAL B 1 59 ? 15.531 37.625 14.211 1 95.88 59 VAL B N 1
ATOM 2529 C CA . VAL B 1 59 ? 14.438 38.188 13.438 1 95.88 59 VAL B CA 1
ATOM 2530 C C . VAL B 1 59 ? 14.008 39.531 14.078 1 95.88 59 VAL B C 1
ATOM 2532 O O . VAL B 1 59 ? 13.766 40.5 13.383 1 95.88 59 VAL B O 1
ATOM 2535 N N . THR B 1 60 ? 13.953 39.625 15.406 1 96.19 60 THR B N 1
ATOM 2536 C CA . THR B 1 60 ? 13.531 40.812 16.156 1 96.19 60 THR B CA 1
ATOM 2537 C C . THR B 1 60 ? 14.461 41.969 15.883 1 96.19 60 THR B C 1
ATOM 2539 O O . THR B 1 60 ? 14 43.062 15.523 1 96.19 60 THR B O 1
ATOM 2542 N N . GLU B 1 61 ? 15.781 41.719 15.969 1 95.81 61 GLU B N 1
ATOM 2543 C CA . GLU B 1 61 ? 16.75 42.781 15.773 1 95.81 61 GLU B CA 1
ATOM 2544 C C . GLU B 1 61 ? 16.797 43.219 14.312 1 95.81 61 GLU B C 1
ATOM 2546 O O . GLU B 1 61 ? 16.875 44.406 14.016 1 95.81 61 GLU B O 1
ATOM 2551 N N . ARG B 1 62 ? 16.75 42.312 13.406 1 96.56 62 ARG B N 1
ATOM 2552 C CA . ARG B 1 62 ? 16.812 42.625 11.977 1 96.56 62 ARG B CA 1
ATOM 2553 C C . ARG B 1 62 ? 15.586 43.438 11.555 1 96.56 62 ARG B C 1
ATOM 2555 O O . ARG B 1 62 ? 15.703 44.344 10.742 1 96.56 62 ARG B O 1
ATOM 2562 N N . ALA B 1 63 ? 14.391 43.094 12.07 1 97.62 63 ALA B N 1
ATOM 2563 C CA . ALA B 1 63 ? 13.195 43.875 11.758 1 97.62 63 ALA B CA 1
ATOM 2564 C C . ALA B 1 63 ? 13.336 45.312 12.234 1 97.62 63 ALA B C 1
ATOM 2566 O O . ALA B 1 63 ? 12.93 46.25 11.539 1 97.62 63 ALA B O 1
ATOM 2567 N N . LEU B 1 64 ? 13.883 45.5 13.422 1 96.38 64 LEU B N 1
ATOM 2568 C CA . LEU B 1 64 ? 14.094 46.812 14 1 96.38 64 LEU B CA 1
ATOM 2569 C C . LEU B 1 64 ? 15.07 47.625 13.156 1 96.38 64 LEU B C 1
ATOM 2571 O O . LEU B 1 64 ? 14.82 48.812 12.859 1 96.38 64 LEU B O 1
ATOM 2575 N N . THR B 1 65 ? 16.156 47.031 12.656 1 94.69 65 THR B N 1
ATOM 2576 C CA . THR B 1 65 ? 17.234 47.719 11.945 1 94.69 65 THR B CA 1
ATOM 2577 C C . THR B 1 65 ? 16.828 48 10.5 1 94.69 65 THR B C 1
ATOM 2579 O O . THR B 1 65 ? 17.156 49.062 9.953 1 94.69 65 THR B O 1
ATOM 2582 N N . THR B 1 66 ? 16.172 47.125 9.891 1 95.81 66 THR B N 1
ATOM 2583 C CA . THR B 1 66 ? 15.805 47.281 8.492 1 95.81 66 THR B CA 1
ATOM 2584 C C . THR B 1 66 ? 14.492 48.062 8.352 1 95.81 66 THR B C 1
ATOM 2586 O O . THR B 1 66 ? 14.125 48.469 7.258 1 95.81 66 THR B O 1
ATOM 2589 N N . LYS B 1 67 ? 13.68 48.156 9.484 1 96.5 67 LYS B N 1
ATOM 2590 C CA . LYS B 1 67 ? 12.398 48.875 9.539 1 96.5 67 LYS B CA 1
ATOM 2591 C C . LYS B 1 67 ? 11.367 48.188 8.633 1 96.5 67 LYS B C 1
ATOM 2593 O O . LYS B 1 67 ? 10.594 48.875 7.953 1 96.5 67 LYS B O 1
ATOM 2598 N N . ARG B 1 68 ? 11.547 46.875 8.648 1 96.5 68 ARG B N 1
ATOM 2599 C CA . ARG B 1 68 ? 10.625 46.094 7.832 1 96.5 68 ARG B CA 1
ATOM 2600 C C . ARG B 1 68 ? 10.109 44.875 8.602 1 96.5 68 ARG B C 1
ATOM 2602 O O . ARG B 1 68 ? 10.812 44.344 9.453 1 96.5 68 ARG B O 1
ATOM 2609 N N . PHE B 1 69 ? 8.898 44.531 8.234 1 97.12 69 PHE B N 1
ATOM 2610 C CA . PHE B 1 69 ? 8.352 43.281 8.773 1 97.12 69 PHE B CA 1
ATOM 2611 C C . PHE B 1 69 ? 9.188 42.094 8.328 1 97.12 69 PHE B C 1
ATOM 2613 O O . PHE B 1 69 ? 9.555 41.969 7.156 1 97.12 69 PHE B O 1
ATOM 2620 N N . LEU B 1 70 ? 9.516 41.156 9.281 1 97 70 LEU B N 1
ATOM 2621 C CA . LEU B 1 70 ? 10.258 39.938 8.969 1 97 70 LEU B CA 1
ATOM 2622 C C . LEU B 1 70 ? 9.594 38.719 9.602 1 97 70 LEU B C 1
ATOM 2624 O O . LEU B 1 70 ? 9.109 38.812 10.734 1 97 70 LEU B O 1
ATOM 2628 N N . ARG B 1 71 ? 9.547 37.656 8.922 1 96.62 71 ARG B N 1
ATOM 2629 C CA . ARG B 1 71 ? 9.07 36.344 9.391 1 96.62 71 ARG B CA 1
ATOM 2630 C C . ARG B 1 71 ? 9.969 35.219 8.891 1 96.62 71 ARG B C 1
ATOM 2632 O O . ARG B 1 71 ? 10.266 35.125 7.699 1 96.62 71 ARG B O 1
ATOM 2639 N N . GLU B 1 72 ? 10.344 34.375 9.82 1 94.19 72 GLU B N 1
ATOM 2640 C CA . GLU B 1 72 ? 11.219 33.25 9.469 1 94.19 72 GLU B CA 1
ATOM 2641 C C . GLU B 1 72 ? 10.859 32 10.25 1 94.19 72 GLU B C 1
ATOM 2643 O O . GLU B 1 72 ? 10.438 32.094 11.406 1 94.19 72 GLU B O 1
ATOM 2648 N N . GLU B 1 73 ? 11 30.953 9.594 1 92.81 73 GLU B N 1
ATOM 2649 C CA . GLU B 1 73 ? 10.898 29.656 10.281 1 92.81 73 GLU B CA 1
ATOM 2650 C C . GLU B 1 73 ? 12.281 29.141 10.664 1 92.81 73 GLU B C 1
ATOM 2652 O O . GLU B 1 73 ? 13.234 29.234 9.891 1 92.81 73 GLU B O 1
ATOM 2657 N N . LYS B 1 74 ? 12.32 28.672 11.867 1 92.31 74 LYS B N 1
ATOM 2658 C CA . LYS B 1 74 ? 13.562 28.078 12.352 1 92.31 74 LYS B CA 1
ATOM 2659 C C . LYS B 1 74 ? 13.367 26.609 12.711 1 92.31 74 LYS B C 1
ATOM 2661 O O . LYS B 1 74 ? 12.25 26.172 13.016 1 92.31 74 LYS B O 1
ATOM 2666 N N . GLY B 1 75 ? 14.453 25.828 12.648 1 88.69 75 GLY B N 1
ATOM 2667 C CA . GLY B 1 75 ? 14.398 24.406 12.938 1 88.69 75 GLY B CA 1
ATOM 2668 C C . GLY B 1 75 ? 14.312 24.094 14.422 1 88.69 75 GLY B C 1
ATOM 2669 O O . GLY B 1 75 ? 14.062 24.984 15.234 1 88.69 75 GLY B O 1
ATOM 2670 N N . PRO B 1 76 ? 14.43 22.859 14.781 1 90.38 76 PRO B N 1
ATOM 2671 C CA . PRO B 1 76 ? 14.234 22.406 16.156 1 90.38 76 PRO B CA 1
ATOM 2672 C C . PRO B 1 76 ? 15.477 22.609 17.031 1 90.38 76 PRO B C 1
ATOM 2674 O O . PRO B 1 76 ? 15.469 22.25 18.219 1 90.38 76 PRO B O 1
ATOM 2677 N N . GLU B 1 77 ? 16.484 23.234 16.531 1 88.56 77 GLU B N 1
ATOM 2678 C CA . GLU B 1 77 ? 17.781 23.312 17.203 1 88.56 77 GLU B CA 1
ATOM 2679 C C . GLU B 1 77 ? 17.656 23.984 18.562 1 88.56 77 GLU B C 1
ATOM 2681 O O . GLU B 1 77 ? 18.297 23.578 19.531 1 88.56 77 GLU B O 1
ATOM 2686 N N . ARG B 1 78 ? 16.766 24.969 18.75 1 87.25 78 ARG B N 1
ATOM 2687 C CA . ARG B 1 78 ? 16.719 25.766 19.969 1 87.25 78 ARG B CA 1
ATOM 2688 C C . ARG B 1 78 ? 15.719 25.188 20.969 1 87.25 78 ARG B C 1
ATOM 2690 O O . ARG B 1 78 ? 16.016 25.078 22.156 1 87.25 78 ARG B O 1
ATOM 2697 N N . PHE B 1 79 ? 14.477 24.688 20.516 1 87.94 79 PHE B N 1
ATOM 2698 C CA . PHE B 1 79 ? 13.406 24.328 21.438 1 87.94 79 PHE B CA 1
ATOM 2699 C C . PHE B 1 79 ? 13.039 22.844 21.297 1 87.94 79 PHE B C 1
ATOM 2701 O O . PHE B 1 79 ? 12.156 22.359 22 1 87.94 79 PHE B O 1
ATOM 2708 N N . GLY B 1 80 ? 13.664 22.141 20.359 1 87.38 80 GLY B N 1
ATOM 2709 C CA . GLY B 1 80 ? 13.336 20.75 20.109 1 87.38 80 GLY B CA 1
ATOM 2710 C C . GLY B 1 80 ? 12.242 20.578 19.078 1 87.38 80 GLY B C 1
ATOM 2711 O O . GLY B 1 80 ? 11.867 19.453 18.75 1 87.38 80 GLY B O 1
ATOM 2712 N N . PHE B 1 81 ? 11.664 21.719 18.734 1 87.56 81 PHE B N 1
ATOM 2713 C CA . PHE B 1 81 ? 10.688 21.734 17.641 1 87.56 81 PHE B CA 1
ATOM 2714 C C . PHE B 1 81 ? 10.828 23 16.812 1 87.56 81 PHE B C 1
ATOM 2716 O O . PHE B 1 81 ? 11.43 23.984 17.25 1 87.56 81 PHE B O 1
ATOM 2723 N N . ALA B 1 82 ? 10.289 22.953 15.602 1 92 82 ALA B N 1
ATOM 2724 C CA . ALA B 1 82 ? 10.344 24.125 14.719 1 92 82 ALA B CA 1
ATOM 2725 C C . ALA B 1 82 ? 9.469 25.25 15.25 1 92 82 ALA B C 1
ATOM 2727 O O . ALA B 1 82 ? 8.508 25.016 15.984 1 92 82 ALA B O 1
ATOM 2728 N N . TYR B 1 83 ? 9.82 26.469 14.961 1 93.81 83 TYR B N 1
ATOM 2729 C CA . TYR B 1 83 ? 9.062 27.641 15.367 1 93.81 83 TYR B CA 1
ATOM 2730 C C . TYR B 1 83 ? 9.141 28.734 14.312 1 93.81 83 TYR B C 1
ATOM 2732 O O . TYR B 1 83 ? 10.008 28.703 13.43 1 93.81 83 TYR B O 1
ATOM 2740 N N . ILE B 1 84 ? 8.148 29.531 14.336 1 94.19 84 ILE B N 1
ATOM 2741 C CA . ILE B 1 84 ? 8.094 30.703 13.453 1 94.19 84 ILE B CA 1
ATOM 2742 C C . ILE B 1 84 ? 8.25 31.984 14.266 1 94.19 84 ILE B C 1
ATOM 2744 O O . ILE B 1 84 ? 7.586 32.156 15.289 1 94.19 84 ILE B O 1
ATOM 2748 N N . SER B 1 85 ? 9.148 32.844 13.852 1 95.62 85 SER B N 1
ATOM 2749 C CA . SER B 1 85 ? 9.328 34.156 14.469 1 95.62 85 SER B CA 1
ATOM 2750 C C . SER B 1 85 ? 8.898 35.25 13.516 1 95.62 85 SER B C 1
ATOM 2752 O O . SER B 1 85 ? 9.297 35.281 12.352 1 95.62 85 SER B O 1
ATOM 2754 N N . SER B 1 86 ? 8.023 36.031 13.992 1 97.06 86 SER B N 1
ATOM 2755 C CA . SER B 1 86 ? 7.574 37.219 13.258 1 97.06 86 SER B CA 1
ATOM 2756 C C . SER B 1 86 ? 7.828 38.5 14.055 1 97.06 86 SER B C 1
ATOM 2758 O O . SER B 1 86 ? 7.656 38.5 15.273 1 97.06 86 SER B O 1
ATOM 2760 N N . ALA B 1 87 ? 8.305 39.531 13.367 1 98.06 87 ALA B N 1
ATOM 2761 C CA . ALA B 1 87 ? 8.617 40.812 14.023 1 98.06 87 ALA B CA 1
ATOM 2762 C C . ALA B 1 87 ? 8.055 42 13.234 1 98.06 87 ALA B C 1
ATOM 2764 O O . ALA B 1 87 ? 8.266 42.094 12.023 1 98.06 87 ALA B O 1
ATOM 2765 N N . GLN B 1 88 ? 7.297 42.75 13.898 1 98.19 88 GLN B N 1
ATOM 2766 C CA . GLN B 1 88 ? 6.648 43.906 13.328 1 98.19 88 GLN B CA 1
ATOM 2767 C C . GLN B 1 88 ? 7.195 45.188 13.945 1 98.19 88 GLN B C 1
ATOM 2769 O O . GLN B 1 88 ? 6.953 45.469 15.125 1 98.19 88 GLN B O 1
ATOM 2774 N N . PRO B 1 89 ? 7.875 46.062 13.094 1 97.88 89 PRO B N 1
ATOM 2775 C CA . PRO B 1 89 ? 8.352 47.344 13.617 1 97.88 89 PRO B CA 1
ATOM 2776 C C . PRO B 1 89 ? 7.219 48.25 14.062 1 97.88 89 PRO B C 1
ATOM 2778 O O . PRO B 1 89 ? 6.121 48.219 13.508 1 97.88 89 PRO B O 1
ATOM 2781 N N . ILE B 1 90 ? 7.484 49 15.047 1 97.94 90 ILE B N 1
ATOM 2782 C CA . ILE B 1 90 ? 6.539 50 15.578 1 97.94 90 ILE B CA 1
ATOM 2783 C C . ILE B 1 90 ? 6.996 51.406 15.211 1 97.94 90 ILE B C 1
ATOM 2785 O O . ILE B 1 90 ? 8.117 51.812 15.531 1 97.94 90 ILE B O 1
ATOM 2789 N N . PHE B 1 91 ? 6.117 52.125 14.539 1 96.44 91 PHE B N 1
ATOM 2790 C CA . PHE B 1 91 ? 6.473 53.438 14.062 1 96.44 91 PHE B CA 1
ATOM 2791 C C . PHE B 1 91 ? 5.645 54.531 14.766 1 96.44 91 PHE B C 1
ATOM 2793 O O . PHE B 1 91 ? 4.5 54.281 15.156 1 96.44 91 PHE B O 1
ATOM 2800 N N . ASP B 1 92 ? 6.129 55.625 15.031 1 95 92 ASP B N 1
ATOM 2801 C CA . ASP B 1 92 ? 5.461 56.906 15.328 1 95 92 ASP B CA 1
ATOM 2802 C C . ASP B 1 92 ? 5.723 57.938 14.234 1 95 92 ASP B C 1
ATOM 2804 O O . ASP B 1 92 ? 6.777 58.562 14.219 1 95 92 ASP B O 1
ATOM 2808 N N . GLY B 1 93 ? 4.742 58.062 13.375 1 91.75 93 GLY B N 1
ATOM 2809 C CA . GLY B 1 93 ? 5.039 58.781 12.164 1 91.75 93 GLY B CA 1
ATOM 2810 C C . GLY B 1 93 ? 6.07 58.094 11.281 1 91.75 93 GLY B C 1
ATOM 2811 O O . GLY B 1 93 ? 5.91 56.938 10.93 1 91.75 93 GLY B O 1
ATOM 2812 N N . ALA B 1 94 ? 7.168 58.781 10.961 1 91.75 94 ALA B N 1
ATOM 2813 C CA . ALA B 1 94 ? 8.219 58.219 10.109 1 91.75 94 ALA B CA 1
ATOM 2814 C C . ALA B 1 94 ? 9.328 57.594 10.945 1 91.75 94 ALA B C 1
ATOM 2816 O O . ALA B 1 94 ? 10.18 56.875 10.422 1 91.75 94 ALA B O 1
ATOM 2817 N N . ASP B 1 95 ? 9.258 57.781 12.258 1 94.06 95 ASP B N 1
ATOM 2818 C CA . ASP B 1 95 ? 10.336 57.312 13.125 1 94.06 95 ASP B CA 1
ATOM 2819 C C . ASP B 1 95 ? 10.031 55.938 13.703 1 94.06 95 ASP B C 1
ATOM 2821 O O . ASP B 1 95 ? 8.93 55.688 14.203 1 94.06 95 ASP B O 1
ATOM 2825 N N . ILE B 1 96 ? 11.016 55.094 13.672 1 95.94 96 ILE B N 1
ATOM 2826 C CA . ILE B 1 96 ? 10.883 53.812 14.305 1 95.94 96 ILE B CA 1
ATOM 2827 C C . ILE B 1 96 ? 11.125 53.938 15.805 1 95.94 96 ILE B C 1
ATOM 2829 O O . ILE B 1 96 ? 12.125 54.531 16.234 1 95.94 96 ILE B O 1
ATOM 2833 N N . ILE B 1 97 ? 10.219 53.344 16.578 1 96.5 97 ILE B N 1
ATOM 2834 C CA . ILE B 1 97 ? 10.367 53.531 18.016 1 96.5 97 ILE B CA 1
ATOM 2835 C C . ILE B 1 97 ? 10.555 52.188 18.688 1 96.5 97 ILE B C 1
ATOM 2837 O O . ILE B 1 97 ? 10.781 52.094 19.891 1 96.5 97 ILE B O 1
ATOM 2841 N N . GLY B 1 98 ? 10.375 51.062 17.969 1 97.56 98 GLY B N 1
ATOM 2842 C CA . GLY B 1 98 ? 10.547 49.75 18.547 1 97.56 98 GLY B CA 1
ATOM 2843 C C . GLY B 1 98 ? 10.07 48.625 17.641 1 97.56 98 GLY B C 1
ATOM 2844 O O . GLY B 1 98 ? 9.984 48.781 16.422 1 97.56 98 GLY B O 1
ATOM 2845 N N . VAL B 1 99 ? 9.922 47.438 18.188 1 98 99 VAL B N 1
ATOM 2846 C CA . VAL B 1 99 ? 9.5 46.25 17.453 1 98 99 VAL B CA 1
ATOM 2847 C C . VAL B 1 99 ? 8.75 45.312 18.375 1 98 99 VAL B C 1
ATOM 2849 O O . VAL B 1 99 ? 9.07 45.219 19.562 1 98 99 VAL B O 1
ATOM 2852 N N . VAL B 1 100 ? 7.668 44.719 17.891 1 98.31 100 VAL B N 1
ATOM 2853 C CA . VAL B 1 100 ? 7 43.625 18.578 1 98.31 100 VAL B CA 1
ATOM 2854 C C . VAL B 1 100 ? 7.219 42.344 17.797 1 98.31 100 VAL B C 1
ATOM 2856 O O . VAL B 1 100 ? 7.094 42.312 16.578 1 98.31 100 VAL B O 1
ATOM 2859 N N . SER B 1 101 ? 7.645 41.344 18.469 1 97.88 101 SER B N 1
ATOM 2860 C CA . SER B 1 101 ? 7.906 40.031 17.844 1 97.88 101 SER B CA 1
ATOM 2861 C C . SER B 1 101 ? 7.195 38.906 18.594 1 97.88 101 SER B C 1
ATOM 2863 O O . SER B 1 101 ? 7.055 38.969 19.812 1 97.88 101 SER B O 1
ATOM 2865 N N . ALA B 1 102 ? 6.691 37.969 17.828 1 97.75 102 ALA B N 1
ATOM 2866 C CA . ALA B 1 102 ? 6.102 36.75 18.359 1 97.75 102 ALA B CA 1
ATOM 2867 C C . ALA B 1 102 ? 6.797 35.5 17.812 1 97.75 102 ALA B C 1
ATOM 2869 O O . ALA B 1 102 ? 7.066 35.438 16.609 1 97.75 102 ALA B O 1
ATOM 2870 N N . THR B 1 103 ? 7.18 34.625 18.656 1 96.88 103 THR B N 1
ATOM 2871 C CA . THR B 1 103 ? 7.699 33.312 18.297 1 96.88 103 THR B CA 1
ATOM 2872 C C . THR B 1 103 ? 6.688 32.219 18.656 1 96.88 103 THR B C 1
ATOM 2874 O O . THR B 1 103 ? 6.348 32.031 19.828 1 96.88 103 THR B O 1
ATOM 2877 N N . ILE B 1 104 ? 6.246 31.531 17.641 1 95.56 104 ILE B N 1
ATOM 2878 C CA . ILE B 1 104 ? 5.137 30.609 17.812 1 95.56 104 ILE B CA 1
ATOM 2879 C C . ILE B 1 104 ? 5.586 29.203 17.422 1 95.56 104 ILE B C 1
ATOM 2881 O O . ILE B 1 104 ? 6.309 29.016 16.453 1 95.56 104 ILE B O 1
ATOM 2885 N N . SER B 1 105 ? 5.082 28.266 18.219 1 94.19 105 SER B N 1
ATOM 2886 C CA . SER B 1 105 ? 5.406 26.875 17.953 1 94.19 105 SER B CA 1
ATOM 2887 C C . SER B 1 105 ? 4.91 26.438 16.578 1 94.19 105 SER B C 1
ATOM 2889 O O . SER B 1 105 ? 3.795 26.781 16.188 1 94.19 105 SER B O 1
ATOM 2891 N N . ASN B 1 106 ? 5.734 25.781 15.852 1 92.94 106 ASN B N 1
ATOM 2892 C CA . ASN B 1 106 ? 5.402 25.188 14.555 1 92.94 106 ASN B CA 1
ATOM 2893 C C . ASN B 1 106 ? 5.621 23.672 14.562 1 92.94 106 ASN B C 1
ATOM 2895 O O . ASN B 1 106 ? 5.961 23.078 13.539 1 92.94 106 ASN B O 1
ATOM 2899 N N . LYS B 1 107 ? 5.484 23.109 15.766 1 91.38 107 LYS B N 1
ATOM 2900 C CA . LYS B 1 107 ? 5.719 21.688 15.992 1 91.38 107 LYS B CA 1
ATOM 2901 C C . LYS B 1 107 ? 4.797 20.844 15.125 1 91.38 107 LYS B C 1
ATOM 2903 O O . LYS B 1 107 ? 5.23 19.828 14.555 1 91.38 107 LYS B O 1
ATOM 2908 N N . LYS B 1 108 ? 3.572 21.219 15.023 1 89.62 108 LYS B N 1
ATOM 2909 C CA . LYS B 1 108 ? 2.596 20.438 14.266 1 89.62 108 LYS B CA 1
ATOM 2910 C C . LYS B 1 108 ? 2.986 20.344 12.797 1 89.62 108 LYS B C 1
ATOM 2912 O O . LYS B 1 108 ? 2.936 19.266 12.203 1 89.62 108 LYS B O 1
ATOM 2917 N N . MET B 1 109 ? 3.455 21.469 12.266 1 89 109 MET B N 1
ATOM 2918 C CA . MET B 1 109 ? 3.838 21.5 10.852 1 89 109 MET B CA 1
ATOM 2919 C C . MET B 1 109 ? 5.117 20.703 10.625 1 89 109 MET B C 1
ATOM 2921 O O . MET B 1 109 ? 5.262 20.031 9.602 1 89 109 MET B O 1
ATOM 2925 N N . ASP B 1 110 ? 5.969 20.844 11.508 1 89.56 110 ASP B N 1
ATOM 2926 C CA . ASP B 1 110 ? 7.207 20.078 11.43 1 89.56 110 ASP B CA 1
ATOM 2927 C C . ASP B 1 110 ? 6.922 18.578 11.461 1 89.56 110 ASP B C 1
ATOM 2929 O O . ASP B 1 110 ? 7.492 17.812 10.68 1 89.56 110 ASP B O 1
ATOM 2933 N N . SER B 1 111 ? 6.102 18.172 12.344 1 91.31 111 SER B N 1
ATOM 2934 C CA . SER B 1 111 ? 5.695 16.781 12.438 1 91.31 111 SER B CA 1
ATOM 2935 C C . SER B 1 111 ? 5.035 16.312 11.148 1 91.31 111 SER B C 1
ATOM 2937 O O . SER B 1 111 ? 5.289 15.195 10.688 1 91.31 111 SER B O 1
ATOM 2939 N N . MET B 1 112 ? 4.254 17.125 10.641 1 91 112 MET B N 1
ATOM 2940 C CA . MET B 1 112 ? 3.574 16.797 9.391 1 91 112 MET B CA 1
ATOM 2941 C C . MET B 1 112 ? 4.578 16.562 8.266 1 91 112 MET B C 1
ATOM 2943 O O . MET B 1 112 ? 4.418 15.633 7.465 1 91 112 MET B O 1
ATOM 2947 N N . ARG B 1 113 ? 5.598 17.391 8.156 1 91.31 113 ARG B N 1
ATOM 2948 C CA . ARG B 1 113 ? 6.625 17.234 7.137 1 91.31 113 ARG B CA 1
ATOM 2949 C C . ARG B 1 113 ? 7.348 15.898 7.293 1 91.31 113 ARG B C 1
ATOM 2951 O O . ARG B 1 113 ? 7.621 15.219 6.305 1 91.31 113 ARG B O 1
ATOM 2958 N N . GLN B 1 114 ? 7.59 15.547 8.508 1 92.19 114 GLN B N 1
ATOM 2959 C CA . GLN B 1 114 ? 8.25 14.281 8.781 1 92.19 114 GLN B CA 1
ATOM 2960 C C . GLN B 1 114 ? 7.371 13.102 8.383 1 92.19 114 GLN B C 1
ATOM 2962 O O . GLN B 1 114 ? 7.848 12.141 7.773 1 92.19 114 GLN B O 1
ATOM 2967 N N . LEU B 1 115 ? 6.133 13.203 8.719 1 93.94 115 LEU B N 1
ATOM 2968 C CA . LEU B 1 115 ? 5.191 12.141 8.375 1 93.94 115 LEU B CA 1
ATOM 2969 C C . LEU B 1 115 ? 5.035 12.016 6.863 1 93.94 115 LEU B C 1
ATOM 2971 O O . LEU B 1 115 ? 4.914 10.906 6.34 1 93.94 115 LEU B O 1
ATOM 2975 N N . ALA B 1 116 ? 5.027 13.156 6.148 1 94.56 116 ALA B N 1
ATOM 2976 C CA . ALA B 1 116 ? 4.953 13.141 4.688 1 94.56 116 ALA B CA 1
ATOM 2977 C C . ALA B 1 116 ? 6.148 12.398 4.09 1 94.56 116 ALA B C 1
ATOM 2979 O O . ALA B 1 116 ? 5.992 11.594 3.168 1 94.56 116 ALA B O 1
ATOM 2980 N N . THR B 1 117 ? 7.309 12.664 4.637 1 94.19 117 THR B N 1
ATOM 2981 C CA . THR B 1 117 ? 8.523 12.008 4.164 1 94.19 117 THR B CA 1
ATOM 2982 C C . THR B 1 117 ? 8.469 10.508 4.43 1 94.19 117 THR B C 1
ATOM 2984 O O . THR B 1 117 ? 8.852 9.703 3.572 1 94.19 117 THR B O 1
ATOM 2987 N N . GLU B 1 118 ? 7.945 10.164 5.555 1 93.94 118 GLU B N 1
ATOM 2988 C CA . GLU B 1 118 ? 7.785 8.758 5.895 1 93.94 118 GLU B CA 1
ATOM 2989 C C . GLU B 1 118 ? 6.832 8.062 4.926 1 93.94 118 GLU B C 1
ATOM 2991 O O . GLU B 1 118 ? 7.078 6.922 4.516 1 93.94 118 GLU B O 1
ATOM 2996 N N . LEU B 1 119 ? 5.785 8.703 4.59 1 95.62 119 LEU B N 1
ATOM 2997 C CA . LEU B 1 119 ? 4.82 8.141 3.65 1 95.62 119 LEU B CA 1
ATOM 2998 C C . LEU B 1 119 ? 5.461 7.914 2.285 1 95.62 119 LEU B C 1
ATOM 3000 O O . LEU B 1 119 ? 5.277 6.855 1.679 1 95.62 119 LEU B O 1
ATOM 3004 N N . SER B 1 120 ? 6.215 8.891 1.848 1 95.38 120 SER B N 1
ATOM 3005 C CA . SER B 1 120 ? 6.879 8.781 0.553 1 95.38 120 SER B CA 1
ATOM 3006 C C . SER B 1 120 ? 7.848 7.605 0.531 1 95.38 120 SER B C 1
ATOM 3008 O O . SER B 1 120 ? 7.914 6.867 -0.454 1 95.38 120 SER B O 1
ATOM 3010 N N . SER B 1 121 ? 8.555 7.41 1.588 1 94.75 121 SER B N 1
ATOM 3011 C CA . SER B 1 121 ? 9.484 6.293 1.69 1 94.75 121 SER B CA 1
ATOM 3012 C C . SER B 1 121 ? 8.75 4.957 1.672 1 94.75 121 SER B C 1
ATOM 3014 O O . SER B 1 121 ? 9.195 4.008 1.023 1 94.75 121 SER B O 1
ATOM 3016 N N . ALA B 1 122 ? 7.672 4.926 2.422 1 93.94 122 ALA B N 1
ATOM 3017 C CA . ALA B 1 122 ? 6.863 3.709 2.443 1 93.94 122 ALA B CA 1
ATOM 3018 C C . ALA B 1 122 ? 6.352 3.367 1.047 1 93.94 122 ALA B C 1
ATOM 3020 O O . ALA B 1 122 ? 6.383 2.203 0.636 1 93.94 122 ALA B O 1
ATOM 3021 N N . VAL B 1 123 ? 5.898 4.34 0.318 1 96.38 123 VAL B N 1
ATOM 3022 C CA . VAL B 1 123 ? 5.375 4.141 -1.029 1 96.38 123 VAL B CA 1
ATOM 3023 C C . VAL B 1 123 ? 6.484 3.621 -1.942 1 96.38 123 VAL B C 1
ATOM 3025 O O . VAL B 1 123 ? 6.254 2.738 -2.771 1 96.38 123 VAL B O 1
ATOM 3028 N N . GLU B 1 124 ? 7.66 4.18 -1.815 1 95.62 124 GLU B N 1
ATOM 3029 C CA . GLU B 1 124 ? 8.789 3.725 -2.623 1 95.62 124 GLU B CA 1
ATOM 3030 C C . GLU B 1 124 ? 9.07 2.242 -2.393 1 95.62 124 GLU B C 1
ATOM 3032 O O . GLU B 1 124 ? 9.25 1.484 -3.35 1 95.62 124 GLU B O 1
ATOM 3037 N N . GLU B 1 125 ? 9.039 1.865 -1.188 1 94.06 125 GLU B N 1
ATOM 3038 C CA . GLU B 1 125 ? 9.281 0.466 -0.847 1 94.06 125 GLU B CA 1
ATOM 3039 C C . GLU B 1 125 ? 8.164 -0.428 -1.377 1 94.06 125 GLU B C 1
ATOM 3041 O O . GLU B 1 125 ? 8.43 -1.488 -1.948 1 94.06 125 GLU B O 1
ATOM 3046 N N . MET B 1 126 ? 6.961 -0.055 -1.193 1 96.06 126 MET B N 1
ATOM 3047 C CA . MET B 1 126 ? 5.809 -0.827 -1.657 1 96.06 126 MET B CA 1
ATOM 3048 C C . MET B 1 126 ? 5.828 -0.971 -3.176 1 96.06 126 MET B C 1
ATOM 3050 O O . MET B 1 126 ? 5.535 -2.043 -3.705 1 96.06 126 MET B O 1
ATOM 3054 N N . THR B 1 127 ? 6.141 0.136 -3.822 1 96.56 127 THR B N 1
ATOM 3055 C CA . THR B 1 127 ? 6.203 0.123 -5.277 1 96.56 127 THR B CA 1
ATOM 3056 C C . THR B 1 127 ? 7.273 -0.853 -5.766 1 96.56 127 THR B C 1
ATOM 3058 O O . THR B 1 127 ? 7.043 -1.616 -6.707 1 96.56 127 THR B O 1
ATOM 3061 N N . ALA B 1 128 ? 8.414 -0.847 -5.117 1 96.12 128 ALA B N 1
ATOM 3062 C CA . ALA B 1 128 ? 9.484 -1.77 -5.48 1 96.12 128 ALA B CA 1
ATOM 3063 C C . ALA B 1 128 ? 9.047 -3.219 -5.305 1 96.12 128 ALA B C 1
ATOM 3065 O O . ALA B 1 128 ? 9.281 -4.059 -6.18 1 96.12 128 ALA B O 1
ATOM 3066 N N . THR B 1 129 ? 8.438 -3.521 -4.207 1 95.12 129 THR B N 1
ATOM 3067 C CA . THR B 1 129 ? 7.93 -4.867 -3.951 1 95.12 129 THR B CA 1
ATOM 3068 C C . THR B 1 129 ? 6.902 -5.27 -5.008 1 95.12 129 THR B C 1
ATOM 3070 O O . THR B 1 129 ? 6.941 -6.387 -5.523 1 95.12 129 THR B O 1
ATOM 3073 N N . ASN B 1 130 ? 6.023 -4.379 -5.32 1 94.88 130 ASN B N 1
ATOM 3074 C CA . ASN B 1 130 ? 4.992 -4.629 -6.324 1 94.88 130 ASN B CA 1
ATOM 3075 C C . ASN B 1 130 ? 5.602 -4.91 -7.695 1 94.88 130 ASN B C 1
ATOM 3077 O O . ASN B 1 130 ? 5.125 -5.781 -8.422 1 94.88 130 ASN B O 1
ATOM 3081 N N . GLU B 1 131 ? 6.594 -4.168 -8.062 1 94.06 131 GLU B N 1
ATOM 3082 C CA . GLU B 1 131 ? 7.27 -4.371 -9.344 1 94.06 131 GLU B CA 1
ATOM 3083 C C . GLU B 1 131 ? 7.93 -5.746 -9.398 1 94.06 131 GLU B C 1
ATOM 3085 O O . GLU B 1 131 ? 7.867 -6.426 -10.43 1 94.06 131 GLU B O 1
ATOM 3090 N N . GLU B 1 132 ? 8.523 -6.117 -8.352 1 93.62 132 GLU B N 1
ATOM 3091 C CA . GLU B 1 132 ? 9.133 -7.441 -8.273 1 93.62 132 GLU B CA 1
ATOM 3092 C C . GLU B 1 132 ? 8.078 -8.539 -8.43 1 93.62 132 GLU B C 1
ATOM 3094 O O . GLU B 1 132 ? 8.297 -9.508 -9.164 1 93.62 132 GLU B O 1
ATOM 3099 N N . LEU B 1 133 ? 6.996 -8.383 -7.777 1 92.25 133 LEU B N 1
ATOM 3100 C CA . LEU B 1 133 ? 5.918 -9.359 -7.848 1 92.25 133 LEU B CA 1
ATOM 3101 C C . LEU B 1 133 ? 5.332 -9.422 -9.25 1 92.25 133 LEU B C 1
ATOM 3103 O O . LEU B 1 133 ? 5.016 -10.508 -9.75 1 92.25 133 LEU B O 1
ATOM 3107 N N . THR B 1 134 ? 5.191 -8.297 -9.867 1 92.06 134 THR B N 1
ATOM 3108 C CA . THR B 1 134 ? 4.676 -8.242 -11.227 1 92.06 134 THR B CA 1
ATOM 3109 C C . THR B 1 134 ? 5.605 -8.984 -12.188 1 92.06 134 THR B C 1
ATOM 3111 O O . THR B 1 134 ? 5.145 -9.766 -13.023 1 92.06 134 THR B O 1
ATOM 3114 N N . ALA B 1 135 ? 6.887 -8.797 -12.078 1 92.25 135 ALA B N 1
ATOM 3115 C CA . ALA B 1 135 ? 7.859 -9.5 -12.906 1 92.25 135 ALA B CA 1
ATOM 3116 C C . ALA B 1 135 ? 7.789 -11.008 -12.688 1 92.25 135 ALA B C 1
ATOM 3118 O O . ALA B 1 135 ? 7.812 -11.789 -13.641 1 92.25 135 ALA B O 1
ATOM 3119 N N . ALA B 1 136 ? 7.688 -11.367 -11.484 1 90.25 136 ALA B N 1
ATOM 3120 C CA . ALA B 1 136 ? 7.594 -12.781 -11.141 1 90.25 136 ALA B CA 1
ATOM 3121 C C . ALA B 1 136 ? 6.324 -13.406 -11.711 1 90.25 136 ALA B C 1
ATOM 3123 O O . ALA B 1 136 ? 6.332 -14.555 -12.156 1 90.25 136 ALA B O 1
ATOM 3124 N N . SER B 1 137 ? 5.258 -12.672 -11.711 1 90.81 137 SER B N 1
ATOM 3125 C CA . SER B 1 137 ? 3.996 -13.164 -12.258 1 90.81 137 SER B CA 1
ATOM 3126 C C . SER B 1 137 ? 4.105 -13.422 -13.75 1 90.81 137 SER B C 1
ATOM 3128 O O . SER B 1 137 ? 3.502 -14.367 -14.273 1 90.81 137 SER B O 1
ATOM 3130 N N . MET B 1 138 ? 4.844 -12.648 -14.461 1 91.62 138 MET B N 1
ATOM 3131 C CA . MET B 1 138 ? 5.066 -12.859 -15.891 1 91.62 138 MET B CA 1
ATOM 3132 C C . MET B 1 138 ? 5.84 -14.156 -16.125 1 91.62 138 MET B C 1
ATOM 3134 O O . MET B 1 138 ? 5.555 -14.883 -17.078 1 91.62 138 MET B O 1
ATOM 3138 N N . ASP B 1 139 ? 6.75 -14.414 -15.258 1 93.06 139 ASP B N 1
ATOM 3139 C CA . ASP B 1 139 ? 7.496 -15.672 -15.344 1 93.06 139 ASP B CA 1
ATOM 3140 C C . ASP B 1 139 ? 6.574 -16.875 -15.133 1 93.06 139 ASP B C 1
ATOM 3142 O O . ASP B 1 139 ? 6.68 -17.875 -15.844 1 93.06 139 ASP B O 1
ATOM 3146 N N . VAL B 1 140 ? 5.715 -16.75 -14.195 1 93.62 140 VAL B N 1
ATOM 3147 C CA . VAL B 1 140 ? 4.758 -17.812 -13.922 1 93.62 140 VAL B CA 1
ATOM 3148 C C . VAL B 1 140 ? 3.885 -18.047 -15.156 1 93.62 140 VAL B C 1
ATOM 3150 O O . VAL B 1 140 ? 3.652 -19.188 -15.547 1 93.62 140 VAL B O 1
ATOM 3153 N N . SER B 1 141 ? 3.436 -17 -15.75 1 93.88 141 SER B N 1
ATOM 3154 C CA . SER B 1 141 ? 2.611 -17.109 -16.953 1 93.88 141 SER B CA 1
ATOM 3155 C C . SER B 1 141 ? 3.34 -17.859 -18.047 1 93.88 141 SER B C 1
ATOM 3157 O O . SER B 1 141 ? 2.758 -18.719 -18.719 1 93.88 141 SER B O 1
ATOM 3159 N N . ASN B 1 142 ? 4.59 -17.609 -18.234 1 94.38 142 ASN B N 1
ATOM 3160 C CA . ASN B 1 142 ? 5.398 -18.297 -19.234 1 94.38 142 ASN B CA 1
ATOM 3161 C C . ASN B 1 142 ? 5.527 -19.781 -18.922 1 94.38 142 ASN B C 1
ATOM 3163 O O . ASN B 1 142 ? 5.449 -20.625 -19.828 1 94.38 142 ASN B O 1
ATOM 3167 N N . ARG B 1 143 ? 5.684 -20.031 -17.703 1 93.88 143 ARG B N 1
ATOM 3168 C CA . ARG B 1 143 ? 5.812 -21.422 -17.297 1 93.88 143 ARG B CA 1
ATOM 3169 C C . ARG B 1 143 ? 4.508 -22.188 -17.516 1 93.88 143 ARG B C 1
ATOM 3171 O O . ARG B 1 143 ? 4.516 -23.359 -17.891 1 93.88 143 ARG B O 1
ATOM 3178 N N . LEU B 1 144 ? 3.441 -21.516 -17.281 1 95.12 144 LEU B N 1
ATOM 3179 C CA . LEU B 1 144 ? 2.135 -22.125 -17.484 1 95.12 144 LEU B CA 1
ATOM 3180 C C . LEU B 1 144 ? 1.912 -22.453 -18.969 1 95.12 144 LEU B C 1
ATOM 3182 O O . LEU B 1 144 ? 1.356 -23.5 -19.297 1 95.12 144 LEU B O 1
ATOM 3186 N N . ASP B 1 145 ? 2.395 -21.609 -19.828 1 94.12 145 ASP B N 1
ATOM 3187 C CA . ASP B 1 145 ? 2.316 -21.875 -21.266 1 94.12 145 ASP B CA 1
ATOM 3188 C C . ASP B 1 145 ? 3.115 -23.125 -21.641 1 94.12 145 ASP B C 1
ATOM 3190 O O . ASP B 1 145 ? 2.668 -23.938 -22.453 1 94.12 145 ASP B O 1
ATOM 3194 N N . GLY B 1 146 ? 4.227 -23.25 -20.984 1 93.75 146 GLY B N 1
ATOM 3195 C CA . GLY B 1 146 ? 5.027 -24.438 -21.203 1 93.75 146 GLY B CA 1
ATOM 3196 C C . GLY B 1 146 ? 4.344 -25.703 -20.719 1 93.75 146 GLY B C 1
ATOM 3197 O O . GLY B 1 146 ? 4.438 -26.75 -21.375 1 93.75 146 GLY B O 1
ATOM 3198 N N . LEU B 1 147 ? 3.643 -25.594 -19.656 1 95 147 LEU B N 1
ATOM 3199 C CA . LEU B 1 147 ? 2.92 -26.75 -19.125 1 95 147 LEU B CA 1
ATOM 3200 C C . LEU B 1 147 ? 1.818 -27.188 -20.094 1 95 147 LEU B C 1
ATOM 3202 O O . LEU B 1 147 ? 1.624 -28.391 -20.312 1 95 147 LEU B O 1
ATOM 3206 N N . VAL B 1 148 ? 1.115 -26.234 -20.641 1 94.94 148 VAL B N 1
ATOM 3207 C CA . VAL B 1 148 ? 0.055 -26.531 -21.594 1 94.94 148 VAL B CA 1
ATOM 3208 C C . VAL B 1 148 ? 0.639 -27.266 -22.797 1 94.94 148 VAL B C 1
ATOM 3210 O O . VAL B 1 148 ? 0.098 -28.281 -23.234 1 94.94 148 VAL B O 1
ATOM 3213 N N . THR B 1 149 ? 1.761 -26.859 -23.297 1 95.31 149 THR B N 1
ATOM 3214 C CA . THR B 1 149 ? 2.42 -27.5 -24.422 1 95.31 149 THR B CA 1
ATOM 3215 C C . THR B 1 149 ? 2.854 -28.922 -24.078 1 95.31 149 THR B C 1
ATOM 3217 O O . THR B 1 149 ? 2.656 -29.844 -24.875 1 95.31 149 THR B O 1
ATOM 3220 N N . SER B 1 150 ? 3.395 -29.031 -22.906 1 95.19 150 SER B N 1
ATOM 3221 C CA . SER B 1 150 ? 3.859 -30.344 -22.469 1 95.19 150 SER B CA 1
ATOM 3222 C C . SER B 1 150 ? 2.705 -31.328 -22.391 1 95.19 150 SER B C 1
ATOM 3224 O O . SER B 1 150 ? 2.832 -32.469 -22.828 1 95.19 150 SER B O 1
ATOM 3226 N N . THR B 1 151 ? 1.587 -30.906 -21.891 1 96.06 151 THR B N 1
ATOM 3227 C CA . THR B 1 151 ? 0.45 -31.812 -21.75 1 96.06 151 THR B CA 1
ATOM 3228 C C . THR B 1 151 ? -0.153 -32.156 -23.109 1 96.06 151 THR B C 1
ATOM 3230 O O . THR B 1 151 ? -0.638 -33.281 -23.312 1 96.06 151 THR B O 1
ATOM 3233 N N . GLU B 1 152 ? -0.126 -31.266 -24.047 1 96.38 152 GLU B N 1
ATOM 3234 C CA . GLU B 1 152 ? -0.581 -31.531 -25.406 1 96.38 152 GLU B CA 1
ATOM 3235 C C . GLU B 1 152 ? 0.295 -32.594 -26.078 1 96.38 152 GLU B C 1
ATOM 3237 O O . GLU B 1 152 ? -0.214 -33.5 -26.719 1 96.38 152 GLU B O 1
ATOM 3242 N N . MET B 1 153 ? 1.55 -32.438 -25.844 1 96.31 153 MET B N 1
ATOM 3243 C CA . MET B 1 153 ? 2.482 -33.438 -26.391 1 96.31 153 MET B CA 1
ATOM 3244 C C . MET B 1 153 ? 2.264 -34.812 -25.781 1 96.31 153 MET B C 1
ATOM 3246 O O . MET B 1 153 ? 2.242 -35.812 -26.5 1 96.31 153 MET B O 1
ATOM 3250 N N . MET B 1 154 ? 2.047 -34.812 -24.5 1 97 154 MET B N 1
ATOM 3251 C CA . MET B 1 154 ? 1.807 -36.094 -23.812 1 97 154 MET B CA 1
ATOM 3252 C C . MET B 1 154 ? 0.536 -36.75 -24.328 1 97 154 MET B C 1
ATOM 3254 O O . MET B 1 154 ? 0.504 -37.969 -24.531 1 97 154 MET B O 1
ATOM 3258 N N . THR B 1 155 ? -0.456 -35.938 -24.516 1 96.56 155 THR B N 1
ATOM 3259 C CA . THR B 1 155 ? -1.725 -36.469 -25.016 1 96.56 155 THR B CA 1
ATOM 3260 C C . THR B 1 155 ? -1.552 -37.094 -26.406 1 96.56 155 THR B C 1
ATOM 3262 O O . THR B 1 155 ? -2.074 -38.156 -26.688 1 96.56 155 THR B O 1
ATOM 3265 N N . ALA B 1 156 ? -0.789 -36.469 -27.266 1 97 156 ALA B N 1
ATOM 3266 C CA . ALA B 1 156 ? -0.513 -37 -28.594 1 97 156 ALA B CA 1
ATOM 3267 C C . ALA B 1 156 ? 0.274 -38.281 -28.531 1 97 156 ALA B C 1
ATOM 3269 O O . ALA B 1 156 ? -0.042 -39.25 -29.234 1 97 156 ALA B O 1
ATOM 3270 N N . ASP B 1 157 ? 1.228 -38.281 -27.641 1 96.56 157 ASP B N 1
ATOM 3271 C CA . ASP B 1 157 ? 2.045 -39.469 -27.469 1 96.56 157 ASP B CA 1
ATOM 3272 C C . ASP B 1 157 ? 1.203 -40.656 -27 1 96.56 157 ASP B C 1
ATOM 3274 O O . ASP B 1 157 ? 1.368 -41.781 -27.469 1 96.56 157 ASP B O 1
ATOM 3278 N N . ILE B 1 158 ? 0.344 -40.375 -26.109 1 97 158 ILE B N 1
ATOM 3279 C CA . ILE B 1 158 ? -0.538 -41.438 -25.594 1 97 158 ILE B CA 1
ATOM 3280 C C . ILE B 1 158 ? -1.41 -41.969 -26.703 1 97 158 ILE B C 1
ATOM 3282 O O . ILE B 1 158 ? -1.64 -43.188 -26.781 1 97 158 ILE B O 1
ATOM 3286 N N . GLY B 1 159 ? -1.892 -41.125 -27.562 1 96.69 159 GLY B N 1
ATOM 3287 C CA . GLY B 1 159 ? -2.664 -41.562 -28.703 1 96.69 159 GLY B CA 1
ATOM 3288 C C . GLY B 1 159 ? -1.895 -42.5 -29.625 1 96.69 159 GLY B C 1
ATOM 3289 O O . GLY B 1 159 ? -2.426 -43.531 -30.047 1 96.69 159 GLY B O 1
ATOM 3290 N N . GLU B 1 160 ? -0.702 -42.219 -29.844 1 97.12 160 GLU B N 1
ATOM 3291 C CA . GLU B 1 160 ? 0.148 -43.062 -30.672 1 97.12 160 GLU B CA 1
ATOM 3292 C C . GLU B 1 160 ? 0.387 -44.406 -30.016 1 97.12 160 GLU B C 1
ATOM 3294 O O . GLU B 1 160 ? 0.335 -45.469 -30.672 1 97.12 160 GLU B O 1
ATOM 3299 N N . ILE B 1 161 ? 0.581 -44.312 -28.734 1 97.88 161 ILE B N 1
ATOM 3300 C CA . ILE B 1 161 ? 0.814 -45.562 -28.016 1 97.88 161 ILE B CA 1
ATOM 3301 C C . ILE B 1 161 ? -0.433 -46.438 -28.078 1 97.88 161 ILE B C 1
ATOM 3303 O O . ILE B 1 161 ? -0.335 -47.656 -28.266 1 97.88 161 ILE B O 1
ATOM 3307 N N . ASN B 1 162 ? -1.546 -45.844 -27.922 1 97 162 ASN B N 1
ATOM 3308 C CA . ASN B 1 162 ? -2.801 -46.594 -27.984 1 97 162 ASN B CA 1
ATOM 3309 C C . ASN B 1 162 ? -2.955 -47.312 -29.312 1 97 162 ASN B C 1
ATOM 3311 O O . ASN B 1 162 ? -3.395 -48.469 -29.344 1 97 162 ASN B O 1
ATOM 3315 N N . GLN B 1 163 ? -2.553 -46.719 -30.344 1 97.5 163 GLN B N 1
ATOM 3316 C CA . GLN B 1 163 ? -2.621 -47.344 -31.656 1 97.5 163 GLN B CA 1
ATOM 3317 C C . GLN B 1 163 ? -1.698 -48.562 -31.734 1 97.5 163 GLN B C 1
ATOM 3319 O O . GLN B 1 163 ? -2.088 -49.625 -32.25 1 97.5 163 GLN B O 1
ATOM 3324 N N . MET B 1 164 ? -0.587 -48.406 -31.219 1 97.25 164 MET B N 1
ATOM 3325 C CA . MET B 1 164 ? 0.376 -49.5 -31.25 1 97.25 164 MET B CA 1
ATOM 3326 C C . MET B 1 164 ? -0.092 -50.656 -30.359 1 97.25 164 MET B C 1
ATOM 3328 O O . MET B 1 164 ? 0.133 -51.844 -30.703 1 97.25 164 MET B O 1
ATOM 3332 N N . VAL B 1 165 ? -0.655 -50.281 -29.266 1 97.94 165 VAL B N 1
ATOM 3333 C CA . VAL B 1 165 ? -1.162 -51.281 -28.344 1 97.94 165 VAL B CA 1
ATOM 3334 C C . VAL B 1 165 ? -2.283 -52.094 -29.016 1 97.94 165 VAL B C 1
ATOM 3336 O O . VAL B 1 165 ? -2.348 -53.312 -28.891 1 97.94 165 VAL B O 1
ATOM 3339 N N . GLU B 1 166 ? -3.094 -51.469 -29.781 1 97.06 166 GLU B N 1
ATOM 3340 C CA . GLU B 1 166 ? -4.16 -52.125 -30.516 1 97.06 166 GLU B CA 1
ATOM 3341 C C . GLU B 1 166 ? -3.588 -53.062 -31.578 1 97.06 166 GLU B C 1
ATOM 3343 O O . GLU B 1 166 ? -4.109 -54.156 -31.812 1 97.06 166 GLU B O 1
ATOM 3348 N N . LEU B 1 167 ? -2.57 -52.594 -32.188 1 96.94 167 LEU B N 1
ATOM 3349 C CA . LEU B 1 167 ? -1.905 -53.469 -33.156 1 96.94 167 LEU B CA 1
ATOM 3350 C C . LEU B 1 167 ? -1.37 -54.719 -32.531 1 96.94 167 LEU B C 1
ATOM 3352 O O . LEU B 1 167 ? -1.565 -55.812 -33.031 1 96.94 167 LEU B O 1
ATOM 3356 N N . VAL B 1 168 ? -0.792 -54.531 -31.375 1 96.56 168 VAL B N 1
ATOM 3357 C CA . VAL B 1 168 ? -0.226 -55.688 -30.672 1 96.56 168 VAL B CA 1
ATOM 3358 C C . VAL B 1 168 ? -1.343 -56.625 -30.25 1 96.56 168 VAL B C 1
ATOM 3360 O O . VAL B 1 168 ? -1.198 -57.844 -30.375 1 96.56 168 VAL B O 1
ATOM 3363 N N . LYS B 1 169 ? -2.395 -56.094 -29.844 1 96.44 169 LYS B N 1
ATOM 3364 C CA . LYS B 1 169 ? -3.547 -56.906 -29.469 1 96.44 169 LYS B CA 1
ATOM 3365 C C . LYS B 1 169 ? -4.082 -57.688 -30.672 1 96.44 169 LYS B C 1
ATOM 3367 O O . LYS B 1 169 ? -4.406 -58.875 -30.547 1 96.44 169 LYS B O 1
ATOM 3372 N N . GLY B 1 170 ? -4.16 -57.031 -31.781 1 96.25 170 GLY B N 1
ATOM 3373 C CA . GLY B 1 170 ? -4.594 -57.688 -33 1 96.25 170 GLY B CA 1
ATOM 3374 C C . GLY B 1 170 ? -3.676 -58.812 -33.438 1 96.25 170 GLY B C 1
ATOM 3375 O O . GLY B 1 170 ? -4.141 -59.906 -33.812 1 96.25 170 GLY B O 1
ATOM 3376 N N . ILE B 1 171 ? -2.445 -58.562 -33.312 1 96.31 171 ILE B N 1
ATOM 3377 C CA . ILE B 1 171 ? -1.448 -59.562 -33.656 1 96.31 171 ILE B CA 1
ATOM 3378 C C . ILE B 1 171 ? -1.571 -60.781 -32.719 1 96.31 171 ILE B C 1
ATOM 3380 O O . ILE B 1 171 ? -1.503 -61.938 -33.156 1 96.31 171 ILE B O 1
ATOM 3384 N N . ALA B 1 172 ? -1.739 -60.469 -31.5 1 96.06 172 ALA B N 1
ATOM 3385 C CA . ALA B 1 172 ? -1.889 -61.531 -30.516 1 96.06 172 ALA B CA 1
ATOM 3386 C C . ALA B 1 172 ? -3.117 -62.375 -30.812 1 96.06 172 ALA B C 1
ATOM 3388 O O . ALA B 1 172 ? -3.057 -63.625 -30.75 1 96.06 172 ALA B O 1
ATOM 3389 N N . SER B 1 173 ? -4.172 -61.844 -31.172 1 96.25 173 SER B N 1
ATOM 3390 C CA . SER B 1 173 ? -5.398 -62.562 -31.484 1 96.25 173 SER B CA 1
ATOM 3391 C C . SER B 1 173 ? -5.227 -63.406 -32.75 1 96.25 173 SER B C 1
ATOM 3393 O O . SER B 1 173 ? -5.656 -64.562 -32.75 1 96.25 173 SER B O 1
ATOM 3395 N N . LYS B 1 174 ? -4.594 -62.875 -33.719 1 96.12 174 LYS B N 1
ATOM 3396 C CA . LYS B 1 174 ? -4.336 -63.625 -34.938 1 96.12 174 LYS B CA 1
ATOM 3397 C C . LYS B 1 174 ? -3.398 -64.812 -34.656 1 96.12 174 LYS B C 1
ATOM 3399 O O . LYS B 1 174 ? -3.59 -65.875 -35.188 1 96.12 174 LYS B O 1
ATOM 3404 N N . SER B 1 175 ? -2.436 -64.5 -33.812 1 94.44 175 SER B N 1
ATOM 3405 C CA . SER B 1 175 ? -1.496 -65.562 -33.438 1 94.44 175 SER B CA 1
ATOM 3406 C C . SER B 1 175 ? -2.195 -66.688 -32.688 1 94.44 175 SER B C 1
ATOM 3408 O O . SER B 1 175 ? -1.863 -67.875 -32.844 1 94.44 175 SER B O 1
ATOM 3410 N N . GLN B 1 176 ? -3.096 -66.25 -31.875 1 94.44 176 GLN B N 1
ATOM 3411 C CA . GLN B 1 176 ? -3.881 -67.25 -31.141 1 94.44 176 GLN B CA 1
ATOM 3412 C C . GLN B 1 176 ? -4.652 -68.188 -32.094 1 94.44 176 GLN B C 1
ATOM 3414 O O . GLN B 1 176 ? -4.656 -69.375 -31.938 1 94.44 176 GLN B O 1
ATOM 3419 N N . ILE B 1 177 ? -5.207 -67.688 -33.062 1 94.5 177 ILE B N 1
ATOM 3420 C CA . ILE B 1 177 ? -5.984 -68.375 -34.062 1 94.5 177 ILE B CA 1
ATOM 3421 C C . ILE B 1 177 ? -5.055 -69.25 -34.906 1 94.5 177 ILE B C 1
ATOM 3423 O O . ILE B 1 177 ? -5.363 -70.438 -35.188 1 94.5 177 ILE B O 1
ATOM 3427 N N . LEU B 1 178 ? -3.957 -68.688 -35.281 1 92.12 178 LEU B N 1
ATOM 3428 C CA . LEU B 1 178 ? -2.973 -69.5 -36.031 1 92.12 178 LEU B CA 1
ATOM 3429 C C . LEU B 1 178 ? -2.5 -70.688 -35.219 1 92.12 178 LEU B C 1
ATOM 3431 O O . LEU B 1 178 ? -2.338 -71.812 -35.781 1 92.12 178 LEU B O 1
ATOM 3435 N N . GLY B 1 179 ? -2.318 -70.438 -33.938 1 90.44 179 GLY B N 1
ATOM 3436 C CA . GLY B 1 179 ? -1.937 -71.562 -33.062 1 90.44 179 GLY B CA 1
ATOM 3437 C C . GLY B 1 179 ? -2.996 -72.625 -33 1 90.44 179 GLY B C 1
ATOM 3438 O O . GLY B 1 179 ? -2.676 -73.812 -33 1 90.44 179 GLY B O 1
ATOM 3439 N N . LEU B 1 180 ? -4.184 -72.25 -32.969 1 92.38 180 LEU B N 1
ATOM 3440 C CA . LEU B 1 180 ? -5.289 -73.188 -32.938 1 92.38 180 LEU B CA 1
ATOM 3441 C C . LEU B 1 180 ? -5.348 -74 -34.219 1 92.38 180 LEU B C 1
ATOM 3443 O O . LEU B 1 180 ? -5.484 -75.25 -34.188 1 92.38 180 LEU B O 1
ATOM 3447 N N . ASN B 1 181 ? -5.238 -73.375 -35.312 1 89.12 181 ASN B N 1
ATOM 3448 C CA . ASN B 1 181 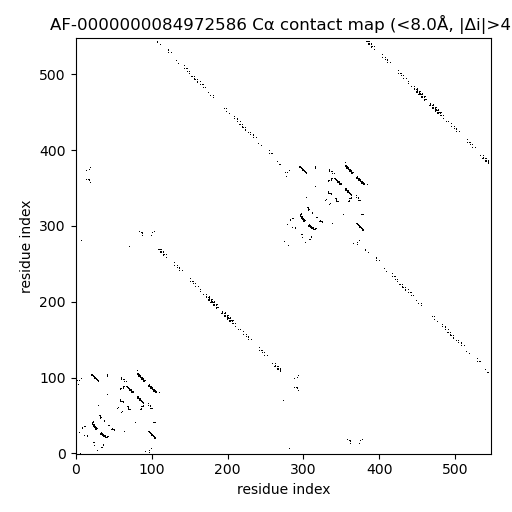? -5.254 -74.062 -36.594 1 89.12 181 ASN B CA 1
ATOM 3449 C C . ASN B 1 181 ? -4.078 -75 -36.719 1 89.12 181 ASN B C 1
ATOM 3451 O O . ASN B 1 181 ? -4.23 -76.125 -37.25 1 89.12 181 ASN B O 1
ATOM 3455 N N . ALA B 1 182 ? -2.998 -74.562 -36.25 1 87.31 182 ALA B N 1
ATOM 3456 C CA . ALA B 1 182 ? -1.807 -75.375 -36.281 1 87.31 182 ALA B CA 1
ATOM 3457 C C . ALA B 1 182 ? -1.972 -76.625 -35.406 1 87.31 182 ALA B C 1
ATOM 3459 O O . ALA B 1 182 ? -1.504 -77.688 -35.719 1 87.31 182 ALA B O 1
ATOM 3460 N N . SER B 1 183 ? -2.625 -76.438 -34.312 1 89.75 183 SER B N 1
ATOM 3461 C CA . SER B 1 183 ? -2.889 -77.562 -33.406 1 89.75 183 SER B CA 1
ATOM 3462 C C . SER B 1 183 ? -3.811 -78.562 -34.062 1 89.75 183 SER B C 1
ATOM 3464 O O . SER B 1 183 ? -3.609 -79.75 -33.906 1 89.75 183 SER B O 1
ATOM 3466 N N . ILE B 1 184 ? -4.746 -78.125 -34.75 1 87.69 184 ILE B N 1
ATOM 3467 C CA . ILE B 1 184 ? -5.688 -79 -35.438 1 87.69 184 ILE B CA 1
ATOM 3468 C C . ILE B 1 184 ? -4.961 -79.812 -36.531 1 87.69 184 ILE B C 1
ATOM 3470 O O . ILE B 1 184 ? -5.133 -81 -36.656 1 87.69 184 ILE B O 1
ATOM 3474 N N . GLU B 1 185 ? -4.137 -79.125 -37.281 1 82.62 185 GLU B N 1
ATOM 3475 C CA . GLU B 1 185 ? -3.4 -79.75 -38.375 1 82.62 185 GLU B CA 1
ATOM 3476 C C . GLU B 1 185 ? -2.41 -80.75 -37.812 1 82.62 185 GLU B C 1
ATOM 3478 O O . GLU B 1 185 ? -2.232 -81.875 -38.375 1 82.62 185 GLU B O 1
ATOM 3483 N N . ALA B 1 186 ? -1.817 -80.438 -36.719 1 86.12 186 ALA B N 1
ATOM 3484 C CA . ALA B 1 186 ? -0.884 -81.375 -36.062 1 86.12 186 ALA B CA 1
ATOM 3485 C C . ALA B 1 186 ? -1.592 -82.625 -35.625 1 86.12 186 ALA B C 1
ATOM 3487 O O . ALA B 1 186 ? -1.054 -83.75 -35.781 1 86.12 186 ALA B O 1
ATOM 3488 N N . ALA B 1 187 ? -2.746 -82.562 -35.125 1 87.25 187 ALA B N 1
ATOM 3489 C CA . ALA B 1 187 ? -3.523 -83.688 -34.688 1 87.25 187 ALA B CA 1
ATOM 3490 C C . ALA B 1 187 ? -3.9 -84.562 -35.906 1 87.25 187 ALA B C 1
ATOM 3492 O O . ALA B 1 187 ? -3.852 -85.812 -35.812 1 87.25 187 ALA B O 1
ATOM 3493 N N . ARG B 1 188 ? -4.207 -84 -36.938 1 84.5 188 ARG B N 1
ATOM 3494 C CA . ARG B 1 188 ? -4.629 -84.688 -38.156 1 84.5 188 ARG B CA 1
ATOM 3495 C C . ARG B 1 188 ? -3.469 -85.438 -38.781 1 84.5 188 ARG B C 1
ATOM 3497 O O . ARG B 1 188 ? -3.68 -86.438 -39.469 1 84.5 188 ARG B O 1
ATOM 3504 N N . SER B 1 189 ? -2.264 -85 -38.5 1 81.44 189 SER B N 1
ATOM 3505 C CA . SER B 1 189 ? -1.087 -85.562 -39.125 1 81.44 189 SER B CA 1
ATOM 3506 C C . SER B 1 189 ? -0.542 -86.75 -38.312 1 81.44 189 SER B C 1
ATOM 3508 O O . SER B 1 189 ? 0.485 -87.312 -38.656 1 81.44 189 SER B O 1
ATOM 3510 N N . GLY B 1 190 ? -1.21 -87.062 -37.125 1 81 190 GLY B N 1
ATOM 3511 C CA . GLY B 1 190 ? -0.849 -88.25 -36.312 1 81 190 GLY B CA 1
ATOM 3512 C C . GLY B 1 190 ? 0.553 -88.125 -35.75 1 81 190 GLY B C 1
ATOM 3513 O O . GLY B 1 190 ? 0.909 -87.125 -35.125 1 81 190 GLY B O 1
ATOM 3514 N N . GLU B 1 191 ? 1.418 -89.188 -36.094 1 80.06 191 GLU B N 1
ATOM 3515 C CA . GLU B 1 191 ? 2.764 -89.312 -35.531 1 80.06 191 GLU B CA 1
ATOM 3516 C C . GLU B 1 191 ? 3.691 -88.25 -36.125 1 80.06 191 GLU B C 1
ATOM 3518 O O . GLU B 1 191 ? 4.594 -87.75 -35.438 1 80.06 191 GLU B O 1
ATOM 3523 N N . HIS B 1 192 ? 3.387 -87.812 -37.312 1 76.44 192 HIS B N 1
ATOM 3524 C CA . HIS B 1 192 ? 4.242 -86.812 -38 1 76.44 192 HIS B CA 1
ATOM 3525 C C . HIS B 1 192 ? 3.973 -85.438 -37.5 1 76.44 192 HIS B C 1
ATOM 3527 O O . HIS B 1 192 ? 4.746 -84.5 -37.781 1 76.44 192 HIS B O 1
ATOM 3533 N N . GLY B 1 193 ? 2.891 -85.375 -36.625 1 81.62 193 GLY B N 1
ATOM 3534 C CA . GLY B 1 193 ? 2.49 -84.062 -36.219 1 81.62 193 GLY B CA 1
ATOM 3535 C C . GLY B 1 193 ? 2.848 -83.75 -34.75 1 81.62 193 GLY B C 1
ATOM 3536 O O . GLY B 1 193 ? 2.561 -82.688 -34.25 1 81.62 193 GLY B O 1
ATOM 3537 N N . ARG B 1 194 ? 3.457 -84.625 -34.094 1 84.19 194 ARG B N 1
ATOM 3538 C CA . ARG B 1 194 ? 3.697 -84.5 -32.656 1 84.19 194 ARG B CA 1
ATOM 3539 C C . ARG B 1 194 ? 4.578 -83.25 -32.344 1 84.19 194 ARG B C 1
ATOM 3541 O O . ARG B 1 194 ? 4.309 -82.5 -31.422 1 84.19 194 ARG B O 1
ATOM 3548 N N . GLY B 1 195 ? 5.66 -83.062 -33.094 1 80.94 195 GLY B N 1
ATOM 3549 C CA . GLY B 1 195 ? 6.535 -81.875 -32.906 1 80.94 195 GLY B CA 1
ATOM 3550 C C . GLY B 1 195 ? 5.844 -80.562 -33.156 1 80.94 195 GLY B C 1
ATOM 3551 O O . GLY B 1 195 ? 6.047 -79.625 -32.406 1 80.94 195 GLY B O 1
ATOM 3552 N N . PHE B 1 196 ? 4.863 -80.562 -34.031 1 85.06 196 PHE B N 1
ATOM 3553 C CA . PHE B 1 196 ? 4.168 -79.375 -34.406 1 85.06 196 PHE B CA 1
ATOM 3554 C C . PHE B 1 196 ? 3.084 -79 -33.375 1 85.06 196 PHE B C 1
ATOM 3556 O O . PHE B 1 196 ? 2.775 -77.875 -33.156 1 85.06 196 PHE B O 1
ATOM 3563 N N . ALA B 1 197 ? 2.564 -80.062 -32.812 1 88.62 197 ALA B N 1
ATOM 3564 C CA . ALA B 1 197 ? 1.565 -79.875 -31.75 1 88.62 197 ALA B CA 1
ATOM 3565 C C . ALA B 1 197 ? 2.148 -79.062 -30.594 1 88.62 197 ALA B C 1
ATOM 3567 O O . ALA B 1 197 ? 1.476 -78.25 -30.016 1 88.62 197 ALA B O 1
ATOM 3568 N N . VAL B 1 198 ? 3.445 -79.312 -30.328 1 88.5 198 VAL B N 1
ATOM 3569 C CA . VAL B 1 198 ? 4.129 -78.562 -29.25 1 88.5 198 VAL B CA 1
ATOM 3570 C C . VAL B 1 198 ? 4.328 -77.125 -29.641 1 88.5 198 VAL B C 1
ATOM 3572 O O . VAL B 1 198 ? 4.074 -76.188 -28.828 1 88.5 198 VAL B O 1
ATOM 3575 N N . VAL B 1 199 ? 4.664 -76.938 -30.844 1 87.88 199 VAL B N 1
ATOM 3576 C CA . VAL B 1 199 ? 4.863 -75.562 -31.344 1 87.88 199 VAL B CA 1
ATOM 3577 C C . VAL B 1 199 ? 3.543 -74.812 -31.312 1 87.88 199 VAL B C 1
ATOM 3579 O O . VAL B 1 199 ? 3.498 -73.625 -30.875 1 87.88 199 VAL B O 1
ATOM 3582 N N . ALA B 1 200 ? 2.533 -75.438 -31.719 1 91.44 200 ALA B N 1
ATOM 3583 C CA . ALA B 1 200 ? 1.211 -74.812 -31.766 1 91.44 200 ALA B CA 1
ATOM 3584 C C . ALA B 1 200 ? 0.742 -74.438 -30.375 1 91.44 200 ALA B C 1
ATOM 3586 O O . ALA B 1 200 ? 0.216 -73.312 -30.203 1 91.44 200 ALA B O 1
ATOM 3587 N N . LYS B 1 201 ? 1.016 -75.188 -29.422 1 92.88 201 LYS B N 1
ATOM 3588 C CA . LYS B 1 201 ? 0.611 -74.875 -28.047 1 92.88 201 LYS B CA 1
ATOM 3589 C C . LYS B 1 201 ? 1.406 -73.688 -27.484 1 92.88 201 LYS B C 1
ATOM 3591 O O . LYS B 1 201 ? 0.853 -72.875 -26.797 1 92.88 201 LYS B O 1
ATOM 3596 N N . GLU B 1 202 ? 2.602 -73.688 -27.828 1 93.56 202 GLU B N 1
ATOM 3597 C CA . GLU B 1 202 ? 3.455 -72.625 -27.359 1 93.56 202 GLU B CA 1
ATOM 3598 C C . GLU B 1 202 ? 3.057 -71.25 -27.984 1 93.56 202 GLU B C 1
ATOM 3600 O O . GLU B 1 202 ? 3.084 -70.25 -27.312 1 93.56 202 GLU B O 1
ATOM 3605 N N . ILE B 1 203 ? 2.662 -71.375 -29.156 1 92.81 203 ILE B N 1
ATOM 3606 C CA . ILE B 1 203 ? 2.213 -70.125 -29.859 1 92.81 203 ILE B CA 1
ATOM 3607 C C . ILE B 1 203 ? 0.943 -69.625 -29.203 1 92.81 203 ILE B C 1
ATOM 3609 O O . ILE B 1 203 ? 0.8 -68.375 -29 1 92.81 203 ILE B O 1
ATOM 3613 N N . GLN B 1 204 ? 0.089 -70.438 -28.875 1 94.81 204 GLN B N 1
AT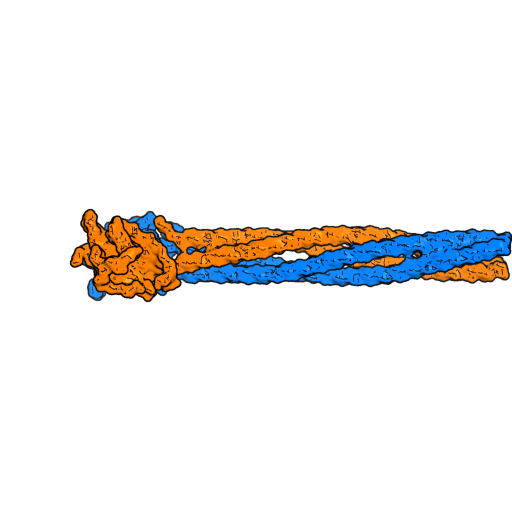OM 3614 C CA . GLN B 1 204 ? -1.152 -70.062 -28.219 1 94.81 204 GLN B CA 1
ATOM 3615 C C . GLN B 1 204 ? -0.878 -69.375 -26.875 1 94.81 204 GLN B C 1
ATOM 3617 O O . GLN B 1 204 ? -1.479 -68.375 -26.547 1 94.81 204 GLN B O 1
ATOM 3622 N N . LYS B 1 205 ? 0.046 -70 -26.172 1 95.56 205 LYS B N 1
ATOM 3623 C CA . LYS B 1 205 ? 0.407 -69.438 -24.859 1 95.56 205 LYS B CA 1
ATOM 3624 C C . LYS B 1 205 ? 1.041 -68.062 -24.984 1 95.56 205 LYS B C 1
ATOM 3626 O O . LYS B 1 205 ? 0.689 -67.125 -24.25 1 95.56 205 LYS B O 1
ATOM 3631 N N . MET B 1 206 ? 1.893 -67.875 -25.891 1 94.75 206 MET B N 1
ATOM 3632 C CA . MET B 1 206 ? 2.574 -66.625 -26.109 1 94.75 206 MET B CA 1
ATOM 3633 C C . MET B 1 206 ? 1.593 -65.562 -26.578 1 94.75 206 MET B C 1
ATOM 3635 O O . MET B 1 206 ? 1.678 -64.438 -26.172 1 94.75 206 MET B O 1
ATOM 3639 N N . ALA B 1 207 ? 0.711 -66 -27.469 1 95.75 207 ALA B N 1
ATOM 3640 C CA . ALA B 1 207 ? -0.313 -65.062 -27.953 1 95.75 207 ALA B CA 1
ATOM 3641 C C . ALA B 1 207 ? -1.191 -64.562 -26.812 1 95.75 207 ALA B C 1
ATOM 3643 O O . ALA B 1 207 ? -1.496 -63.375 -26.734 1 95.75 207 ALA B O 1
ATOM 3644 N N . GLN B 1 208 ? -1.512 -65.438 -25.922 1 96.25 208 GLN B N 1
ATOM 3645 C CA . GLN B 1 208 ? -2.34 -65.062 -24.797 1 96.25 208 GLN B CA 1
ATOM 3646 C C . GLN B 1 208 ? -1.596 -64.125 -23.859 1 96.25 208 GLN B C 1
ATOM 3648 O O . GLN B 1 208 ? -2.164 -63.125 -23.406 1 96.25 208 GLN B O 1
ATOM 3653 N N . ASN B 1 209 ? -0.356 -64.375 -23.594 1 96.31 209 ASN B N 1
ATOM 3654 C CA . ASN B 1 209 ? 0.452 -63.469 -22.75 1 96.31 209 ASN B CA 1
ATOM 3655 C C . ASN B 1 209 ? 0.59 -62.094 -23.359 1 96.31 209 ASN B C 1
ATOM 3657 O O . ASN B 1 209 ? 0.528 -61.094 -22.641 1 96.31 209 ASN B O 1
ATOM 3661 N N . SER B 1 210 ? 0.745 -62.031 -24.625 1 96.19 210 SER B N 1
ATOM 3662 C CA . SER B 1 210 ? 0.864 -60.75 -25.328 1 96.19 210 SER B CA 1
ATOM 3663 C C . SER B 1 210 ? -0.439 -59.969 -25.25 1 96.19 210 SER B C 1
ATOM 3665 O O . SER B 1 210 ? -0.425 -58.75 -25.031 1 96.19 210 SER B O 1
ATOM 3667 N N . LYS B 1 211 ? -1.506 -60.688 -25.438 1 96.62 211 LYS B N 1
ATOM 3668 C CA . LYS B 1 211 ? -2.818 -60.062 -25.359 1 96.62 211 LYS B CA 1
ATOM 3669 C C . LYS B 1 211 ? -3.066 -59.469 -23.969 1 96.62 211 LYS B C 1
ATOM 3671 O O . LYS B 1 211 ? -3.504 -58.344 -23.844 1 96.62 211 LYS B O 1
ATOM 3676 N N . ASP B 1 212 ? -2.707 -60.219 -22.953 1 97.12 212 ASP B N 1
ATOM 3677 C CA . ASP B 1 212 ? -2.869 -59.781 -21.578 1 97.12 212 ASP B CA 1
ATOM 3678 C C . ASP B 1 212 ? -2.02 -58.531 -21.297 1 97.12 212 ASP B C 1
ATOM 3680 O O . ASP B 1 212 ? -2.484 -57.594 -20.656 1 97.12 212 ASP B O 1
ATOM 3684 N N . SER B 1 213 ? -0.849 -58.594 -21.734 1 96.88 213 SER B N 1
ATOM 3685 C CA . SER B 1 213 ? 0.052 -57.438 -21.531 1 96.88 213 SER B CA 1
ATOM 3686 C C . SER B 1 213 ? -0.474 -56.219 -22.234 1 96.88 213 SER B C 1
ATOM 3688 O O . SER B 1 213 ? -0.446 -55.125 -21.672 1 96.88 213 SER B O 1
ATOM 3690 N N . ALA B 1 214 ? -0.949 -56.344 -23.438 1 96.88 214 ALA B N 1
ATOM 3691 C CA . ALA B 1 214 ? -1.488 -55.219 -24.203 1 96.88 214 ALA B CA 1
ATOM 3692 C C . ALA B 1 214 ? -2.693 -54.594 -23.484 1 96.88 214 ALA B C 1
ATOM 3694 O O . ALA B 1 214 ? -2.844 -53.375 -23.453 1 96.88 214 ALA B O 1
ATOM 3695 N N . GLU B 1 215 ? -3.48 -55.469 -22.953 1 97 215 GLU B N 1
ATOM 3696 C CA . GLU B 1 215 ? -4.656 -54.969 -22.234 1 97 215 GLU B CA 1
ATOM 3697 C C . GLU B 1 215 ? -4.266 -54.219 -20.984 1 97 215 GLU B C 1
ATOM 3699 O O . GLU B 1 215 ? -4.871 -53.188 -20.656 1 97 215 GLU B O 1
ATOM 3704 N N . LYS B 1 216 ? -3.258 -54.656 -20.312 1 97.56 216 LYS B N 1
ATOM 3705 C CA . LYS B 1 216 ? -2.762 -53.938 -19.141 1 97.56 216 LYS B CA 1
ATOM 3706 C C . LYS B 1 216 ? -2.166 -52.594 -19.516 1 97.56 216 LYS B C 1
ATOM 3708 O O . LYS B 1 216 ? -2.367 -51.594 -18.812 1 97.56 216 LYS B O 1
ATOM 3713 N N . ILE B 1 217 ? -1.485 -52.562 -20.578 1 97.69 217 ILE B N 1
ATOM 3714 C CA . ILE B 1 217 ? -0.911 -51.312 -21.047 1 97.69 217 ILE B CA 1
ATOM 3715 C C . ILE B 1 217 ? -2.027 -50.312 -21.344 1 97.69 217 ILE B C 1
ATOM 3717 O O . ILE B 1 217 ? -1.941 -49.125 -20.953 1 97.69 217 ILE B O 1
ATOM 3721 N N . ALA B 1 218 ? -3.02 -50.781 -22.047 1 97 218 ALA B N 1
ATOM 3722 C CA . ALA B 1 218 ? -4.145 -49.906 -22.391 1 97 218 ALA B CA 1
ATOM 3723 C C . ALA B 1 218 ? -4.789 -49.344 -21.141 1 97 218 ALA B C 1
ATOM 3725 O O . ALA B 1 218 ? -5.145 -48.156 -21.094 1 97 218 ALA B O 1
ATOM 3726 N N . ALA B 1 219 ? -4.914 -50.156 -20.125 1 97.12 219 ALA B N 1
ATOM 3727 C CA . ALA B 1 219 ? -5.512 -49.719 -18.859 1 97.12 219 ALA B CA 1
ATOM 3728 C C . ALA B 1 219 ? -4.645 -48.656 -18.188 1 97.12 219 ALA B C 1
ATOM 3730 O O . ALA B 1 219 ? -5.156 -47.656 -17.688 1 97.12 219 ALA B O 1
ATOM 3731 N N . GLN B 1 220 ? -3.373 -48.875 -18.172 1 96.81 220 GLN B N 1
ATOM 3732 C CA . GLN B 1 220 ? -2.455 -47.906 -17.562 1 96.81 220 GLN B CA 1
ATOM 3733 C C . GLN B 1 220 ? -2.453 -46.594 -18.328 1 96.81 220 GLN B C 1
ATOM 3735 O O . GLN B 1 220 ? -2.342 -45.531 -17.734 1 96.81 220 GLN B O 1
ATOM 3740 N N . LEU B 1 221 ? -2.564 -46.656 -19.625 1 97.56 221 LEU B N 1
ATOM 3741 C CA . LEU B 1 221 ? -2.604 -45.469 -20.453 1 97.56 221 LEU B CA 1
ATOM 3742 C C . LEU B 1 221 ? -3.826 -44.625 -20.109 1 97.56 221 LEU B C 1
ATOM 3744 O O . LEU B 1 221 ? -3.756 -43.375 -20.125 1 97.56 221 LEU B O 1
ATOM 3748 N N . THR B 1 222 ? -4.895 -45.281 -19.828 1 97.12 222 THR B N 1
ATOM 3749 C CA . THR B 1 222 ? -6.105 -44.562 -19.453 1 97.12 222 THR B CA 1
ATOM 3750 C C 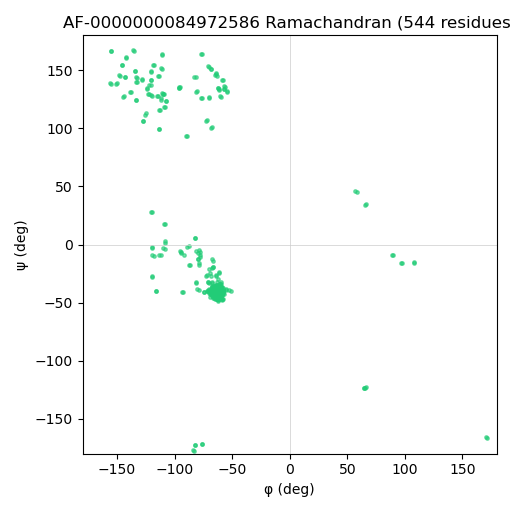. THR B 1 222 ? -5.895 -43.812 -18.141 1 97.12 222 THR B C 1
ATOM 3752 O O . THR B 1 222 ? -6.371 -42.688 -18 1 97.12 222 THR B O 1
ATOM 3755 N N . LYS B 1 223 ? -5.156 -44.344 -17.234 1 97.19 223 LYS B N 1
ATOM 3756 C CA . LYS B 1 223 ? -4.836 -43.656 -15.984 1 97.19 223 LYS B CA 1
ATOM 3757 C C . LYS B 1 223 ? -3.973 -42.438 -16.234 1 97.19 223 LYS B C 1
ATOM 3759 O O . LYS B 1 223 ? -4.211 -41.375 -15.648 1 97.19 223 LYS B O 1
ATOM 3764 N N . ILE B 1 224 ? -3.076 -42.562 -17.078 1 96.94 224 ILE B N 1
ATOM 3765 C CA . ILE B 1 224 ? -2.188 -41.469 -17.391 1 96.94 224 ILE B CA 1
ATOM 3766 C C . ILE B 1 224 ? -2.984 -40.312 -18.031 1 96.94 224 ILE B C 1
ATOM 3768 O O . ILE B 1 224 ? -2.766 -39.156 -17.719 1 96.94 224 ILE B O 1
ATOM 3772 N N . ARG B 1 225 ? -3.863 -40.688 -18.922 1 96.31 225 ARG B N 1
ATOM 3773 C CA . ARG B 1 225 ? -4.703 -39.688 -19.547 1 96.31 225 ARG B CA 1
ATOM 3774 C C . ARG B 1 225 ? -5.496 -38.906 -18.516 1 96.31 225 ARG B C 1
ATOM 3776 O O . ARG B 1 225 ? -5.633 -37.688 -18.625 1 96.31 225 ARG B O 1
ATOM 3783 N N . THR B 1 226 ? -6.016 -39.594 -17.562 1 96.31 226 THR B N 1
ATOM 3784 C CA . THR B 1 226 ? -6.77 -38.938 -16.484 1 96.31 226 THR B CA 1
ATOM 3785 C C . THR B 1 226 ? -5.875 -38 -15.695 1 96.31 226 THR B C 1
ATOM 3787 O O . THR B 1 226 ? -6.289 -36.875 -15.367 1 96.31 226 THR B O 1
ATOM 3790 N N . SER B 1 227 ? -4.684 -38.438 -15.43 1 96.12 227 SER B N 1
ATOM 3791 C CA . SER B 1 227 ? -3.732 -37.562 -14.719 1 96.12 227 SER B CA 1
ATOM 3792 C C . SER B 1 227 ? -3.389 -36.344 -15.531 1 96.12 227 SER B C 1
ATOM 3794 O O . SER B 1 227 ? -3.246 -35.25 -14.977 1 96.12 227 SER B O 1
ATOM 3796 N N . ILE B 1 228 ? -3.254 -36.5 -16.766 1 96.44 228 ILE B N 1
ATOM 3797 C CA . ILE B 1 228 ? -2.965 -35.344 -17.641 1 96.44 228 ILE B CA 1
ATOM 3798 C C . ILE B 1 228 ? -4.117 -34.344 -17.594 1 96.44 228 ILE B C 1
ATOM 3800 O O . ILE B 1 228 ? -3.895 -33.156 -17.562 1 96.44 228 ILE B O 1
ATOM 3804 N N . GLU B 1 229 ? -5.324 -34.844 -17.562 1 95.5 229 GLU B N 1
ATOM 3805 C CA . GLU B 1 229 ? -6.492 -33.969 -17.453 1 95.5 229 GLU B CA 1
ATOM 3806 C C . GLU B 1 229 ? -6.48 -33.188 -16.156 1 95.5 229 GLU B C 1
ATOM 3808 O O . GLU B 1 229 ? -6.863 -32 -16.125 1 95.5 229 GLU B O 1
ATOM 3813 N N . GLU B 1 230 ? -6.02 -33.812 -15.156 1 94.88 230 GLU B N 1
ATOM 3814 C CA . GLU B 1 230 ? -5.898 -33.125 -13.867 1 94.88 230 GLU B CA 1
ATOM 3815 C C . GLU B 1 230 ? -4.848 -32.031 -13.922 1 94.88 230 GLU B C 1
ATOM 3817 O O . GLU B 1 230 ? -5.055 -30.938 -13.383 1 94.88 230 GLU B O 1
ATOM 3822 N N . VAL B 1 231 ? -3.783 -32.312 -14.547 1 95.94 231 VAL B N 1
ATOM 3823 C CA . VAL B 1 231 ? -2.729 -31.312 -14.711 1 95.94 231 VAL B CA 1
ATOM 3824 C C . VAL B 1 231 ? -3.268 -30.125 -15.492 1 95.94 231 VAL B C 1
ATOM 3826 O O . VAL B 1 231 ? -3.045 -28.969 -15.109 1 95.94 231 VAL B O 1
ATOM 3829 N N . ASN B 1 232 ? -3.965 -30.422 -16.516 1 95.81 232 ASN B N 1
ATOM 3830 C CA . ASN B 1 232 ? -4.551 -29.359 -17.328 1 95.81 232 ASN B CA 1
ATOM 3831 C C . ASN B 1 232 ? -5.512 -28.5 -16.516 1 95.81 232 ASN B C 1
ATOM 3833 O O . ASN B 1 232 ? -5.496 -27.266 -16.625 1 95.81 232 ASN B O 1
ATOM 3837 N N . GLY B 1 233 ? -6.348 -29.109 -15.773 1 95.56 233 GLY B N 1
ATOM 3838 C CA . GLY B 1 233 ? -7.281 -28.391 -14.93 1 95.56 233 GLY B CA 1
ATOM 3839 C C . GLY B 1 233 ? -6.594 -27.469 -13.93 1 95.56 233 GLY B C 1
ATOM 3840 O O . GLY B 1 233 ? -6.965 -26.312 -13.789 1 95.56 233 GLY B O 1
ATOM 3841 N N . SER B 1 234 ? -5.609 -28 -13.266 1 94.69 234 SER B N 1
ATOM 3842 C CA . SER B 1 234 ? -4.859 -27.203 -12.289 1 94.69 234 SER B CA 1
ATOM 3843 C C . SER B 1 234 ? -4.133 -26.047 -12.961 1 94.69 234 SER B C 1
ATOM 3845 O O . SER B 1 234 ? -4.117 -24.922 -12.438 1 94.69 234 SER B O 1
ATOM 3847 N N . THR B 1 235 ? -3.557 -26.328 -14.078 1 95.5 235 THR B N 1
ATOM 3848 C CA . THR B 1 235 ? -2.838 -25.297 -14.828 1 95.5 235 THR B CA 1
ATOM 3849 C C . THR B 1 235 ? -3.775 -24.156 -15.211 1 95.5 235 THR B C 1
ATOM 3851 O O . THR B 1 235 ? -3.422 -22.984 -15.07 1 95.5 235 THR B O 1
ATOM 3854 N N . SER B 1 236 ? -4.938 -24.516 -15.656 1 95.25 236 SER B N 1
ATOM 3855 C CA . SER B 1 236 ? -5.922 -23.5 -16.047 1 95.25 236 SER B CA 1
ATOM 3856 C C . SER B 1 236 ? -6.332 -22.641 -14.852 1 95.25 236 SER B C 1
ATOM 3858 O O . SER B 1 236 ? -6.465 -21.422 -14.977 1 95.25 236 SER B O 1
ATOM 3860 N N . GLN B 1 237 ? -6.473 -23.234 -13.781 1 93.62 237 GLN B N 1
ATOM 3861 C CA . GLN B 1 237 ? -6.867 -22.5 -12.578 1 93.62 237 GLN B CA 1
ATOM 3862 C C . GLN B 1 237 ? -5.754 -21.578 -12.102 1 93.62 237 GLN B C 1
ATOM 3864 O O . GLN B 1 237 ? -6.012 -20.453 -11.688 1 93.62 237 GLN B O 1
ATOM 3869 N N . ILE B 1 238 ? -4.578 -22.031 -12.188 1 94.44 238 ILE B N 1
ATOM 3870 C CA . ILE B 1 238 ? -3.443 -21.203 -11.789 1 94.44 238 ILE B CA 1
ATOM 3871 C C . ILE B 1 238 ? -3.301 -20.016 -12.75 1 94.44 238 ILE B C 1
ATOM 3873 O O . ILE B 1 238 ? -2.982 -18.906 -12.328 1 94.44 238 ILE B O 1
ATOM 3877 N N . ALA B 1 239 ? -3.52 -20.328 -13.992 1 94.12 239 ALA B N 1
ATOM 3878 C CA . ALA B 1 239 ? -3.469 -19.266 -14.984 1 94.12 239 ALA B CA 1
ATOM 3879 C C . ALA B 1 239 ? -4.504 -18.172 -14.68 1 94.12 239 ALA B C 1
ATOM 3881 O O . ALA B 1 239 ? -4.207 -16.984 -14.766 1 94.12 239 ALA B O 1
ATOM 3882 N N . ALA B 1 240 ? -5.668 -18.578 -14.305 1 92.88 240 ALA B N 1
ATOM 3883 C CA . ALA B 1 240 ? -6.723 -17.625 -13.953 1 92.88 240 ALA B CA 1
ATOM 3884 C C . ALA B 1 240 ? -6.32 -16.797 -12.742 1 92.88 240 ALA B C 1
ATOM 3886 O O . ALA B 1 240 ? -6.547 -15.578 -12.727 1 92.88 240 ALA B O 1
ATOM 3887 N N . PHE B 1 241 ? -5.715 -17.406 -11.82 1 89.12 241 PHE B N 1
ATOM 3888 C CA . PHE B 1 241 ? -5.223 -16.688 -10.656 1 89.12 241 PHE B CA 1
ATOM 3889 C C . PHE B 1 241 ? -4.152 -15.672 -11.047 1 89.12 241 PHE B C 1
ATOM 3891 O O . PHE B 1 241 ? -4.168 -14.531 -10.578 1 89.12 241 PHE B O 1
ATOM 3898 N N . THR B 1 242 ? -3.271 -16.094 -11.82 1 92.25 242 THR B N 1
ATOM 3899 C CA . THR B 1 242 ? -2.17 -15.234 -12.227 1 92.25 242 THR B CA 1
ATOM 3900 C C . THR B 1 242 ? -2.695 -13.992 -12.945 1 92.25 242 THR B C 1
ATOM 3902 O O . THR B 1 242 ? -2.17 -12.891 -12.758 1 92.25 242 THR B O 1
ATOM 3905 N N . GLU B 1 243 ? -3.748 -14.18 -13.719 1 91.69 243 GLU B N 1
ATOM 3906 C CA . GLU B 1 243 ? -4.367 -13.047 -14.391 1 91.69 243 GLU B CA 1
ATOM 3907 C C . GLU B 1 243 ? -5.016 -12.094 -13.383 1 91.69 243 GLU B C 1
ATOM 3909 O O . GLU B 1 243 ? -4.848 -10.875 -13.477 1 91.69 243 GLU B O 1
ATOM 3914 N N . GLN B 1 244 ? -5.695 -12.617 -12.461 1 90.12 244 GLN B N 1
ATOM 3915 C CA . GLN B 1 244 ? -6.301 -11.82 -11.398 1 90.12 244 GLN B CA 1
ATOM 3916 C C . GLN B 1 244 ? -5.234 -11.109 -10.57 1 90.12 244 GLN B C 1
ATOM 3918 O O . GLN B 1 244 ? -5.418 -9.961 -10.172 1 90.12 244 GLN B O 1
ATOM 3923 N N . PHE B 1 245 ? -4.184 -11.797 -10.305 1 90.69 245 PHE B N 1
ATOM 3924 C CA . PHE B 1 245 ? -3.064 -11.227 -9.562 1 90.69 245 PHE B CA 1
ATOM 3925 C C . PHE B 1 245 ? -2.514 -10 -10.266 1 90.69 245 PHE B C 1
ATOM 3927 O O . PHE B 1 245 ? -2.312 -8.953 -9.641 1 90.69 245 PHE B O 1
ATOM 3934 N N . ALA B 1 246 ? -2.314 -10.125 -11.547 1 90.56 246 ALA B N 1
ATOM 3935 C CA . ALA B 1 246 ? -1.788 -9 -12.312 1 90.56 246 ALA B CA 1
ATOM 3936 C C . ALA B 1 246 ? -2.711 -7.789 -12.219 1 90.56 246 ALA B C 1
ATOM 3938 O O . ALA B 1 246 ? -2.246 -6.656 -12.055 1 90.56 246 ALA B O 1
ATOM 3939 N N . THR B 1 247 ? -3.984 -8 -12.273 1 93.38 247 THR B N 1
ATOM 3940 C CA . THR B 1 247 ? -4.965 -6.926 -12.164 1 93.38 247 THR B CA 1
ATOM 3941 C C . THR B 1 247 ? -4.91 -6.281 -10.781 1 93.38 247 THR B C 1
ATOM 3943 O O . THR B 1 247 ? -4.906 -5.055 -10.664 1 93.38 247 THR B O 1
ATOM 3946 N N . SER B 1 248 ? -4.82 -7.152 -9.773 1 94.19 248 SER B N 1
ATOM 3947 C CA . SER B 1 248 ? -4.766 -6.66 -8.398 1 94.19 248 SER B CA 1
ATOM 3948 C C . SER B 1 248 ? -3.5 -5.848 -8.148 1 94.19 248 SER B C 1
ATOM 3950 O O . SER B 1 248 ? -3.527 -4.844 -7.438 1 94.19 248 SER B O 1
ATOM 3952 N N . MET B 1 249 ? -2.41 -6.242 -8.734 1 93.44 249 MET B N 1
ATOM 3953 C CA . MET B 1 249 ? -1.153 -5.516 -8.586 1 93.44 249 MET B CA 1
ATOM 3954 C C . MET B 1 249 ? -1.251 -4.125 -9.203 1 93.44 249 MET B C 1
ATOM 3956 O O . MET B 1 249 ? -0.698 -3.162 -8.672 1 93.44 249 MET B O 1
ATOM 3960 N N . HIS B 1 250 ? -1.974 -4.043 -10.305 1 94 250 HIS B N 1
ATOM 3961 C CA . HIS B 1 250 ? -2.191 -2.74 -10.922 1 94 250 HIS B CA 1
ATOM 3962 C C . HIS B 1 250 ? -3.039 -1.839 -10.031 1 94 250 HIS B C 1
ATOM 3964 O O . HIS B 1 250 ? -2.746 -0.649 -9.891 1 94 250 HIS B O 1
ATOM 3970 N N . GLU B 1 251 ? -4.039 -2.414 -9.414 1 94.25 251 GLU B N 1
ATOM 3971 C CA . GLU B 1 251 ? -4.887 -1.667 -8.492 1 94.25 251 GLU B CA 1
ATOM 3972 C C . GLU B 1 251 ? -4.086 -1.17 -7.289 1 94.25 251 GLU B C 1
ATOM 3974 O O . GLU B 1 251 ? -4.27 -0.034 -6.844 1 94.25 251 GLU B O 1
ATOM 3979 N N . LEU B 1 252 ? -3.225 -1.979 -6.844 1 95.44 252 LEU B N 1
ATOM 3980 C CA . LEU B 1 252 ? -2.387 -1.594 -5.711 1 95.44 252 LEU B CA 1
ATOM 3981 C C . LEU B 1 252 ? -1.434 -0.469 -6.102 1 95.44 252 LEU B C 1
ATOM 3983 O O . LEU B 1 252 ? -1.221 0.465 -5.324 1 95.44 252 LEU B O 1
ATOM 3987 N N . ASN B 1 253 ? -0.915 -0.568 -7.246 1 95.19 253 ASN B N 1
ATOM 3988 C CA . ASN B 1 253 ? -0.035 0.492 -7.727 1 95.19 253 ASN B CA 1
ATOM 3989 C C . ASN B 1 253 ? -0.757 1.834 -7.789 1 95.19 253 ASN B C 1
ATOM 3991 O O . ASN B 1 253 ? -0.192 2.867 -7.426 1 95.19 253 ASN B O 1
ATOM 3995 N N . ASP B 1 254 ? -1.98 1.862 -8.211 1 95.06 254 ASP B N 1
ATOM 3996 C CA . ASP B 1 254 ? -2.787 3.078 -8.234 1 95.06 254 ASP B CA 1
ATOM 3997 C C . ASP B 1 254 ? -3.002 3.623 -6.824 1 95.06 254 ASP B C 1
ATOM 3999 O O . ASP B 1 254 ? -2.926 4.832 -6.602 1 95.06 254 ASP B O 1
ATOM 4003 N N . ALA B 1 255 ? -3.262 2.711 -5.938 1 94.75 255 ALA B N 1
ATOM 4004 C CA . ALA B 1 255 ? -3.449 3.109 -4.547 1 94.75 255 ALA B CA 1
ATOM 4005 C C . ALA B 1 255 ? -2.174 3.727 -3.977 1 94.75 255 ALA B C 1
ATOM 4007 O O . ALA B 1 255 ? -2.23 4.711 -3.236 1 94.75 255 ALA B O 1
ATOM 4008 N N . TYR B 1 256 ? -1.002 3.201 -4.371 1 95.75 256 TYR B N 1
ATOM 4009 C CA . TYR B 1 256 ? 0.274 3.77 -3.951 1 95.75 256 TYR B CA 1
ATOM 4010 C C . TYR B 1 256 ? 0.443 5.188 -4.484 1 95.75 256 TYR B C 1
ATOM 4012 O O . TYR B 1 256 ? 0.94 6.066 -3.779 1 95.75 256 TYR B O 1
ATOM 4020 N N . GLY B 1 257 ? 0.037 5.348 -5.684 1 95.19 257 GLY B N 1
ATOM 4021 C CA . GLY B 1 257 ? 0.063 6.684 -6.254 1 95.19 257 GLY B CA 1
ATOM 4022 C C . GLY B 1 257 ? -0.751 7.688 -5.461 1 95.19 257 GLY B C 1
ATOM 4023 O O . GLY B 1 257 ? -0.324 8.828 -5.27 1 95.19 257 GLY B O 1
ATOM 4024 N N . ASN B 1 258 ? -1.887 7.27 -4.996 1 94.56 258 ASN B N 1
ATOM 4025 C CA . ASN B 1 258 ? -2.732 8.133 -4.176 1 94.56 258 ASN B CA 1
ATOM 4026 C C . ASN B 1 258 ? -2.061 8.477 -2.852 1 94.56 258 ASN B C 1
ATOM 4028 O O . ASN B 1 258 ? -2.139 9.617 -2.393 1 94.56 258 ASN B O 1
ATOM 4032 N N . VAL B 1 259 ? -1.416 7.52 -2.252 1 96.12 259 VAL B N 1
ATOM 4033 C CA . VAL B 1 259 ? -0.703 7.758 -1.002 1 96.12 259 VAL B CA 1
ATOM 4034 C C . VAL B 1 259 ? 0.427 8.758 -1.233 1 96.12 259 VAL B C 1
ATOM 4036 O O . VAL B 1 259 ? 0.62 9.68 -0.44 1 96.12 259 VAL B O 1
ATOM 4039 N N . ASN B 1 260 ? 1.123 8.602 -2.316 1 96 260 ASN B N 1
ATOM 4040 C CA . ASN B 1 260 ? 2.203 9.531 -2.637 1 96 260 ASN B CA 1
ATOM 4041 C C . ASN B 1 260 ? 1.676 10.945 -2.875 1 96 260 ASN B C 1
ATOM 4043 O O . ASN B 1 260 ? 2.297 11.922 -2.453 1 96 260 ASN B O 1
ATOM 4047 N N . SER B 1 261 ? 0.589 11.062 -3.566 1 96 261 SER B N 1
ATOM 4048 C CA . SER B 1 261 ? -0.047 12.359 -3.781 1 96 261 SER B CA 1
ATOM 4049 C C . SER B 1 261 ? -0.424 13.016 -2.457 1 96 261 SER B C 1
ATOM 4051 O O . SER B 1 261 ? -0.263 14.227 -2.289 1 96 261 SER B O 1
ATOM 4053 N N . THR B 1 262 ? -0.933 12.18 -1.564 1 95.12 262 THR B N 1
ATOM 4054 C CA . THR B 1 262 ? -1.264 12.688 -0.238 1 95.12 262 THR B CA 1
ATOM 4055 C C . THR B 1 262 ? -0.014 13.203 0.469 1 95.12 262 THR B C 1
ATOM 4057 O O . THR B 1 262 ? -0.047 14.266 1.102 1 95.12 262 THR B O 1
ATOM 4060 N N . ALA B 1 263 ? 1.104 12.484 0.361 1 94.75 263 ALA B N 1
ATOM 4061 C CA . ALA B 1 263 ? 2.371 12.93 0.937 1 94.75 263 ALA B CA 1
ATOM 4062 C C . ALA B 1 263 ? 2.783 14.289 0.371 1 94.75 263 ALA B C 1
ATOM 4064 O O . ALA B 1 263 ? 3.209 15.172 1.116 1 94.75 263 ALA B O 1
ATOM 4065 N N . GLU B 1 264 ? 2.586 14.492 -0.88 1 95.31 264 GLU B N 1
ATOM 4066 C CA . GLU B 1 264 ? 2.932 15.758 -1.531 1 95.31 264 GLU B CA 1
ATOM 4067 C C . GLU B 1 264 ? 2.033 16.891 -1.046 1 95.31 264 GLU B C 1
ATOM 4069 O O . GLU B 1 264 ? 2.506 18 -0.812 1 95.31 264 GLU B O 1
ATOM 4074 N N . LYS B 1 265 ? 0.776 16.594 -0.904 1 94.75 265 LYS B N 1
ATOM 4075 C CA . LYS B 1 265 ? -0.166 17.594 -0.397 1 94.75 265 LYS B CA 1
ATOM 4076 C C . LYS B 1 265 ? 0.191 18.016 1.026 1 94.75 265 LYS B C 1
ATOM 4078 O O . LYS B 1 265 ? 0.09 19.188 1.375 1 94.75 265 LYS B O 1
ATOM 4083 N N . LEU B 1 266 ? 0.606 17.047 1.842 1 92.69 266 LEU B N 1
ATOM 4084 C CA . LEU B 1 266 ? 1.009 17.344 3.213 1 92.69 266 LEU B CA 1
ATOM 4085 C C . LEU B 1 266 ? 2.219 18.266 3.238 1 92.69 266 LEU B C 1
ATOM 4087 O O . LEU B 1 266 ? 2.277 19.188 4.047 1 92.69 266 LEU B O 1
ATOM 4091 N N . LEU B 1 267 ? 3.107 18.062 2.326 1 92.31 267 LEU B N 1
ATOM 4092 C CA . LEU B 1 267 ? 4.285 18.922 2.238 1 92.31 267 LEU B CA 1
ATOM 4093 C C . LEU B 1 267 ? 3.896 20.328 1.808 1 92.31 267 LEU B C 1
ATOM 4095 O O . LEU B 1 267 ? 4.402 21.312 2.354 1 92.31 267 LEU B O 1
ATOM 4099 N N . ASP B 1 268 ? 2.994 20.406 0.908 1 91.44 268 ASP B N 1
ATOM 4100 C CA . ASP B 1 268 ? 2.533 21.703 0.425 1 91.44 268 ASP B CA 1
ATOM 4101 C C . ASP B 1 268 ? 1.854 22.5 1.541 1 91.44 268 ASP B C 1
ATOM 4103 O O . ASP B 1 268 ? 2.098 23.703 1.695 1 91.44 268 ASP B O 1
ATOM 4107 N N . ILE B 1 269 ? 1.077 21.766 2.344 1 88.31 269 ILE B N 1
ATOM 4108 C CA . ILE B 1 269 ? 0.345 22.391 3.439 1 88.31 269 ILE B CA 1
ATOM 4109 C C . ILE B 1 269 ? 1.326 22.891 4.5 1 88.31 269 ILE B C 1
ATOM 4111 O O . ILE B 1 269 ? 1.1 23.922 5.129 1 88.31 269 ILE B O 1
ATOM 4115 N N . SER B 1 270 ? 2.416 22.172 4.648 1 83.5 270 SER B N 1
ATOM 4116 C CA . SER B 1 270 ? 3.352 22.453 5.727 1 83.5 270 SER B CA 1
ATOM 4117 C C . SER B 1 270 ? 4.246 23.641 5.379 1 83.5 270 SER B C 1
ATOM 4119 O O . SER B 1 270 ? 4.93 24.188 6.25 1 83.5 270 SER B O 1
ATOM 4121 N N . GLU B 1 271 ? 4.219 24.031 4.156 1 77.81 271 GLU B N 1
ATOM 4122 C CA . GLU B 1 271 ? 5.039 25.156 3.748 1 77.81 271 GLU B CA 1
ATOM 4123 C C . GLU B 1 271 ? 4.418 26.484 4.199 1 77.81 271 GLU B C 1
ATOM 4125 O O . GLU B 1 271 ? 3.195 26.625 4.234 1 77.81 271 GLU B O 1
ATOM 4130 N N . ILE B 1 272 ? 5.277 27.266 4.938 1 64.5 272 ILE B N 1
ATOM 4131 C CA . ILE B 1 272 ? 4.871 28.594 5.367 1 64.5 272 ILE B CA 1
ATOM 4132 C C . ILE B 1 272 ? 4.742 29.516 4.152 1 64.5 272 ILE B C 1
ATOM 4134 O O . ILE B 1 272 ? 5.652 29.594 3.326 1 64.5 272 ILE B O 1
ATOM 4138 N N . LYS B 1 273 ? 3.434 29.734 3.697 1 56.25 273 LYS B N 1
ATOM 4139 C CA . LYS B 1 273 ? 3.305 30.688 2.609 1 56.25 273 LYS B CA 1
ATOM 4140 C C . LYS B 1 273 ? 3.541 32.125 3.107 1 56.25 273 LYS B C 1
ATOM 4142 O O . LYS B 1 273 ? 3.045 32.5 4.168 1 56.25 273 LYS B O 1
ATOM 4147 N N . SER B 1 274 ? 4.754 32.719 2.742 1 46.38 274 SER B N 1
ATOM 4148 C CA . SER B 1 274 ? 5.008 34.156 2.893 1 46.38 274 SER B CA 1
ATOM 4149 C C . SER B 1 274 ? 3.867 34.969 2.303 1 46.38 274 SER B C 1
ATOM 4151 O O . SER B 1 274 ? 3.184 34.531 1.379 1 46.38 274 SER B O 1
#

Radius of gyration: 48.65 Å; Cα contacts (8 Å, |Δi|>4): 834; chains: 2; bounding box: 50×148×88 Å

Solvent-accessible surface area (backbone atoms only — not comparable to full-atom values): 27486 Å² total; per-residue (Å²): 128,60,68,69,58,51,32,44,52,73,35,44,68,61,54,55,69,40,46,94,48,51,35,19,41,39,30,27,43,84,59,25,30,73,28,71,43,66,25,91,78,42,58,85,85,74,58,67,63,42,51,45,76,82,34,65,86,37,60,54,41,47,9,49,74,71,66,34,73,38,73,48,77,44,66,34,86,86,77,75,36,24,30,36,38,21,14,36,48,36,64,61,84,92,43,76,56,21,26,41,27,28,40,30,59,32,44,62,40,47,51,42,40,52,50,20,51,50,46,40,52,50,38,52,53,51,51,53,54,50,52,52,51,52,55,51,48,52,51,45,53,54,42,50,54,51,43,54,52,37,50,52,51,39,52,53,40,49,54,52,37,49,52,38,37,50,49,37,31,52,45,16,52,51,38,30,50,51,13,52,53,39,33,53,53,14,61,73,48,49,85,81,10,54,73,45,34,55,52,15,51,50,38,30,51,47,16,49,52,36,31,53,36,31,52,51,39,54,54,43,50,52,51,40,50,53,36,48,52,51,44,51,53,44,50,52,51,45,51,53,48,52,54,52,47,54,54,51,52,51,53,48,51,54,52,41,51,52,52,40,52,48,21,51,52,41,42,58,59,46,49,82,79,129,129,59,68,68,58,50,32,43,50,72,35,45,68,60,53,56,69,38,46,94,48,52,36,21,39,40,32,25,44,84,59,26,29,73,27,69,44,66,25,90,79,42,59,86,83,74,58,67,64,42,51,44,76,81,36,66,86,36,59,54,40,47,9,50,74,70,66,34,75,38,72,47,77,44,65,33,86,85,78,75,36,24,30,36,39,20,14,36,48,37,65,61,84,94,44,77,58,22,28,42,24,28,38,31,59,31,43,62,41,49,51,42,41,53,50,20,52,50,46,41,52,50,38,54,52,50,52,52,52,49,52,52,50,52,55,50,50,54,52,46,53,53,41,49,53,50,43,54,52,37,50,52,51,40,53,52,40,50,53,53,38,51,54,38,38,51,49,38,32,51,45,15,54,52,38,31,51,50,14,51,53,39,33,52,53,15,60,73,48,49,84,82,10,54,73,46,34,54,51,15,52,51,38,31,52,47,16,49,52,36,32,52,36,31,51,50,38,55,55,43,50,52,53,39,52,53,36,48,51,49,43,50,52,43,50,52,51,46,49,54,47,53,54,51,48,55,53,51,52,52,54,48,51,54,53,40,50,51,52,40,49,48,22,51,51,41,43,60,61,47,48,84,78,128

Foldseek 3Di:
DDPVLVVCQVCVVVVCVVDPFFKKKWKWWPFWTQHIGHTPQRDPPDDGPHTLVVVPPPLQSVCQVVVHKDKDWDQCPPRNGIKMKIKHFDDDVPHTTIIMMMIGTLRVLRVLLVVLVVLLVVLVVLLVVLVVVLVVLVVLLVVLVVLVVVLVVVVVVLVVVLVVLVVQLVVLVVLLVVLVVQLVVLVVVPPVSPVSNVVSVVSNVVSVVSNVVSVVVNVVSVVVNVVSVVSVVVSVVVNVVSVVSNVVSVVVNVVSVVSNVVSVVSNVVSDDDD/DDPVLVVCQVCVVVVCVVDPFFKKKWKDWPFWTQHIGHTPQRDPPDDGPHTLVVVPPPLQSCCQVVVHWDKDWDQCVPRNGIKMKIKHFDDDVPHTTIIMMMIGTLRVLRVLLVVLVVLLVVLVVLLVVLVVVLVVLVVLLVVLVVLVVVLVVVVVVLVVVLVVLVVQLVVLVVLLVVLVVQLVVLVVVPPVSPVSNVVSVVSNVVSVVSNVVSVVVNVVSVVVNVVSVVSVVVSVVVNVVSVVSNVVSVVVNVVSVVSNVVSVVSNVVSDDDD

Nearest PDB structures (foldseek):
  1qu7-assembly1_A  TM=9.422E-01  e=4.736E-07  Escherichia coli
  1qu7-assembly1_B  TM=9.039E-01  e=1.682E-06  Escherichia coli
  8c5v-assembly1_I  TM=7.691E-01  e=1.062E-05  Escherichia coli
  5xg2-assembly1_A  TM=6.663E-01  e=1.131E-01  Pyrococcus yayanosii CH1
  6h2e-assembly1_P-2  TM=5.056E-01  e=4.768E-02  Aeromonas hydrophila subsp. hydrophila AL09-71

Secondary structure (DSSP, 8-state):
--HHHHHHHHHHHHHHTT-SS-EEEEEE-SSBEEEEE--SS------TT-BGGGGTTSHHHHHHHHTS-EEEEE-TTTTSS-EEEEEEEEEETTEEEEEEEEEEE-HHHHHHHHHHHHHHHHHHHHHHHHHHHHHHHHHHHHHHHHHHHHHHHHHHHHHHHHHHHHHHHHHHHHHHHHHHHHHHHHHHTGGGGHHHHHHHHHHHHHHHHHHHHHHHHHHHHHHHHHHHHHHHHHHHHHHHHHHHHHHHHHHHHHHHHHHHHHHHHHHHHHS---/--HHHHHHHHHHHHHHTT-SS-EEEEEE-SSBEEEEE--SS------TT-BGGGGTTSHHHHHHHHTS-EEEEE-TTTTSS-EEEEEEEEEETTEEEEEEEEEEE-HHHHHHHHHHHHHHHHHHHHHHHHHHHHHHHHHHHHHHHHHHHHHHHHHHHHHHHHHHHHHHHHHHHHHHHHHHHHHHHHHHTGGGGHHHHHHHHHHHHHHHHHHHHHHHHHHHHHHHHHHHHHHHHHHHHHHHHHHHHHHHHHHHHHHHHHHHHHHHHHHHHHS---

Sequence (548 aa):
MHTKLQAVVDTMELYQATFPEDACIIVASNEEVVGYLPGKFIDLKINVGLKMVDFRGTVTERALTTKRFLREEKGPERFGFAYISSAQPIFDGADIIGVVSATISNKKMDSMRQLATELSSAVEEMTATNEELTAASMDVSNRLDGLVTSTEMMTADIGEINQMVELVKGIASKSQILGLNASIEAARSGEHGRGFAVVAKEIQKMAQNSKDSAEKIAAQLTKIRTSIEEVNGSTSQIAAFTEQFATSMHELNDAYGNVNSTAEKLLDISEIKSMHTKLQAVVDTMELYQATFPEDACIIVASNEEVVGYLPGKFIDLKINVGLKMVDFRGTVTERALTTKRFLREEKGPERFGFAYISSAQPIFDGADIIGVVSATISNKKMDSMRQLATELSSAVEEMTATNEELTAASMDVSNRLDGLVTSTEMMTADIGEINQMVELVKGIASKSQILGLNASIEAARSGEHGRGFAVVAKEIQKMAQNSKDSAEKIAAQLTKIRTSIEEVNGSTSQIAAFTEQFATSMHELNDAYGNVNSTAEKLLDISEIKS